Protein AF-A0A954H860-F1 (afdb_monomer)

Foldseek 3Di:
DDDDDDDDDDDDDDDDDDDDDDDDDDDDDDDDDDDDDDDDDDDDDDDDDDDDDDDDDDPPPPDVVVVVVVVVVVVVVVVVVVVVVPPDPAWDWDAAPVGDTDIDGNVCAQHWDADPPPRGIDHHHHPPPPPPPPDDDDDDDPDDDDDDDCPFQDFAQWTAKDWFWWKAKDQLVPDDQAAQQCQPPTQGWMWTFGQFFIKIARAADPPPPPPRDPVCSVVLVVQQSNCRNVVHDPVPRSGDDMDTDGLVQVVVKDWQPPHFPPDDRPSNRRNRNHWLKTKIWGDDPDPDSITMITIDQLVRVLSVQVSCCPRHVPPCPCVRRPRPNDWDWDWDQAPQPRDTQTFTPPVRRQVVDPVFDKDFQWAAAPPPRHIHGPVNCCVVCQCHNVVVRQQVGADPVPRHRRHDGTGMDGPPDPVPPPDPPPPPPPPDPPDDDDDDDDDDDDDDDDDDDDDDDDDDDDD

Structure (mmCIF, N/CA/C/O backbone):
data_AF-A0A954H860-F1
#
_entry.id   AF-A0A954H860-F1
#
loop_
_atom_site.group_PDB
_atom_site.id
_atom_site.type_symbol
_atom_site.label_atom_id
_atom_site.label_alt_id
_atom_site.label_comp_id
_atom_site.label_asym_id
_atom_site.label_entity_id
_atom_site.label_seq_id
_atom_site.pdbx_PDB_ins_code
_atom_site.Cartn_x
_atom_site.Cartn_y
_atom_site.Cartn_z
_atom_site.occupancy
_atom_site.B_iso_or_equiv
_atom_site.auth_seq_id
_atom_site.auth_comp_id
_atom_site.auth_asym_id
_atom_site.auth_atom_id
_atom_site.pdbx_PDB_model_num
ATOM 1 N N . GLU A 1 1 ? 21.798 -66.112 -9.386 1.00 45.62 1 GLU A N 1
ATOM 2 C CA . GLU A 1 1 ? 20.637 -66.378 -10.258 1.00 45.62 1 GLU A CA 1
ATOM 3 C C . GLU A 1 1 ? 19.969 -65.052 -10.573 1.00 45.62 1 GLU A C 1
ATOM 5 O O . GLU A 1 1 ? 19.566 -64.345 -9.660 1.00 45.62 1 GLU A O 1
ATOM 10 N N . LEU A 1 2 ? 20.016 -64.661 -11.845 1.00 40.50 2 LEU A N 1
ATOM 11 C CA . LEU A 1 2 ? 19.513 -63.393 -12.372 1.00 40.50 2 LEU A CA 1
ATOM 12 C C . LEU A 1 2 ? 18.100 -63.628 -12.912 1.00 40.50 2 LEU A C 1
ATOM 14 O O . LEU A 1 2 ? 17.914 -64.514 -13.742 1.00 40.50 2 LEU A O 1
ATOM 18 N N . ILE A 1 3 ? 17.130 -62.842 -12.450 1.00 49.41 3 ILE A N 1
ATOM 19 C CA . ILE A 1 3 ? 15.760 -62.813 -12.978 1.00 49.41 3 ILE A CA 1
ATOM 20 C C . ILE A 1 3 ? 15.638 -61.543 -13.836 1.00 49.41 3 ILE A C 1
ATOM 22 O O . ILE A 1 3 ? 15.867 -60.459 -13.294 1.00 49.41 3 ILE A O 1
ATOM 26 N N . PRO A 1 4 ? 15.315 -61.626 -15.139 1.00 58.34 4 PRO A N 1
ATOM 27 C CA . PRO A 1 4 ? 15.036 -60.446 -15.947 1.00 58.34 4 PRO A CA 1
ATOM 28 C C . PRO A 1 4 ? 13.565 -60.028 -15.806 1.00 58.34 4 PRO A C 1
ATOM 30 O O . PRO A 1 4 ? 12.669 -60.869 -15.743 1.00 58.34 4 PRO A O 1
ATOM 33 N N . ALA A 1 5 ? 13.338 -58.717 -15.745 1.00 55.75 5 ALA A N 1
ATOM 34 C CA . ALA A 1 5 ? 12.020 -58.097 -15.747 1.00 55.75 5 ALA A CA 1
ATOM 35 C C . ALA A 1 5 ? 11.550 -57.869 -17.192 1.00 55.75 5 ALA A C 1
ATOM 37 O O . ALA A 1 5 ? 12.286 -57.304 -18.000 1.00 55.75 5 ALA A O 1
ATOM 38 N N . GLU A 1 6 ? 10.334 -58.323 -17.491 1.00 58.09 6 GLU A N 1
ATOM 39 C CA . GLU A 1 6 ? 9.642 -58.129 -18.765 1.00 58.09 6 GLU A CA 1
ATOM 40 C C . GLU A 1 6 ? 9.127 -56.689 -18.922 1.00 58.09 6 GLU A C 1
ATOM 42 O O . GLU A 1 6 ? 8.539 -56.106 -18.007 1.00 58.09 6 GLU A O 1
ATOM 47 N N . GLU A 1 7 ? 9.343 -56.140 -20.117 1.00 54.09 7 GLU A N 1
ATOM 48 C CA . GLU A 1 7 ? 8.764 -54.897 -20.620 1.00 54.09 7 GLU A CA 1
ATOM 49 C C . GLU A 1 7 ? 7.287 -55.108 -20.989 1.00 54.09 7 GLU A C 1
ATOM 51 O O . GLU A 1 7 ? 6.952 -56.004 -21.762 1.00 54.09 7 GLU A O 1
ATOM 56 N N . ALA A 1 8 ? 6.400 -54.250 -20.478 1.00 54.22 8 ALA A N 1
ATOM 57 C CA . ALA A 1 8 ? 5.007 -54.169 -20.908 1.00 54.22 8 ALA A CA 1
ATOM 58 C C . ALA A 1 8 ? 4.739 -52.797 -21.540 1.00 54.22 8 ALA A C 1
ATOM 60 O O . ALA A 1 8 ? 4.595 -51.780 -20.859 1.00 54.22 8 ALA A O 1
ATOM 61 N N . THR A 1 9 ? 4.692 -52.791 -22.867 1.00 44.12 9 THR A N 1
ATOM 62 C CA . THR A 1 9 ? 4.315 -51.681 -23.746 1.00 44.12 9 THR A CA 1
ATOM 63 C C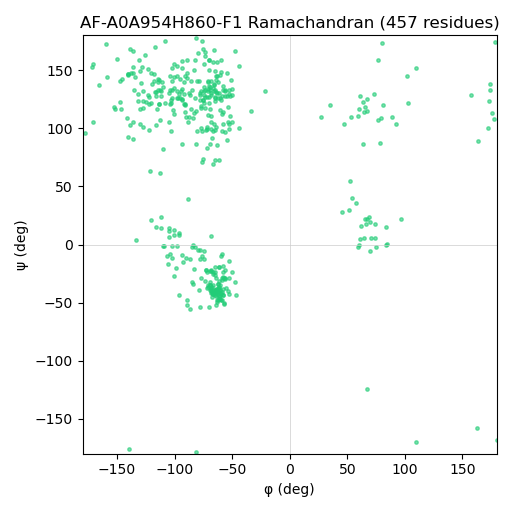 . THR A 1 9 ? 2.794 -51.496 -23.716 1.00 44.12 9 THR A C 1
ATOM 65 O O . THR A 1 9 ? 2.049 -52.431 -24.002 1.00 44.12 9 THR A O 1
ATOM 68 N N . ILE A 1 10 ? 2.314 -50.293 -23.388 1.00 52.06 10 ILE A N 1
ATOM 69 C CA . ILE A 1 10 ? 0.886 -49.926 -23.434 1.00 52.06 10 ILE A CA 1
ATOM 70 C C . ILE A 1 10 ? 0.655 -49.039 -24.672 1.00 52.06 10 ILE A C 1
ATOM 72 O O . ILE A 1 10 ? 1.411 -48.082 -24.856 1.00 52.06 10 ILE A O 1
ATOM 76 N N . PRO A 1 11 ? -0.351 -49.322 -25.523 1.00 52.66 11 PRO A N 1
ATOM 77 C CA . PRO A 1 11 ? -0.600 -48.557 -26.740 1.00 52.66 11 PRO A CA 1
ATOM 78 C C . PRO A 1 11 ? -1.372 -47.257 -26.473 1.00 52.66 11 PRO A C 1
ATOM 80 O O . PRO A 1 11 ? -2.308 -47.209 -25.674 1.00 52.66 11 PRO A O 1
ATOM 83 N N . LEU A 1 12 ? -0.959 -46.214 -27.195 1.00 45.38 12 LEU A N 1
ATOM 84 C CA . LEU A 1 12 ? -1.573 -44.893 -27.281 1.00 45.38 12 LEU A CA 1
ATOM 85 C C . LEU A 1 12 ? -2.883 -44.989 -28.085 1.00 45.38 12 LEU A C 1
ATOM 87 O O . LEU A 1 12 ? -2.879 -45.506 -29.201 1.00 45.38 12 LEU A O 1
ATOM 91 N N . VAL A 1 13 ? -3.990 -44.495 -27.529 1.00 53.81 13 VAL A N 1
ATOM 92 C CA . VAL A 1 13 ? -5.271 -44.347 -28.235 1.00 53.81 13 VAL A CA 1
ATOM 93 C C . VAL A 1 13 ? -5.409 -42.884 -28.646 1.00 53.81 13 VAL A C 1
ATOM 95 O O . VAL A 1 13 ? -5.535 -42.008 -27.792 1.00 53.81 13 VAL A O 1
ATOM 98 N N . GLU A 1 14 ? -5.355 -42.634 -29.951 1.00 47.62 14 GLU A N 1
ATOM 99 C CA . GLU A 1 14 ? -5.719 -41.366 -30.583 1.00 47.62 14 GLU A CA 1
ATOM 100 C C . GLU A 1 14 ? -7.248 -41.258 -30.661 1.00 47.62 14 GLU A C 1
ATOM 102 O O . GLU A 1 14 ? -7.930 -42.190 -31.088 1.00 47.62 14 GLU A O 1
ATOM 107 N N . SER A 1 15 ? -7.795 -40.113 -30.253 1.00 56.75 15 SER A N 1
ATOM 108 C CA . SER A 1 15 ? -9.198 -39.764 -30.473 1.00 56.75 15 SER A CA 1
ATOM 109 C C . SER A 1 15 ? -9.274 -38.395 -31.138 1.00 56.75 15 SER A C 1
ATOM 111 O O . SER A 1 15 ? -9.125 -37.362 -30.483 1.00 56.75 15 SER A O 1
ATOM 113 N N . GLU A 1 16 ? -9.496 -38.409 -32.449 1.00 52.75 16 GLU A N 1
ATOM 114 C CA . GLU A 1 16 ? -9.914 -37.258 -33.240 1.00 52.75 16 GLU A CA 1
ATOM 115 C C . GLU A 1 16 ? -11.393 -36.960 -32.952 1.00 52.75 16 GLU A C 1
ATOM 117 O O . GLU A 1 16 ? -12.248 -37.837 -33.070 1.00 52.75 16 GLU A O 1
ATOM 122 N N . ALA A 1 17 ? -11.708 -35.716 -32.590 1.00 51.75 17 ALA A N 1
ATOM 123 C CA . ALA A 1 17 ? -13.076 -35.212 -32.556 1.00 51.75 17 ALA A CA 1
ATOM 124 C C . ALA A 1 17 ? -13.130 -33.886 -33.319 1.00 51.75 17 ALA A C 1
ATOM 126 O O . ALA A 1 17 ? -12.675 -32.844 -32.848 1.00 51.75 17 ALA A O 1
ATOM 127 N N . GLN A 1 18 ? -13.669 -33.977 -34.532 1.00 41.69 18 GLN A N 1
ATOM 128 C CA . GLN A 1 18 ? -14.129 -32.865 -35.352 1.00 41.69 18 GLN A CA 1
ATOM 129 C C . GLN A 1 18 ? -15.323 -32.194 -34.662 1.00 41.69 18 GLN A C 1
ATOM 131 O O . GLN A 1 18 ? -16.224 -32.880 -34.181 1.00 41.69 18 GLN A O 1
ATOM 136 N N . VAL A 1 19 ? -15.356 -30.862 -34.651 1.00 51.47 19 VAL A N 1
ATOM 137 C CA . VAL A 1 19 ? -16.572 -30.099 -34.344 1.00 51.47 19 VAL A CA 1
ATOM 138 C C . VAL A 1 19 ? -16.811 -29.093 -35.458 1.00 51.47 19 VAL A C 1
ATOM 140 O O . VAL A 1 19 ? -15.976 -28.235 -35.744 1.00 51.47 19 VAL A O 1
ATOM 143 N N . GLU A 1 20 ? -17.952 -29.296 -36.107 1.00 49.41 20 GLU A N 1
ATOM 144 C CA . GLU A 1 20 ? -18.517 -28.523 -37.201 1.00 49.41 20 GLU A CA 1
ATOM 145 C C . GLU A 1 20 ? -18.840 -27.082 -36.796 1.00 49.41 20 GLU A C 1
ATOM 147 O O . GLU A 1 20 ? -19.290 -26.787 -35.687 1.00 49.41 20 GLU A O 1
ATOM 152 N N . ALA A 1 21 ? -18.638 -26.195 -37.766 1.00 41.28 21 ALA A N 1
ATOM 153 C CA . ALA A 1 21 ? -19.047 -24.806 -37.747 1.00 41.28 21 ALA A CA 1
ATOM 154 C C . ALA A 1 21 ? -20.573 -24.684 -37.879 1.00 41.28 21 ALA A C 1
ATOM 156 O O . ALA A 1 21 ? -21.172 -25.257 -38.786 1.00 41.28 21 ALA A O 1
ATOM 157 N N . VAL A 1 22 ? -21.185 -23.874 -37.014 1.00 49.16 22 VAL A N 1
ATOM 158 C CA . VAL A 1 22 ? -22.565 -23.402 -37.174 1.00 49.16 22 VAL A CA 1
ATOM 159 C C . VAL A 1 22 ? -22.523 -21.899 -37.422 1.00 49.16 22 VAL A C 1
ATOM 161 O O . VAL A 1 22 ? -22.237 -21.108 -36.525 1.00 49.16 22 VAL A O 1
ATOM 164 N N . GLU A 1 23 ? -22.798 -21.526 -38.670 1.00 46.22 23 GLU A N 1
ATOM 165 C CA . GLU A 1 23 ? -23.176 -20.178 -39.084 1.00 46.22 23 GLU A CA 1
ATOM 166 C C . GLU A 1 23 ? -24.550 -19.819 -38.500 1.00 46.22 23 GLU A C 1
ATOM 168 O O . GLU A 1 23 ? -25.505 -20.589 -38.625 1.00 46.22 23 GLU A O 1
ATOM 173 N N . GLN A 1 24 ? -24.687 -18.614 -37.943 1.00 43.38 24 GLN A N 1
ATOM 174 C CA . GLN A 1 24 ? -25.980 -17.933 -37.877 1.00 43.38 24 GLN A CA 1
ATOM 175 C C . GLN A 1 24 ? -25.849 -16.452 -38.248 1.00 43.38 24 GLN A C 1
ATOM 177 O O . GLN A 1 24 ? -24.800 -15.848 -38.008 1.00 43.38 24 GLN A O 1
ATOM 182 N N . PRO A 1 25 ? -26.894 -15.872 -38.868 1.00 54.66 25 PRO A N 1
ATOM 183 C CA . PRO A 1 25 ? -26.769 -14.674 -39.672 1.00 54.66 25 PRO A CA 1
ATOM 184 C C . PRO A 1 25 ? -27.197 -13.394 -38.948 1.00 54.66 25 PRO A C 1
ATOM 186 O O . PRO A 1 25 ? -28.034 -13.377 -38.050 1.00 54.66 25 PRO A O 1
ATOM 189 N N . VAL A 1 26 ? -26.607 -12.316 -39.457 1.00 48.56 26 VAL A N 1
ATOM 190 C CA . VAL A 1 26 ? -27.020 -10.910 -39.445 1.00 48.56 26 VAL A CA 1
ATOM 191 C C . VAL A 1 26 ? -28.517 -10.637 -39.213 1.00 48.56 26 VAL A C 1
ATOM 193 O O . VAL A 1 26 ? -29.376 -11.123 -39.945 1.00 48.56 26 VAL A O 1
ATOM 196 N N . SER A 1 27 ? -28.817 -9.712 -38.295 1.00 47.75 27 SER A N 1
ATOM 197 C CA . SER A 1 27 ? -30.005 -8.859 -38.411 1.00 47.75 27 SER A CA 1
ATOM 198 C C . SER A 1 27 ? -29.689 -7.419 -38.006 1.00 47.75 27 SER A C 1
ATOM 200 O O . SER A 1 27 ? -29.564 -7.065 -36.835 1.00 47.75 27 SER A O 1
ATOM 202 N N . GLU A 1 28 ? -29.558 -6.621 -39.050 1.00 41.91 28 GLU A N 1
ATOM 203 C CA . GLU A 1 28 ? -29.562 -5.171 -39.147 1.00 41.91 28 GLU A CA 1
ATOM 204 C C . GLU A 1 28 ? -30.970 -4.621 -38.864 1.00 41.91 28 GLU A C 1
ATOM 206 O O . GLU A 1 28 ? -31.939 -5.127 -39.428 1.00 41.91 28 GLU A O 1
ATOM 211 N N . SER A 1 29 ? -31.106 -3.589 -38.021 1.00 48.41 29 SER A N 1
ATOM 212 C CA . SER A 1 29 ? -32.192 -2.597 -38.118 1.00 48.41 29 SER A CA 1
ATOM 213 C C . SER A 1 29 ? -31.915 -1.349 -37.274 1.00 48.41 29 SER A C 1
ATOM 215 O O . SER A 1 29 ? -31.424 -1.407 -36.150 1.00 48.41 29 SER A O 1
ATOM 217 N N . ALA A 1 30 ? -32.219 -0.225 -37.913 1.00 51.03 30 ALA A N 1
ATOM 218 C CA . ALA A 1 30 ? -31.916 1.166 -37.609 1.00 51.03 30 ALA A CA 1
ATOM 219 C C . ALA A 1 30 ? -32.884 1.809 -36.565 1.00 51.03 30 ALA A C 1
ATOM 221 O O . ALA A 1 30 ? -33.763 1.116 -36.052 1.00 51.03 30 ALA A O 1
ATOM 222 N N . PRO A 1 31 ? -32.727 3.113 -36.224 1.00 57.66 31 PRO A N 1
ATOM 223 C CA . PRO A 1 31 ? -33.182 3.709 -34.959 1.00 57.66 31 PRO A CA 1
ATOM 224 C C . PRO A 1 31 ? -34.407 4.657 -35.034 1.00 57.66 31 PRO A C 1
ATOM 226 O O . PRO A 1 31 ? -34.811 5.079 -36.115 1.00 57.66 31 PRO A O 1
ATOM 229 N N . ALA A 1 32 ? -34.834 5.095 -33.830 1.00 44.62 32 ALA A N 1
ATOM 230 C CA . ALA A 1 32 ? -35.634 6.293 -33.470 1.00 44.62 32 ALA A CA 1
ATOM 231 C C . ALA A 1 32 ? -37.163 6.239 -33.753 1.00 44.62 32 ALA A C 1
ATOM 233 O O . ALA A 1 32 ? -37.568 5.440 -34.594 1.00 44.62 32 ALA A O 1
ATOM 234 N N . PRO A 1 33 ? -38.036 7.064 -33.106 1.00 55.00 33 PRO A N 1
ATOM 235 C CA . PRO A 1 33 ? -37.755 8.288 -32.336 1.00 55.00 33 PRO A CA 1
ATOM 236 C C . PRO A 1 33 ? -38.551 8.502 -31.014 1.00 55.00 33 PRO A C 1
ATOM 238 O O . PRO A 1 33 ? -39.309 7.662 -30.539 1.00 55.00 33 PRO A O 1
ATOM 241 N N . GLU A 1 34 ? -38.280 9.680 -30.451 1.00 45.75 34 GLU A N 1
ATOM 242 C CA . GLU A 1 34 ? -38.828 10.439 -29.317 1.00 45.75 34 GLU A CA 1
ATOM 243 C C . GLU A 1 34 ? -40.367 10.496 -29.191 1.00 45.75 34 GLU A C 1
ATOM 245 O O . GLU A 1 34 ? -41.052 10.509 -30.209 1.00 45.75 34 GLU A O 1
ATOM 250 N N . SER A 1 35 ? -40.889 10.687 -27.962 1.00 40.28 35 SER A N 1
ATOM 251 C CA . SER A 1 35 ? -41.789 11.818 -27.610 1.00 40.28 35 SER A CA 1
ATOM 252 C C . SER A 1 35 ? -42.385 11.748 -26.184 1.00 40.28 35 SER A C 1
ATOM 254 O O . SER A 1 35 ? -42.899 10.704 -25.788 1.00 40.28 35 SER A O 1
ATOM 256 N N . SER A 1 36 ? -42.400 12.923 -25.525 1.00 41.41 36 SER A N 1
ATOM 257 C CA . SER A 1 36 ? -43.411 13.502 -24.593 1.00 41.41 36 SER A CA 1
ATOM 258 C C . SER A 1 36 ? -43.760 12.761 -23.289 1.00 41.41 36 SER A C 1
ATOM 260 O O . SER A 1 36 ? -44.218 11.626 -23.306 1.00 41.41 36 SER A O 1
ATOM 262 N N . GLU A 1 37 ? -43.500 13.333 -22.105 1.00 40.12 37 GLU A N 1
ATOM 263 C CA . GLU A 1 37 ? -44.303 14.389 -21.432 1.00 40.12 37 GLU A CA 1
ATOM 264 C C . GLU A 1 37 ? -45.792 14.026 -21.279 1.00 40.12 37 GLU A C 1
ATOM 266 O O . GLU A 1 37 ? -46.512 14.016 -22.266 1.00 40.12 37 GLU A O 1
ATOM 271 N N . ASP A 1 38 ? -46.261 13.764 -20.049 1.00 37.41 38 ASP A N 1
ATOM 272 C CA . ASP A 1 38 ? -47.238 14.638 -19.374 1.00 37.41 38 ASP A CA 1
ATOM 273 C C . ASP A 1 38 ? -47.456 14.237 -17.901 1.00 37.41 38 ASP A C 1
ATOM 275 O O . ASP A 1 38 ? -47.285 13.091 -17.479 1.00 37.41 38 ASP A O 1
ATOM 279 N N . ALA A 1 39 ? -47.833 15.240 -17.122 1.00 41.78 39 ALA A N 1
ATOM 280 C CA . ALA A 1 39 ? -48.106 15.243 -15.704 1.00 41.78 39 ALA A CA 1
ATOM 281 C C . ALA A 1 39 ? -49.601 15.030 -15.402 1.00 41.78 39 ALA A C 1
ATOM 283 O O . ALA A 1 39 ? -50.472 15.474 -16.142 1.00 41.78 39 ALA A O 1
ATOM 284 N N . SER A 1 40 ? -49.918 14.452 -14.239 1.00 41.28 40 SER A N 1
ATOM 285 C CA . SER A 1 40 ? -51.062 14.834 -13.378 1.00 41.28 40 SER A CA 1
ATOM 286 C C . SER A 1 40 ? -51.150 13.861 -12.202 1.00 41.28 40 SER A C 1
ATOM 288 O O . SER A 1 40 ? -51.245 12.656 -12.385 1.00 41.28 40 SER A O 1
ATOM 290 N N . ALA A 1 41 ? -50.916 14.298 -10.968 1.00 39.91 41 ALA A N 1
ATOM 291 C CA . ALA A 1 41 ? -51.811 15.094 -10.123 1.00 39.91 41 ALA A CA 1
ATOM 292 C C . ALA A 1 41 ? -52.962 14.280 -9.493 1.00 39.91 41 ALA A C 1
ATOM 294 O O . ALA A 1 41 ? -53.964 13.980 -10.126 1.00 39.91 41 ALA A O 1
ATOM 295 N N . ALA A 1 42 ? -52.791 14.071 -8.181 1.00 39.88 42 ALA A N 1
ATOM 296 C CA . ALA A 1 42 ? -53.786 14.141 -7.108 1.00 39.88 42 ALA A CA 1
ATOM 297 C C . ALA A 1 42 ? -55.006 13.198 -7.133 1.00 39.88 42 ALA A C 1
ATOM 299 O O . ALA A 1 42 ? -55.862 13.298 -8.003 1.00 39.88 42 ALA A O 1
ATOM 300 N N . LYS A 1 43 ? -55.226 12.482 -6.014 1.00 37.38 43 LYS A N 1
ATOM 301 C CA . LYS A 1 43 ? -56.240 12.869 -5.005 1.00 37.38 43 LYS A CA 1
ATOM 302 C C . LYS A 1 43 ? -56.427 11.833 -3.873 1.00 37.38 43 LYS A C 1
ATOM 304 O O . LYS A 1 43 ? -56.646 10.656 -4.109 1.00 37.38 43 LYS A O 1
ATOM 309 N N . THR A 1 44 ? -56.431 12.381 -2.652 1.00 33.81 44 THR A N 1
ATOM 310 C CA . THR A 1 44 ? -57.331 12.104 -1.505 1.00 33.81 44 THR A CA 1
ATOM 311 C C . THR A 1 44 ? -57.368 10.737 -0.798 1.00 33.81 44 THR A C 1
ATOM 313 O O . THR A 1 44 ? -57.941 9.771 -1.284 1.00 33.81 44 THR A O 1
ATOM 316 N N . SER A 1 45 ? -56.927 10.778 0.467 1.00 43.56 45 SER A N 1
ATOM 317 C CA . SER A 1 45 ? -57.438 10.085 1.676 1.00 43.56 45 SER A CA 1
ATOM 318 C C . SER A 1 45 ? -58.983 10.200 1.823 1.00 43.56 45 SER A C 1
ATOM 320 O O . SER A 1 45 ? -59.517 11.118 1.193 1.00 43.56 45 SER A O 1
ATOM 322 N N . PRO A 1 46 ? -59.733 9.438 2.680 1.00 51.53 46 PRO A N 1
ATOM 323 C CA . PRO A 1 46 ? -59.480 9.344 4.139 1.00 51.53 46 PRO A CA 1
ATOM 324 C C . PRO A 1 46 ? -60.041 8.121 4.949 1.00 51.53 46 PRO A C 1
ATOM 326 O O . PRO A 1 46 ? -60.925 7.394 4.521 1.00 51.53 46 PRO A O 1
ATOM 329 N N . LYS A 1 47 ? -59.615 8.076 6.228 1.00 39.25 47 LYS A N 1
ATOM 330 C CA . LYS A 1 47 ? -60.374 7.776 7.477 1.00 39.25 47 LYS A CA 1
ATOM 331 C C . LYS A 1 47 ? -60.710 6.337 7.951 1.00 39.25 47 LYS A C 1
ATOM 333 O O . LYS A 1 47 ? -61.568 5.665 7.404 1.00 39.25 47 LYS A O 1
ATOM 338 N N . GLN A 1 48 ? -60.189 6.076 9.167 1.00 41.31 48 GLN A N 1
ATOM 339 C CA . GLN A 1 48 ? -60.836 5.548 10.396 1.00 41.31 48 GLN A CA 1
ATOM 340 C C . GLN A 1 48 ? -61.437 4.128 10.417 1.00 41.31 48 GLN A C 1
ATOM 342 O O . GLN A 1 48 ? -62.473 3.910 9.805 1.00 41.31 48 GLN A O 1
ATOM 347 N N . LYS A 1 49 ? -60.972 3.276 11.355 1.00 40.00 49 LYS A N 1
ATOM 348 C CA . LYS A 1 49 ? -61.731 2.921 12.582 1.00 40.00 49 LYS A CA 1
ATOM 349 C C . LYS A 1 49 ? -60.913 2.106 13.601 1.00 40.00 49 LYS A C 1
ATOM 351 O O . LYS A 1 49 ? -59.937 1.457 13.257 1.00 40.00 49 LYS A O 1
ATOM 356 N N . GLU A 1 50 ? -61.347 2.222 14.850 1.00 46.22 50 GLU A N 1
ATOM 357 C CA . GLU A 1 50 ? -60.782 1.730 16.109 1.00 46.22 50 GLU A CA 1
ATOM 358 C C . GLU A 1 50 ? -61.036 0.237 16.415 1.00 46.22 50 GLU A C 1
ATOM 360 O O . GLU A 1 50 ? -62.007 -0.334 15.927 1.00 46.22 50 GLU A O 1
ATOM 365 N N . LYS A 1 51 ? -60.241 -0.254 17.385 1.00 43.16 51 LYS A N 1
ATOM 366 C CA . LYS A 1 51 ? -60.535 -1.209 18.481 1.00 43.16 51 LYS A CA 1
ATOM 367 C C . LYS A 1 51 ? -60.875 -2.677 18.177 1.00 43.16 51 LYS A C 1
ATOM 369 O O . LYS A 1 51 ? -61.908 -2.991 17.601 1.00 43.16 51 LYS A O 1
ATOM 374 N N . GLY A 1 52 ? -60.087 -3.549 18.812 1.00 35.59 52 GLY A N 1
ATOM 375 C CA . GLY A 1 52 ? -60.438 -4.921 19.174 1.00 35.59 52 GLY A CA 1
ATOM 376 C C . GLY A 1 52 ? -59.292 -5.586 19.939 1.00 35.59 52 GLY A C 1
ATOM 377 O O . GLY A 1 52 ? -58.347 -6.049 19.313 1.00 35.59 52 GLY A O 1
ATOM 378 N N . ASP A 1 53 ? -59.368 -5.570 21.272 1.00 48.44 53 ASP A N 1
ATOM 379 C CA . ASP A 1 53 ? -58.680 -6.525 22.151 1.00 48.44 53 ASP A CA 1
ATOM 380 C C . ASP A 1 53 ? -59.275 -7.913 21.891 1.00 48.44 53 ASP A C 1
ATOM 382 O O . ASP A 1 53 ? -60.484 -8.082 22.050 1.00 48.44 53 ASP A O 1
ATOM 386 N N . GLU A 1 54 ? -58.448 -8.897 21.539 1.00 43.75 54 GLU A N 1
ATOM 387 C CA . GLU A 1 54 ? -58.753 -10.296 21.830 1.00 43.75 54 GLU A CA 1
ATOM 388 C C . GLU A 1 54 ? -57.461 -11.107 21.972 1.00 43.75 54 GLU A C 1
ATOM 390 O O . GLU A 1 54 ? -56.619 -11.208 21.079 1.00 43.75 54 GLU A O 1
ATOM 395 N N . GLU A 1 55 ? -57.314 -11.639 23.175 1.00 54.84 55 GLU A N 1
ATOM 396 C CA . GLU A 1 55 ? -56.243 -12.475 23.680 1.00 54.84 55 GLU A CA 1
ATOM 397 C C . GLU A 1 55 ? -56.371 -13.871 23.049 1.00 54.84 55 GLU A C 1
ATOM 399 O O . GLU A 1 55 ? -57.181 -14.691 23.476 1.00 54.84 55 GLU A O 1
ATOM 404 N N . SER A 1 56 ? -55.594 -14.152 21.999 1.00 43.06 56 SER A N 1
ATOM 405 C CA . SER A 1 56 ? -55.464 -15.505 21.450 1.00 43.06 56 SER A CA 1
ATOM 406 C C . SER A 1 56 ? -54.123 -16.105 21.861 1.00 43.06 56 SER A C 1
ATOM 408 O O . SER A 1 56 ? -53.071 -15.750 21.327 1.00 43.06 56 SER A O 1
ATOM 410 N N . VAL A 1 57 ? -54.176 -17.038 22.810 1.00 51.09 57 VAL A N 1
ATOM 411 C CA . VAL A 1 57 ? -53.090 -17.959 23.157 1.00 51.09 57 VAL A CA 1
ATOM 412 C C . VAL A 1 57 ? -52.728 -18.769 21.908 1.00 51.09 57 VAL A C 1
ATOM 414 O O . VAL A 1 57 ? -53.395 -19.743 21.563 1.00 51.09 57 VAL A O 1
ATOM 417 N N . ALA A 1 58 ? -51.680 -18.344 21.203 1.00 42.94 58 ALA A N 1
ATOM 418 C CA . ALA A 1 58 ? -51.085 -19.109 20.120 1.00 42.94 58 ALA A CA 1
ATOM 419 C C . ALA A 1 58 ? -50.165 -20.171 20.731 1.00 42.94 58 ALA A C 1
ATOM 421 O O . ALA A 1 58 ? -49.016 -19.908 21.088 1.00 42.94 58 ALA A O 1
ATOM 422 N N . HIS A 1 59 ? -50.694 -21.385 20.862 1.00 49.62 59 HIS A N 1
ATOM 423 C CA . HIS A 1 59 ? -49.886 -22.590 20.963 1.00 49.62 59 HIS A CA 1
ATOM 424 C C . HIS A 1 59 ? -49.111 -22.754 19.650 1.00 49.62 59 HIS A C 1
ATOM 426 O O . HIS A 1 59 ? -49.567 -23.426 18.728 1.00 49.62 59 HIS A O 1
ATOM 432 N N . SER A 1 60 ? -47.952 -22.103 19.544 1.00 50.00 60 SER A N 1
ATOM 433 C CA . SER A 1 60 ? -46.971 -22.417 18.509 1.00 50.00 60 SER A CA 1
ATOM 434 C C . SER A 1 60 ? -46.347 -23.760 18.866 1.00 50.00 60 SER A C 1
ATOM 436 O O . SER A 1 60 ? -45.307 -23.838 19.519 1.00 50.00 60 SER A O 1
ATOM 438 N N . GLU A 1 61 ? -47.041 -24.829 18.484 1.00 58.66 61 GLU A N 1
ATOM 439 C CA . GLU A 1 61 ? -46.428 -26.131 18.280 1.00 58.66 61 GLU A CA 1
ATOM 440 C C . GLU A 1 61 ? -45.277 -25.910 17.301 1.00 58.66 61 GLU A C 1
ATOM 442 O O . GLU A 1 61 ? -45.497 -25.653 16.117 1.00 58.66 61 GLU A O 1
ATOM 447 N N . ALA A 1 62 ? -44.048 -25.929 17.823 1.00 57.25 62 ALA A N 1
ATOM 448 C CA . ALA A 1 62 ? -42.848 -26.004 17.015 1.00 57.25 62 ALA A CA 1
ATOM 449 C C . ALA A 1 62 ? -43.022 -27.211 16.090 1.00 57.25 62 ALA A C 1
ATOM 451 O O . ALA A 1 62 ? -42.964 -28.368 16.516 1.00 57.25 62 ALA A O 1
ATOM 452 N N . THR A 1 63 ? -43.336 -26.923 14.833 1.00 62.53 63 THR A N 1
ATOM 453 C CA . THR A 1 63 ? -43.456 -27.901 13.767 1.00 62.53 63 THR A CA 1
ATOM 454 C C . THR A 1 63 ? -42.163 -28.704 13.773 1.00 62.53 63 THR A C 1
ATOM 456 O O . THR A 1 63 ? -41.071 -28.140 13.796 1.00 62.53 63 THR A O 1
ATOM 459 N N . GLY A 1 64 ? -42.257 -30.037 13.786 1.00 69.19 64 GLY A N 1
ATOM 460 C CA . GLY A 1 64 ? -41.083 -30.917 13.902 1.00 69.19 64 GLY A CA 1
ATOM 461 C C . GLY A 1 64 ? -39.972 -30.646 12.872 1.00 69.19 64 GLY A C 1
ATOM 462 O O . GLY A 1 64 ? -38.844 -31.080 13.069 1.00 69.19 64 GLY A O 1
ATOM 463 N N . ALA A 1 65 ? -40.260 -29.885 11.812 1.00 72.94 65 ALA A N 1
ATOM 464 C CA . ALA A 1 65 ? -39.285 -29.374 10.858 1.00 72.94 65 ALA A CA 1
ATOM 465 C C . ALA A 1 65 ? -38.256 -28.402 11.473 1.00 72.94 65 ALA A C 1
ATOM 467 O O . ALA A 1 65 ? -37.073 -28.531 11.170 1.00 72.94 65 ALA A O 1
ATOM 468 N N . ASP A 1 66 ? -38.656 -27.493 12.369 1.00 76.56 66 ASP A N 1
ATOM 469 C CA . ASP A 1 66 ? -37.732 -26.519 12.976 1.00 76.56 66 ASP A CA 1
ATOM 470 C C . ASP A 1 66 ? -36.804 -27.181 14.001 1.00 76.56 66 ASP A C 1
ATOM 472 O O . ASP A 1 66 ? -35.636 -26.815 14.135 1.00 76.56 66 ASP A O 1
ATOM 476 N N . VAL A 1 67 ? -37.290 -28.223 14.683 1.00 82.81 67 VAL A N 1
ATOM 477 C CA . VAL A 1 67 ? -36.460 -29.050 15.572 1.00 82.81 67 VAL A CA 1
ATOM 478 C C . VAL A 1 67 ? -35.416 -29.820 14.760 1.00 82.81 67 VAL A C 1
ATOM 480 O O . VAL A 1 67 ? -34.251 -29.852 15.144 1.00 82.81 67 VAL A O 1
ATOM 483 N N . LEU A 1 68 ? -35.795 -30.385 13.608 1.00 81.38 68 LEU A N 1
ATOM 484 C CA . LEU A 1 68 ? -34.858 -31.091 12.729 1.00 81.38 68 LEU A CA 1
ATOM 485 C C . LEU A 1 68 ? -33.834 -30.148 12.079 1.00 81.38 68 LEU A C 1
ATOM 487 O O . LEU A 1 68 ? -32.666 -30.516 11.967 1.00 81.38 68 LEU A O 1
ATOM 491 N N . LEU A 1 69 ? -34.235 -28.930 11.703 1.00 87.00 69 LEU A N 1
ATOM 492 C CA . LEU A 1 69 ? -33.323 -27.924 11.155 1.00 87.00 69 LEU A CA 1
ATOM 493 C C . LEU A 1 69 ? -32.307 -27.452 12.207 1.00 87.00 69 LEU A C 1
ATOM 495 O O . LEU A 1 69 ? -31.118 -27.351 11.909 1.00 87.00 69 LEU A O 1
ATOM 499 N N . ASN A 1 70 ? -32.751 -27.227 13.448 1.00 84.19 70 ASN A N 1
ATOM 500 C CA . ASN A 1 70 ? -31.857 -26.870 14.549 1.00 84.19 70 ASN A CA 1
ATOM 501 C C . ASN A 1 70 ? -30.883 -28.006 14.890 1.00 84.19 70 ASN A C 1
ATOM 503 O O . ASN A 1 70 ? -29.707 -27.731 15.104 1.00 84.19 70 ASN A O 1
ATOM 507 N N . ILE A 1 71 ? -31.324 -29.272 14.858 1.00 89.50 71 ILE A N 1
ATOM 508 C CA . ILE A 1 71 ? -30.436 -30.433 15.046 1.00 89.50 71 ILE A CA 1
ATOM 509 C C . ILE A 1 71 ? -29.384 -30.507 13.928 1.00 89.50 71 ILE A C 1
ATOM 511 O O . ILE A 1 71 ? -28.210 -30.713 14.222 1.00 89.50 71 ILE A O 1
ATOM 515 N N . ALA A 1 72 ? -29.764 -30.277 12.666 1.00 85.88 72 ALA A N 1
ATOM 516 C CA . ALA A 1 72 ? -28.818 -30.278 11.547 1.00 85.88 72 ALA A CA 1
ATOM 517 C C . ALA A 1 72 ? -27.789 -29.132 11.643 1.00 85.88 72 ALA A C 1
ATOM 519 O O . ALA A 1 72 ? -26.600 -29.348 11.410 1.00 85.88 72 ALA A O 1
ATOM 520 N N . LEU A 1 73 ? -28.223 -27.931 12.044 1.00 88.81 73 LEU A N 1
ATOM 521 C CA . LEU A 1 73 ? -27.335 -26.783 12.274 1.00 88.81 73 LEU A CA 1
ATOM 522 C C . LEU A 1 73 ? -26.395 -26.996 13.474 1.00 88.81 73 LEU A C 1
ATOM 524 O O . LEU A 1 73 ? -25.246 -26.552 13.448 1.00 88.81 73 LEU A O 1
ATOM 528 N N . GLU A 1 74 ? -26.859 -27.675 14.525 1.00 86.75 74 GLU A N 1
ATOM 529 C CA . GLU A 1 74 ? -26.035 -28.074 15.672 1.00 86.75 74 GLU A CA 1
ATOM 530 C C . GLU A 1 74 ? -24.988 -29.130 15.263 1.00 86.75 74 GLU A C 1
ATOM 532 O O . GLU A 1 74 ? -23.816 -29.017 15.631 1.00 86.75 74 GLU A O 1
ATOM 537 N N . GLU A 1 75 ? -25.368 -30.108 14.432 1.00 85.88 75 GLU A N 1
ATOM 538 C CA . GLU A 1 75 ? -24.480 -31.171 13.941 1.00 85.88 75 GLU A CA 1
ATOM 539 C C . GLU A 1 75 ? -23.399 -30.638 12.976 1.00 85.88 75 GLU A C 1
ATOM 541 O O . GLU A 1 75 ? -22.226 -31.027 13.067 1.00 85.88 75 GLU A O 1
ATOM 546 N N . GLU A 1 76 ? -23.731 -29.670 12.113 1.00 80.12 76 GLU A N 1
ATOM 547 C CA . GLU A 1 76 ? -22.740 -28.948 11.295 1.00 80.12 76 GLU A CA 1
ATOM 548 C C . GLU A 1 76 ? -21.762 -28.133 12.160 1.00 80.12 76 GLU A C 1
ATOM 550 O O . GLU A 1 76 ? -20.550 -28.109 11.907 1.00 80.12 76 GLU A O 1
ATOM 555 N N . ARG A 1 77 ? -22.256 -27.506 13.235 1.00 76.44 77 ARG A N 1
ATOM 556 C CA . ARG A 1 77 ? -21.421 -26.724 14.158 1.00 76.44 77 ARG A CA 1
ATOM 557 C C . ARG A 1 77 ? -20.456 -27.612 14.952 1.00 76.44 77 ARG A C 1
ATOM 559 O O . ARG A 1 77 ? -19.288 -27.244 15.120 1.00 76.44 77 ARG A O 1
ATOM 566 N N . GLU A 1 78 ? -20.892 -28.787 15.408 1.00 71.62 78 GLU A N 1
ATOM 567 C CA . GLU A 1 78 ? -20.013 -29.745 16.094 1.00 71.62 78 GLU A CA 1
ATOM 568 C C . GLU A 1 78 ? -18.979 -30.381 15.154 1.00 71.62 78 GLU A C 1
ATOM 570 O O . GLU A 1 78 ? -17.809 -30.537 15.528 1.00 71.62 78 GLU A O 1
ATOM 575 N N . THR A 1 79 ? -19.358 -30.709 13.917 1.00 66.06 79 THR A N 1
ATOM 576 C CA . THR A 1 79 ? -18.423 -31.285 12.936 1.00 66.06 79 THR A CA 1
ATOM 577 C C . THR A 1 79 ? -17.374 -30.274 12.460 1.00 66.06 79 THR A C 1
ATOM 579 O O . THR A 1 79 ? -16.217 -30.656 12.245 1.00 66.06 79 THR A O 1
ATOM 582 N N . GLY A 1 80 ? -17.713 -28.981 12.383 1.00 59.09 80 GLY A N 1
ATOM 583 C CA . GLY A 1 80 ? -16.757 -27.898 12.131 1.00 59.09 80 GLY A CA 1
ATOM 584 C C . GLY A 1 80 ? -15.720 -27.735 13.251 1.00 59.09 80 GLY A C 1
ATOM 585 O O . GLY A 1 80 ? -14.518 -27.652 12.983 1.00 59.09 80 GLY A O 1
ATOM 586 N N . ARG A 1 81 ? -16.150 -27.783 14.521 1.00 58.62 81 ARG A N 1
ATOM 587 C CA . ARG A 1 81 ? -15.250 -27.648 15.685 1.00 58.62 81 ARG A CA 1
ATOM 588 C C . ARG A 1 81 ? -14.284 -28.826 15.844 1.00 58.62 81 ARG A C 1
ATOM 590 O O . ARG A 1 81 ? -13.106 -28.611 16.136 1.00 58.62 81 ARG A O 1
ATOM 597 N N . ARG A 1 82 ? -14.719 -30.058 15.550 1.00 56.41 82 ARG A N 1
ATOM 598 C CA . ARG A 1 82 ? -13.837 -31.246 15.577 1.00 56.41 82 ARG A CA 1
ATOM 599 C C . ARG A 1 82 ? -12.766 -31.240 14.475 1.00 56.41 82 ARG A C 1
ATOM 601 O O . ARG A 1 82 ? -11.737 -31.898 14.631 1.00 56.41 82 ARG A O 1
ATOM 608 N N . LYS A 1 83 ? -12.958 -30.493 13.377 1.00 57.50 83 LYS A N 1
ATOM 609 C CA . LYS A 1 83 ? -11.937 -30.343 12.321 1.00 57.50 83 LYS A CA 1
ATOM 610 C C . LYS A 1 83 ? -10.811 -29.374 12.699 1.00 57.50 83 LYS A C 1
ATOM 612 O O . LYS A 1 83 ? -9.689 -29.599 12.251 1.00 57.50 83 LYS A O 1
ATOM 617 N N . LEU A 1 84 ? -11.065 -28.367 13.543 1.00 52.72 84 LEU A N 1
ATOM 618 C CA . LEU A 1 84 ? -10.016 -27.456 14.030 1.00 52.72 84 LEU A CA 1
ATOM 619 C C . LEU A 1 84 ? -9.266 -27.992 15.264 1.00 52.72 84 LEU A C 1
ATOM 621 O O . LEU A 1 84 ? -8.069 -27.760 15.385 1.00 52.72 84 LEU A O 1
ATOM 625 N N . GLN A 1 85 ? -9.922 -28.759 16.144 1.00 52.06 85 GLN A N 1
ATOM 626 C CA . GLN A 1 85 ? -9.307 -29.247 17.394 1.00 52.06 85 GLN A CA 1
ATOM 627 C C . GLN A 1 85 ? -8.354 -30.450 17.248 1.00 52.06 85 GLN A C 1
ATOM 629 O O . GLN A 1 85 ? -7.713 -30.835 18.219 1.00 52.06 85 GLN A O 1
ATOM 634 N N . ASN A 1 86 ? -8.208 -31.034 16.053 1.00 50.97 86 ASN A N 1
ATOM 635 C CA . ASN A 1 86 ? -7.290 -32.162 15.819 1.00 50.97 86 ASN A CA 1
ATOM 636 C C . ASN A 1 86 ? -5.910 -31.755 15.262 1.00 50.97 86 ASN A C 1
ATOM 638 O O . ASN A 1 86 ? -5.125 -32.616 14.858 1.00 50.97 86 ASN A O 1
ATOM 642 N N . LEU A 1 87 ? -5.582 -30.460 15.238 1.00 52.50 87 LEU A N 1
ATOM 643 C CA . LEU A 1 87 ? -4.197 -30.012 15.086 1.00 52.50 87 LEU A CA 1
ATOM 644 C C . LEU A 1 87 ? -3.525 -30.099 16.457 1.00 52.50 87 LEU A C 1
ATOM 646 O O . LEU A 1 87 ? -3.526 -29.148 17.231 1.00 52.50 87 LEU A O 1
ATOM 650 N N . LEU A 1 88 ? -2.997 -31.285 16.769 1.00 58.47 88 LEU A N 1
ATOM 651 C CA . LEU A 1 88 ? -2.118 -31.471 17.921 1.00 58.47 88 LEU A CA 1
ATOM 652 C C . LEU A 1 88 ? -1.004 -30.402 17.882 1.00 58.47 88 LEU A C 1
ATOM 654 O O . LEU A 1 88 ? -0.416 -30.207 16.810 1.00 58.47 88 LEU A O 1
ATOM 658 N N . PRO A 1 89 ? -0.703 -29.729 19.008 1.00 67.69 89 PRO A N 1
ATOM 659 C CA . PRO A 1 89 ? 0.373 -28.744 19.071 1.00 67.69 89 PRO A CA 1
ATOM 660 C C . PRO A 1 89 ? 1.701 -29.383 18.625 1.00 67.69 89 PRO A C 1
ATOM 662 O O . PRO A 1 89 ? 2.016 -30.507 19.022 1.00 67.69 89 PRO A O 1
ATOM 665 N N . GLY A 1 90 ? 2.447 -28.697 17.751 1.00 78.56 90 GLY A N 1
ATOM 666 C CA . GLY A 1 90 ? 3.741 -29.165 17.223 1.00 78.56 90 GLY A CA 1
ATOM 667 C C . GLY A 1 90 ? 3.708 -29.865 15.852 1.00 78.56 90 GLY A C 1
ATOM 668 O O . GLY A 1 90 ? 4.614 -30.642 15.530 1.00 78.56 90 GLY A O 1
ATOM 669 N N . MET A 1 91 ? 2.675 -29.641 15.028 1.00 87.31 91 MET A N 1
ATOM 670 C CA . MET A 1 91 ? 2.661 -30.054 13.614 1.00 87.31 91 MET A CA 1
ATOM 671 C C . MET A 1 91 ? 2.578 -28.841 12.681 1.00 87.31 91 MET A C 1
ATOM 673 O O . MET A 1 91 ? 1.693 -28.007 12.841 1.00 87.31 91 MET A O 1
ATOM 677 N N . PHE A 1 92 ? 3.435 -28.784 11.661 1.00 90.38 92 PHE A N 1
ATOM 678 C CA . PHE A 1 92 ? 3.428 -27.743 10.626 1.00 90.38 92 PHE A CA 1
ATOM 679 C C . PHE A 1 92 ? 3.365 -28.362 9.222 1.00 90.38 92 PHE A C 1
ATOM 681 O O . PHE A 1 92 ? 3.560 -29.569 9.040 1.00 90.38 92 PHE A O 1
ATOM 688 N N . ILE A 1 93 ? 3.002 -27.557 8.221 1.00 94.19 93 ILE A N 1
ATOM 689 C CA . ILE A 1 93 ? 2.775 -28.019 6.846 1.00 94.19 93 ILE A CA 1
ATOM 690 C C . ILE A 1 93 ? 3.990 -27.664 5.986 1.00 94.19 93 ILE A C 1
ATOM 692 O O . ILE A 1 93 ? 4.372 -26.504 5.913 1.00 94.19 93 ILE A O 1
ATOM 696 N N . VAL A 1 94 ? 4.559 -28.661 5.305 1.00 95.50 94 VAL A N 1
ATOM 697 C CA . VAL A 1 94 ? 5.643 -28.503 4.322 1.00 95.50 94 VAL A CA 1
ATOM 698 C C . VAL A 1 94 ? 5.154 -28.975 2.956 1.00 95.50 94 VAL A C 1
ATOM 700 O O . VAL A 1 94 ? 4.357 -29.914 2.862 1.00 95.50 94 VAL A O 1
ATOM 703 N N . TYR A 1 95 ? 5.629 -28.341 1.889 1.00 96.00 95 TYR A N 1
ATOM 704 C CA . TYR A 1 95 ? 5.295 -28.709 0.517 1.00 96.00 95 TYR A CA 1
ATOM 705 C C . TYR A 1 95 ? 6.423 -29.531 -0.103 1.00 96.00 95 TYR A C 1
ATOM 707 O O . TYR A 1 95 ? 7.599 -29.199 0.022 1.00 96.00 95 TYR A O 1
ATOM 715 N N . CYS A 1 96 ? 6.077 -30.626 -0.780 1.00 96.38 96 CYS A N 1
ATOM 716 C CA . CYS A 1 96 ? 7.061 -31.341 -1.594 1.00 96.38 96 CYS A CA 1
ATOM 717 C C . CYS A 1 96 ? 7.383 -30.554 -2.883 1.00 96.38 96 CYS A C 1
ATOM 719 O O . CYS A 1 96 ? 6.572 -29.722 -3.291 1.00 96.38 96 CYS A O 1
ATOM 721 N N . PRO A 1 97 ? 8.460 -30.896 -3.617 1.00 96.00 97 PRO A N 1
ATOM 722 C CA . PRO A 1 97 ? 8.819 -30.240 -4.884 1.00 96.00 97 PRO A CA 1
ATOM 723 C C . PRO A 1 97 ? 7.733 -30.300 -5.972 1.00 96.00 97 PRO A C 1
ATOM 725 O O . PRO A 1 97 ? 7.772 -29.550 -6.936 1.00 96.00 97 PRO A O 1
ATOM 728 N N . LYS A 1 98 ? 6.765 -31.216 -5.834 1.00 92.94 98 LYS A N 1
ATOM 729 C CA . LYS A 1 98 ? 5.608 -31.366 -6.732 1.00 92.94 98 LYS A CA 1
ATOM 730 C C . LYS A 1 98 ? 4.314 -30.743 -6.176 1.00 92.94 98 LYS A C 1
ATOM 732 O O . LYS A 1 98 ? 3.240 -31.076 -6.655 1.00 92.94 98 LYS A O 1
ATOM 737 N N . GLY A 1 99 ? 4.384 -29.934 -5.116 1.00 94.00 99 GLY A N 1
ATOM 738 C CA . GLY A 1 99 ? 3.240 -29.184 -4.573 1.00 94.00 99 GLY A CA 1
ATOM 739 C C . GLY A 1 99 ? 2.312 -29.928 -3.599 1.00 94.00 99 GLY A C 1
ATOM 740 O O . GLY A 1 99 ? 1.372 -29.333 -3.080 1.00 94.00 99 GLY A O 1
ATOM 741 N N . HIS A 1 100 ? 2.546 -31.207 -3.281 1.00 95.75 100 HIS A N 1
ATOM 742 C CA . HIS A 1 100 ? 1.741 -31.905 -2.264 1.00 95.75 100 HIS A CA 1
ATOM 743 C C . HIS A 1 100 ? 1.994 -31.369 -0.849 1.00 95.75 100 HIS A C 1
ATOM 745 O O . HIS A 1 100 ? 3.147 -31.228 -0.435 1.00 95.75 100 HIS A O 1
ATOM 751 N N . ARG A 1 101 ? 0.909 -31.167 -0.093 1.00 95.94 101 ARG A N 1
ATOM 752 C CA . ARG A 1 101 ? 0.908 -30.746 1.317 1.00 95.94 101 ARG A CA 1
ATOM 753 C C . ARG A 1 101 ? 1.232 -31.918 2.239 1.00 95.94 101 ARG A C 1
ATOM 755 O O . ARG A 1 101 ? 0.532 -32.929 2.222 1.00 95.94 101 ARG A O 1
ATOM 762 N N . ILE A 1 102 ? 2.256 -31.775 3.075 1.00 96.50 102 ILE A N 1
ATOM 763 C CA . ILE A 1 102 ? 2.715 -32.801 4.015 1.00 96.50 102 ILE A CA 1
ATOM 764 C C . ILE A 1 102 ? 2.664 -32.228 5.427 1.00 96.50 102 ILE A C 1
ATOM 766 O O . ILE A 1 102 ? 3.231 -31.175 5.692 1.00 96.50 102 ILE A O 1
ATOM 770 N N . LYS A 1 103 ? 1.995 -32.928 6.346 1.00 95.56 103 LYS A N 1
ATOM 771 C CA . LYS A 1 103 ? 1.997 -32.575 7.770 1.00 95.56 103 LYS A CA 1
ATOM 772 C C . LYS A 1 103 ? 3.217 -33.204 8.439 1.00 95.56 103 LYS A C 1
ATOM 774 O O . LYS A 1 103 ? 3.321 -34.430 8.490 1.00 95.56 103 LYS A O 1
ATOM 779 N N . VAL A 1 104 ? 4.121 -32.375 8.943 1.00 95.81 104 VAL A N 1
ATOM 780 C CA . VAL A 1 104 ? 5.388 -32.779 9.560 1.00 95.81 104 VAL A CA 1
ATOM 781 C C . VAL A 1 104 ? 5.358 -32.401 11.044 1.00 95.81 104 VAL A C 1
ATOM 783 O O . VAL A 1 104 ? 4.782 -31.383 11.416 1.00 95.81 104 VAL A O 1
ATOM 786 N N . ARG A 1 105 ? 5.918 -33.248 11.915 1.00 95.56 105 ARG A N 1
ATOM 787 C CA . ARG A 1 105 ? 6.071 -32.937 13.350 1.00 95.56 105 ARG A CA 1
ATOM 788 C C . ARG A 1 105 ? 7.327 -32.093 13.574 1.00 95.56 105 ARG A C 1
ATOM 790 O O . ARG A 1 105 ? 8.314 -32.316 12.883 1.00 95.56 105 ARG A O 1
ATOM 797 N N . GLU A 1 106 ? 7.321 -31.235 14.590 1.00 92.88 106 GLU A N 1
ATOM 798 C CA . GLU A 1 106 ? 8.446 -30.363 14.988 1.00 92.88 106 GLU A CA 1
ATOM 799 C C . GLU A 1 106 ? 9.802 -31.084 15.053 1.00 92.88 106 GLU A C 1
ATOM 801 O O . GLU A 1 106 ? 10.782 -30.638 14.471 1.00 92.88 106 GLU A O 1
ATOM 806 N N . LYS A 1 107 ? 9.830 -32.292 15.630 1.00 94.44 107 LYS A N 1
ATOM 807 C CA . LYS A 1 107 ? 11.025 -33.154 15.727 1.00 94.44 107 LYS A CA 1
ATOM 808 C C . LYS A 1 107 ? 11.674 -33.556 14.392 1.00 94.44 107 LYS A C 1
ATOM 810 O O . LYS A 1 107 ? 12.691 -34.241 14.396 1.00 94.44 107 LYS A O 1
ATOM 815 N N . HIS A 1 108 ? 11.039 -33.245 13.264 1.00 94.56 108 HIS A N 1
ATOM 816 C CA . HIS A 1 108 ? 11.552 -33.519 11.924 1.00 94.56 108 HIS A CA 1
ATOM 817 C C . HIS A 1 108 ? 12.086 -32.267 11.214 1.00 94.56 108 HIS A C 1
ATOM 819 O O . HIS A 1 108 ? 12.433 -32.365 10.040 1.00 94.56 108 HIS A O 1
ATOM 825 N N . ARG A 1 109 ? 12.168 -31.113 11.891 1.00 93.62 109 ARG A N 1
ATOM 826 C CA . ARG A 1 109 ? 12.888 -29.932 11.388 1.00 93.62 109 ARG A CA 1
ATOM 827 C C . ARG A 1 109 ? 14.358 -30.273 11.125 1.00 93.62 109 ARG A C 1
ATOM 829 O O . ARG A 1 109 ? 14.972 -31.004 11.896 1.00 93.62 109 ARG A O 1
ATOM 836 N N . GLY A 1 110 ? 14.893 -29.807 9.997 1.00 94.44 110 GLY A N 1
ATOM 837 C CA . GLY A 1 110 ? 16.259 -30.098 9.539 1.00 94.44 110 GLY A CA 1
ATOM 838 C C . GLY A 1 110 ? 16.485 -31.506 8.966 1.00 94.44 110 GLY A C 1
ATOM 839 O O . GLY A 1 110 ? 17.588 -31.814 8.525 1.00 94.44 110 GLY A O 1
ATOM 840 N N . LEU A 1 111 ? 15.470 -32.380 8.948 1.00 96.38 111 LEU A N 1
ATOM 841 C CA . LEU A 1 111 ? 15.572 -33.726 8.374 1.00 96.38 111 LEU A CA 1
ATOM 842 C C . LEU A 1 111 ? 15.003 -33.772 6.948 1.00 96.38 111 LEU A C 1
ATOM 844 O O . LEU A 1 111 ? 14.104 -33.015 6.574 1.00 96.38 111 LEU A O 1
ATOM 848 N N . THR A 1 112 ? 15.498 -34.713 6.141 1.00 96.94 112 THR A N 1
ATOM 849 C CA . THR A 1 112 ? 14.948 -34.997 4.809 1.00 96.94 112 THR A CA 1
ATOM 850 C C . THR A 1 112 ? 13.882 -36.092 4.885 1.00 96.94 112 THR A C 1
ATOM 852 O O . THR A 1 112 ? 14.081 -37.152 5.479 1.00 96.94 112 THR A O 1
ATOM 855 N N . GLY A 1 113 ? 12.714 -35.835 4.292 1.00 96.50 113 GLY A N 1
ATOM 856 C CA . GLY A 1 113 ? 11.576 -36.755 4.240 1.00 96.50 113 GLY A CA 1
ATOM 857 C C . GLY A 1 113 ? 11.224 -37.173 2.811 1.00 96.50 113 GLY A C 1
ATOM 858 O O . GLY A 1 113 ? 11.714 -36.597 1.844 1.00 96.50 113 GLY A O 1
ATOM 859 N N . LYS A 1 114 ? 10.342 -38.172 2.655 1.00 97.75 114 LYS A N 1
ATOM 860 C CA . LYS A 1 114 ? 9.757 -38.561 1.355 1.00 97.75 114 LYS A CA 1
ATOM 861 C C . LYS A 1 114 ? 8.260 -38.283 1.341 1.00 97.75 114 LYS A C 1
ATOM 863 O O . LYS A 1 114 ? 7.554 -38.635 2.283 1.00 97.75 114 LYS A O 1
ATOM 868 N N . CYS A 1 115 ? 7.773 -37.655 0.274 1.00 97.00 115 CYS A N 1
ATOM 869 C CA . CYS A 1 115 ? 6.356 -37.338 0.130 1.00 97.00 115 CYS A CA 1
ATOM 870 C C . CYS A 1 115 ? 5.505 -38.622 0.109 1.00 97.00 115 CYS A C 1
ATOM 872 O O . CYS A 1 115 ? 5.799 -39.514 -0.689 1.00 97.00 115 CYS A O 1
ATOM 874 N N . PRO A 1 116 ? 4.425 -38.728 0.903 1.00 96.62 116 PRO A N 1
ATOM 875 C CA . PRO A 1 116 ? 3.570 -39.915 0.899 1.00 96.62 116 PRO A CA 1
ATOM 876 C C . PRO A 1 116 ? 2.805 -40.095 -0.421 1.00 96.62 116 PRO A C 1
ATOM 878 O O . PRO A 1 116 ? 2.441 -41.216 -0.759 1.00 96.62 116 PRO A O 1
ATOM 881 N N . VAL A 1 117 ? 2.588 -39.011 -1.177 1.00 96.69 117 VAL A N 1
ATOM 882 C CA . VAL A 1 117 ? 1.848 -39.044 -2.447 1.00 96.69 117 VAL A CA 1
ATOM 883 C C . VAL A 1 117 ? 2.771 -39.384 -3.618 1.00 96.69 117 VAL A C 1
ATOM 885 O O . VAL A 1 117 ? 2.541 -40.356 -4.327 1.00 96.69 117 VAL A O 1
ATOM 888 N N . CYS A 1 118 ? 3.850 -38.618 -3.817 1.00 96.25 118 CYS A N 1
ATOM 889 C CA . CYS A 1 118 ? 4.707 -38.757 -5.001 1.00 96.25 118 CYS A CA 1
ATOM 890 C C . CYS A 1 118 ? 6.092 -39.364 -4.735 1.00 96.25 118 CYS A C 1
ATOM 892 O O . CYS A 1 118 ? 6.875 -39.503 -5.672 1.00 96.25 118 CYS A O 1
ATOM 894 N N . LYS A 1 119 ? 6.423 -39.688 -3.478 1.00 97.44 119 LYS A N 1
ATOM 895 C CA . LYS A 1 119 ? 7.717 -40.243 -3.032 1.00 97.44 119 LYS A CA 1
ATOM 896 C C . LYS A 1 119 ? 8.951 -39.363 -3.285 1.00 97.44 119 LYS A C 1
ATOM 898 O O . LYS A 1 119 ? 10.059 -39.796 -2.972 1.00 97.44 119 LYS A O 1
ATOM 903 N N . ALA A 1 120 ? 8.781 -38.135 -3.783 1.00 96.38 120 ALA A N 1
ATOM 904 C CA . ALA A 1 120 ? 9.872 -37.173 -3.933 1.00 96.38 120 ALA A CA 1
ATOM 905 C C . ALA A 1 120 ? 10.474 -36.818 -2.565 1.00 96.38 120 ALA A C 1
ATOM 907 O O . ALA A 1 120 ? 9.734 -36.665 -1.585 1.00 96.38 120 ALA A O 1
ATOM 908 N N . ALA A 1 121 ? 11.800 -36.695 -2.507 1.00 96.81 121 ALA A N 1
ATOM 909 C CA . ALA A 1 121 ? 12.489 -36.202 -1.323 1.00 96.81 121 ALA A CA 1
ATOM 910 C C . ALA A 1 121 ? 12.168 -34.713 -1.116 1.00 96.81 121 ALA A C 1
ATOM 912 O O . ALA A 1 121 ? 12.060 -33.961 -2.084 1.00 96.81 121 ALA A O 1
ATOM 913 N N . PHE A 1 122 ? 11.986 -34.299 0.132 1.00 97.00 122 PHE A N 1
ATOM 914 C CA . PHE A 1 122 ? 11.790 -32.903 0.510 1.00 97.00 122 PHE A CA 1
ATOM 915 C C . PHE A 1 122 ? 12.591 -32.600 1.778 1.00 97.00 122 PHE A C 1
ATOM 917 O O . PHE A 1 122 ? 12.787 -33.482 2.618 1.00 97.00 122 PHE A O 1
ATOM 924 N N . HIS A 1 123 ? 13.070 -31.365 1.897 1.00 96.12 123 HIS A N 1
ATOM 925 C CA . HIS A 1 123 ? 13.808 -30.894 3.063 1.00 96.12 123 HIS A CA 1
ATOM 926 C C . HIS A 1 123 ? 12.864 -30.127 3.987 1.00 96.12 123 HIS A C 1
ATOM 928 O O . HIS A 1 123 ? 12.092 -29.285 3.527 1.00 96.12 123 HIS A O 1
ATOM 934 N N . VAL A 1 124 ? 12.905 -30.433 5.279 1.00 96.69 124 VAL A N 1
ATOM 935 C CA . VAL A 1 124 ? 12.144 -29.708 6.294 1.00 96.69 124 VAL A CA 1
ATOM 936 C C . VAL A 1 124 ? 13.038 -28.589 6.840 1.00 96.69 124 VAL A C 1
ATOM 938 O O . VAL A 1 124 ? 14.103 -28.914 7.365 1.00 96.69 124 VAL A O 1
ATOM 941 N N . PRO A 1 125 ? 12.658 -27.300 6.747 1.00 93.69 125 PRO A N 1
ATOM 942 C CA . PRO A 1 125 ? 13.467 -26.200 7.276 1.00 93.69 125 PRO A CA 1
ATOM 943 C C . PRO A 1 125 ? 13.843 -26.428 8.745 1.00 93.69 125 PRO A C 1
ATOM 945 O O . PRO A 1 125 ? 12.996 -26.837 9.547 1.00 93.69 125 PRO A O 1
ATOM 948 N N . ALA A 1 126 ? 15.121 -26.227 9.076 1.00 91.75 126 ALA A N 1
ATOM 949 C CA . ALA A 1 126 ? 15.567 -26.213 10.463 1.00 91.75 126 ALA A CA 1
ATOM 950 C C . ALA A 1 126 ? 14.923 -25.018 11.179 1.00 91.75 126 ALA A C 1
ATOM 952 O O . ALA A 1 126 ? 14.604 -24.012 10.548 1.00 91.75 126 ALA A O 1
ATOM 953 N N . GLU A 1 127 ? 14.673 -25.151 12.477 1.00 85.00 127 GLU A N 1
ATOM 954 C CA . GLU A 1 127 ? 14.347 -23.984 13.290 1.00 85.00 127 GLU A CA 1
ATOM 955 C C . GLU A 1 127 ? 15.625 -23.155 13.384 1.00 85.00 127 GLU A C 1
ATOM 957 O O . GLU A 1 127 ? 16.644 -23.657 13.863 1.00 85.00 127 GLU A O 1
ATOM 962 N N . GLU A 1 128 ? 15.606 -21.937 12.847 1.00 80.00 128 GLU A N 1
ATOM 963 C CA . GLU A 1 128 ? 16.674 -20.993 13.143 1.00 80.00 128 GLU A CA 1
ATOM 964 C C . GLU A 1 128 ? 16.658 -20.796 14.662 1.00 80.00 128 GLU A C 1
ATOM 966 O O . GLU A 1 128 ? 15.582 -20.543 15.219 1.00 80.00 128 GLU A O 1
ATOM 971 N N . PRO A 1 129 ? 17.785 -21.027 15.359 1.00 73.19 129 PRO A N 1
ATOM 972 C CA . PRO A 1 129 ? 17.817 -20.906 16.804 1.00 73.19 129 PRO A CA 1
ATOM 973 C C . PRO A 1 129 ? 17.383 -19.485 17.143 1.00 73.19 129 PRO A C 1
ATOM 975 O O . PRO A 1 129 ? 18.069 -18.530 16.786 1.00 73.19 129 PRO A O 1
ATOM 978 N N . LYS A 1 130 ? 16.228 -19.353 17.804 1.00 56.28 130 LYS A N 1
ATOM 979 C CA . LYS A 1 130 ? 15.839 -18.101 18.443 1.00 56.28 130 LYS A CA 1
ATOM 980 C C . LYS A 1 130 ? 16.959 -17.789 19.421 1.00 56.28 130 LYS A C 1
ATOM 982 O O . LYS A 1 130 ? 17.108 -18.481 20.424 1.00 56.28 130 LYS A O 1
ATOM 987 N N . SER A 1 131 ? 17.814 -16.838 19.069 1.00 51.59 131 SER A N 1
ATOM 988 C CA . SER A 1 131 ? 18.777 -16.303 20.008 1.00 51.59 131 SER A CA 1
ATOM 989 C C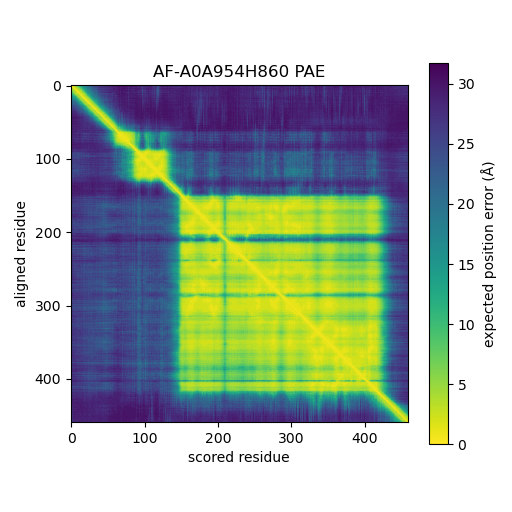 . SER A 1 131 ? 17.962 -15.700 21.142 1.00 51.59 131 SER A C 1
ATOM 991 O O . SER A 1 131 ? 17.191 -14.767 20.916 1.00 51.59 131 SER A O 1
ATOM 993 N N . ASP A 1 132 ? 18.100 -16.261 22.340 1.00 47.53 132 ASP A N 1
ATOM 994 C CA . ASP A 1 132 ? 17.658 -15.647 23.589 1.00 47.53 132 ASP A CA 1
ATOM 995 C C . ASP A 1 132 ? 18.502 -14.379 23.813 1.00 47.53 132 ASP A C 1
ATOM 997 O O . ASP A 1 132 ? 19.437 -14.346 24.608 1.00 47.53 132 ASP A O 1
ATOM 1001 N N . SER A 1 133 ? 18.232 -13.349 23.018 1.00 47.34 133 SER A N 1
ATOM 1002 C CA . SER A 1 133 ? 18.843 -12.028 23.088 1.00 47.34 133 SER A CA 1
ATOM 1003 C C . SER A 1 133 ? 17.782 -11.023 23.523 1.00 47.34 133 SER A C 1
ATOM 1005 O O . SER A 1 133 ? 17.447 -10.093 22.794 1.00 47.34 133 SER A O 1
ATOM 1007 N N . GLU A 1 134 ? 17.246 -11.234 24.723 1.00 51.69 134 GLU A N 1
ATOM 1008 C CA . GLU A 1 134 ? 16.753 -10.156 25.575 1.00 51.69 134 GLU A CA 1
ATOM 1009 C C . GLU A 1 134 ? 17.805 -9.921 26.660 1.00 51.69 134 GLU A C 1
ATOM 1011 O O . GLU A 1 134 ? 17.901 -10.673 27.622 1.00 51.69 134 GLU A O 1
ATOM 1016 N N . GLU A 1 135 ? 18.653 -8.921 26.423 1.00 49.97 135 GLU A N 1
ATOM 1017 C CA . GLU A 1 135 ? 19.068 -7.865 27.358 1.00 49.97 135 GLU A CA 1
ATOM 1018 C C . GLU A 1 135 ? 20.417 -7.274 26.909 1.00 49.97 135 GLU A C 1
ATOM 1020 O O . GLU A 1 135 ? 21.400 -7.979 26.710 1.00 49.97 135 GLU A O 1
ATOM 1025 N N . ALA A 1 136 ? 20.436 -5.940 26.810 1.00 46.78 136 ALA A N 1
ATOM 1026 C CA . ALA A 1 136 ? 21.584 -5.058 26.581 1.00 46.78 136 ALA A CA 1
ATOM 1027 C C . ALA A 1 136 ? 22.127 -4.923 25.142 1.00 46.78 136 ALA A C 1
ATOM 1029 O O . ALA A 1 136 ? 23.139 -5.512 24.785 1.00 46.78 136 ALA A O 1
ATOM 1030 N N . ALA A 1 137 ? 21.542 -3.992 24.381 1.00 40.66 137 ALA A N 1
ATOM 1031 C CA . ALA A 1 137 ? 22.294 -2.911 23.727 1.00 40.66 137 ALA A CA 1
ATOM 1032 C C . ALA A 1 137 ? 21.313 -1.891 23.135 1.00 40.66 137 ALA A C 1
ATOM 1034 O O . ALA A 1 137 ? 20.670 -2.133 22.117 1.00 40.66 137 ALA A O 1
ATOM 1035 N N . GLY A 1 138 ? 21.197 -0.737 23.793 1.00 47.75 138 GLY A N 1
ATOM 1036 C CA . GLY A 1 138 ? 20.791 0.475 23.101 1.00 47.75 138 GLY A CA 1
ATOM 1037 C C . GLY A 1 138 ? 21.928 0.865 22.168 1.00 47.75 138 GLY A C 1
ATOM 1038 O O . GLY A 1 138 ? 22.995 1.249 22.641 1.00 47.75 138 GLY A O 1
ATOM 1039 N N . GLU A 1 139 ? 21.702 0.737 20.868 1.00 41.38 139 GLU A N 1
ATOM 1040 C CA . GLU A 1 139 ? 22.583 1.275 19.843 1.00 41.38 139 GLU A CA 1
ATOM 1041 C C . GLU A 1 139 ? 21.721 2.054 18.851 1.00 41.38 139 GLU A C 1
ATOM 1043 O O . GLU A 1 139 ? 20.781 1.540 18.242 1.00 41.38 139 GLU A O 1
ATOM 1048 N N . GLU A 1 140 ? 21.993 3.354 18.810 1.00 44.69 140 GLU A N 1
ATOM 1049 C CA . GLU A 1 140 ? 21.309 4.355 18.012 1.00 44.69 140 GLU A CA 1
ATOM 1050 C C . GLU A 1 140 ? 21.519 4.055 16.524 1.00 44.69 140 GLU A C 1
ATOM 1052 O O . GLU A 1 140 ? 22.555 4.369 15.940 1.00 44.69 140 GLU A O 1
ATOM 1057 N N . SER A 1 141 ? 20.507 3.465 15.889 1.00 39.88 141 SER A N 1
ATOM 1058 C CA . SER A 1 141 ? 20.423 3.431 14.433 1.00 39.88 141 SER A CA 1
ATOM 1059 C C . SER A 1 141 ? 20.074 4.834 13.937 1.00 39.88 141 SER A C 1
ATOM 1061 O O . SER A 1 141 ? 18.930 5.289 13.997 1.00 39.88 141 SER A O 1
ATOM 1063 N N . LYS A 1 142 ? 21.107 5.547 13.488 1.00 38.44 142 LYS A N 1
ATOM 1064 C CA . LYS A 1 142 ? 21.009 6.785 12.721 1.00 38.44 142 LYS A CA 1
ATOM 1065 C C . LYS A 1 142 ? 20.454 6.443 11.335 1.00 38.44 142 LYS A C 1
ATOM 1067 O O . LYS A 1 142 ? 21.213 6.177 10.409 1.00 38.44 142 LYS A O 1
ATOM 1072 N N . LEU A 1 143 ? 19.129 6.414 11.232 1.00 37.53 143 LEU A N 1
ATOM 1073 C CA . LEU A 1 143 ? 18.418 6.334 9.961 1.00 37.53 143 LEU A CA 1
ATOM 1074 C C . LEU A 1 143 ? 18.547 7.665 9.217 1.00 37.53 143 LEU A C 1
ATOM 1076 O O . LEU A 1 143 ? 18.423 8.744 9.799 1.00 37.53 143 LEU A O 1
ATOM 1080 N N . GLU A 1 144 ? 18.867 7.544 7.936 1.00 36.78 144 GLU A N 1
ATOM 1081 C CA . GLU A 1 144 ? 19.169 8.635 7.026 1.00 36.78 144 GLU A CA 1
ATOM 1082 C C . GLU A 1 144 ? 17.953 9.534 6.770 1.00 36.78 144 GLU A C 1
ATOM 1084 O O . GLU A 1 144 ? 16.821 9.081 6.600 1.00 36.78 144 GLU A O 1
ATOM 1089 N N . GLU A 1 145 ? 18.219 10.842 6.753 1.00 38.62 145 GLU A N 1
ATOM 1090 C CA . GLU A 1 145 ? 17.271 11.899 6.421 1.00 38.62 145 GLU A CA 1
ATOM 1091 C C . GLU A 1 145 ? 16.913 11.833 4.934 1.00 38.62 145 GLU A C 1
ATOM 1093 O O . GLU A 1 145 ? 17.627 12.347 4.074 1.00 38.62 145 GLU A O 1
ATOM 1098 N N . GLY A 1 146 ? 15.764 11.231 4.643 1.00 33.94 146 GLY A N 1
ATOM 1099 C CA . GLY A 1 146 ? 15.156 11.230 3.323 1.00 33.94 146 GLY A CA 1
ATOM 1100 C C . GLY A 1 146 ? 13.641 11.395 3.401 1.00 33.94 146 GLY A C 1
ATOM 1101 O O . GLY A 1 146 ? 12.916 10.412 3.439 1.00 33.94 146 GLY A O 1
ATOM 1102 N N . SER A 1 147 ? 13.184 12.649 3.319 1.00 34.50 147 SER A N 1
ATOM 1103 C CA . SER A 1 147 ? 11.845 13.066 2.861 1.00 34.50 147 SER A CA 1
ATOM 1104 C C . SER A 1 147 ? 10.682 13.169 3.876 1.00 34.50 147 SER A C 1
ATOM 1106 O O . SER A 1 147 ? 10.092 12.196 4.330 1.00 34.50 147 SER A O 1
ATOM 1108 N N . THR A 1 148 ? 10.317 14.439 4.108 1.00 34.16 148 THR A N 1
ATOM 1109 C CA . THR A 1 148 ? 9.059 15.029 4.616 1.00 34.16 148 THR A CA 1
ATOM 1110 C C . THR A 1 148 ? 8.592 14.704 6.040 1.00 34.16 148 THR A C 1
ATOM 1112 O O . THR A 1 148 ? 7.720 13.875 6.239 1.00 34.16 148 THR A O 1
ATOM 1115 N N . ASP A 1 149 ? 9.096 15.485 7.006 1.00 41.62 149 ASP A N 1
ATOM 1116 C CA . ASP A 1 149 ? 8.381 16.024 8.185 1.00 41.62 149 ASP A CA 1
ATOM 1117 C C . ASP A 1 149 ? 7.459 15.092 9.012 1.00 41.62 149 ASP A C 1
ATOM 1119 O O . ASP A 1 149 ? 6.555 15.575 9.700 1.00 41.62 149 ASP A O 1
ATOM 1123 N N . ASP A 1 150 ? 7.713 13.784 9.059 1.00 51.59 150 ASP A N 1
ATOM 1124 C CA . ASP A 1 150 ? 7.107 12.884 10.047 1.00 51.59 150 ASP A CA 1
ATOM 1125 C C . ASP A 1 150 ? 7.781 13.092 11.411 1.00 51.59 150 ASP A C 1
ATOM 1127 O O . ASP A 1 150 ? 8.570 12.288 11.909 1.00 51.59 150 ASP A O 1
ATOM 1131 N N . LYS A 1 151 ? 7.473 14.220 12.061 1.00 66.12 151 LYS A N 1
ATOM 1132 C CA . LYS A 1 151 ? 7.695 14.330 13.504 1.00 66.12 151 LYS A CA 1
ATOM 1133 C C . LYS A 1 151 ? 6.878 13.229 14.149 1.00 66.12 151 LYS A C 1
ATOM 1135 O O . LYS A 1 151 ? 5.654 13.302 14.134 1.00 66.12 151 LYS A O 1
ATOM 1140 N N . THR A 1 152 ? 7.541 12.242 14.738 1.00 77.31 152 THR A N 1
ATOM 1141 C CA . THR A 1 152 ? 6.895 11.185 15.513 1.00 77.31 152 THR A CA 1
ATOM 1142 C C . THR A 1 152 ? 6.066 11.828 16.625 1.00 77.31 152 THR A C 1
ATOM 1144 O O . THR A 1 152 ? 6.588 12.242 17.661 1.00 77.31 152 THR A O 1
ATOM 1147 N N . ILE A 1 153 ? 4.763 11.994 16.390 1.00 85.19 153 ILE A N 1
ATOM 1148 C CA . ILE A 1 153 ? 3.845 12.564 17.372 1.00 85.19 153 ILE A CA 1
ATOM 1149 C C . ILE A 1 153 ? 3.682 11.505 18.460 1.00 85.19 153 ILE A C 1
ATOM 1151 O O . ILE A 1 153 ? 3.113 10.443 18.226 1.00 85.19 153 ILE A O 1
ATOM 1155 N N . VAL A 1 154 ? 4.205 11.781 19.651 1.00 89.62 154 VAL A N 1
ATOM 1156 C CA . VAL A 1 154 ? 3.990 10.939 20.832 1.00 89.62 154 VAL A CA 1
ATOM 1157 C C . VAL A 1 154 ? 2.966 11.627 21.728 1.00 89.62 154 VAL A C 1
ATOM 1159 O O . VAL A 1 154 ? 3.121 12.796 22.102 1.00 89.62 154 VAL A O 1
ATOM 1162 N N . THR A 1 155 ? 1.888 10.917 22.052 1.00 91.69 155 THR A N 1
ATOM 1163 C CA . THR A 1 155 ? 0.764 11.438 22.846 1.00 91.69 155 THR A CA 1
ATOM 1164 C C . THR A 1 155 ? 0.348 10.408 23.887 1.00 91.69 155 THR A C 1
ATOM 1166 O O . THR A 1 155 ? -0.489 9.543 23.626 1.00 91.69 155 THR A O 1
ATOM 1169 N N . GLY A 1 156 ? 0.943 10.489 25.078 1.00 92.44 156 GLY A N 1
ATOM 1170 C CA . GLY A 1 156 ? 0.693 9.517 26.143 1.00 92.44 156 GLY A CA 1
ATOM 1171 C C . GLY A 1 156 ? 1.238 8.135 25.774 1.00 92.44 156 GLY A C 1
ATOM 1172 O O . GLY A 1 156 ? 2.417 8.010 25.456 1.00 92.44 156 GLY A O 1
ATOM 1173 N N . SER A 1 157 ? 0.381 7.112 25.807 1.00 94.44 157 SER A N 1
ATOM 1174 C CA . SER A 1 157 ? 0.717 5.731 25.424 1.00 94.44 157 SER A CA 1
ATOM 1175 C C . SER A 1 157 ? 0.669 5.467 23.916 1.00 94.44 157 SER A C 1
ATOM 1177 O O . SER A 1 157 ? 0.956 4.349 23.489 1.00 94.44 157 SER A O 1
ATOM 1179 N N . TYR A 1 158 ? 0.296 6.470 23.117 1.00 96.25 158 TYR A N 1
ATOM 1180 C CA . TYR A 1 158 ? 0.181 6.334 21.672 1.00 96.25 158 TYR A CA 1
ATOM 1181 C C . TYR A 1 158 ? 1.433 6.856 20.969 1.00 96.25 158 TYR A C 1
ATOM 1183 O O . TYR A 1 158 ? 1.835 8.011 21.166 1.00 96.25 158 TYR A O 1
ATOM 1191 N N . SER A 1 159 ? 2.016 6.009 20.127 1.00 94.06 159 SER A N 1
ATOM 1192 C CA . SER A 1 159 ? 3.149 6.304 19.254 1.00 94.06 159 SER A CA 1
ATOM 1193 C C . SER A 1 159 ? 2.805 5.864 17.833 1.00 94.06 159 SER A C 1
ATOM 1195 O O . SER A 1 159 ? 2.184 4.831 17.623 1.00 94.06 159 SER A O 1
ATOM 1197 N N . GLY A 1 160 ? 3.167 6.670 16.837 1.00 92.25 160 GLY A N 1
ATOM 1198 C CA . GLY A 1 160 ? 2.739 6.436 15.457 1.00 92.25 160 GLY A CA 1
ATOM 1199 C C . GLY A 1 160 ? 1.306 6.919 15.234 1.00 92.25 160 GLY A C 1
ATOM 1200 O O . GLY A 1 160 ? 0.334 6.344 15.724 1.00 92.25 160 GLY A O 1
ATOM 1201 N N . TRP A 1 161 ? 1.181 8.005 14.482 1.00 95.62 161 TRP A N 1
ATOM 1202 C CA . TRP A 1 161 ? -0.103 8.558 14.077 1.00 95.62 161 TRP A CA 1
ATOM 1203 C C . TRP A 1 161 ? -0.205 8.519 12.566 1.00 95.62 161 TRP A C 1
ATOM 1205 O O . TRP A 1 161 ? 0.754 8.827 11.867 1.00 95.62 161 TRP A O 1
ATOM 1215 N N . MET A 1 162 ? -1.389 8.188 12.068 1.00 96.38 162 MET A N 1
ATOM 1216 C CA . MET A 1 162 ? -1.713 8.318 10.655 1.00 96.38 162 MET A CA 1
ATOM 1217 C C . MET A 1 162 ? -2.940 9.197 10.520 1.00 96.38 162 MET A C 1
ATOM 1219 O O . MET A 1 162 ? -3.952 8.961 11.176 1.00 96.38 162 MET A O 1
ATOM 1223 N N . GLN A 1 163 ? -2.856 10.211 9.670 1.00 95.69 163 GLN A N 1
ATOM 1224 C CA . GLN A 1 163 ? -3.945 11.157 9.462 1.00 95.69 163 GLN A CA 1
ATOM 1225 C C . GLN A 1 163 ? -4.694 10.852 8.166 1.00 95.69 163 GLN A C 1
ATOM 1227 O O . GLN A 1 163 ? -4.115 10.347 7.203 1.00 95.69 163 GLN A O 1
ATOM 1232 N N . ASP A 1 164 ? -5.980 11.204 8.139 1.00 95.19 164 ASP A N 1
ATOM 1233 C CA . ASP A 1 164 ? -6.799 11.218 6.920 1.00 95.19 164 ASP A CA 1
ATOM 1234 C C . ASP A 1 164 ? -6.881 9.854 6.188 1.00 95.19 164 ASP A C 1
ATOM 1236 O O . ASP A 1 164 ? -6.960 9.775 4.958 1.00 95.19 164 ASP A O 1
ATOM 1240 N N . VAL A 1 165 ? -6.914 8.753 6.947 1.00 97.25 165 VAL A N 1
ATOM 1241 C CA . VAL A 1 165 ? -7.166 7.399 6.431 1.00 97.25 165 VAL A CA 1
ATOM 1242 C C . VAL A 1 165 ? -8.633 7.270 6.019 1.00 97.25 165 VAL A C 1
ATOM 1244 O O . VAL A 1 165 ? -9.535 7.775 6.681 1.00 97.25 165 VAL A O 1
ATOM 1247 N N . SER A 1 166 ? -8.904 6.595 4.902 1.00 97.25 166 SER A N 1
ATOM 1248 C CA . SER A 1 166 ? -10.265 6.466 4.374 1.00 97.25 166 SER A CA 1
ATOM 1249 C C . SER A 1 166 ? -11.010 5.315 5.048 1.00 97.25 166 SER A C 1
ATOM 1251 O O . SER A 1 166 ? -10.718 4.150 4.786 1.00 97.25 166 SER A O 1
ATOM 1253 N N . GLN A 1 167 ? -11.991 5.627 5.894 1.00 97.12 167 GLN A N 1
ATOM 1254 C CA . GLN A 1 167 ? -12.890 4.639 6.483 1.00 97.12 167 GLN A CA 1
ATOM 1255 C C . GLN A 1 167 ? -14.174 4.496 5.662 1.00 97.12 167 GLN A C 1
ATOM 1257 O O . GLN A 1 167 ? -14.849 5.479 5.361 1.00 97.12 167 GLN A O 1
ATOM 1262 N N . HIS A 1 168 ? -14.564 3.259 5.376 1.00 96.62 168 HIS A N 1
ATOM 1263 C CA . HIS A 1 168 ? -15.788 2.918 4.660 1.00 96.62 168 HIS A CA 1
ATOM 1264 C C . HIS A 1 168 ? -16.709 2.103 5.567 1.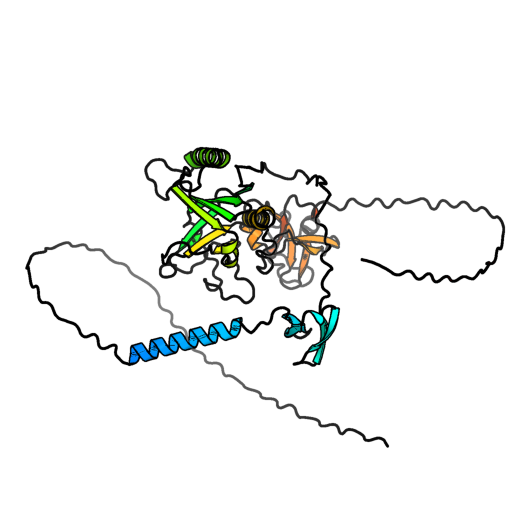00 96.62 168 HIS A C 1
ATOM 1266 O O . HIS A 1 168 ? -16.272 1.114 6.156 1.00 96.62 168 HIS A O 1
ATOM 1272 N N . ARG A 1 169 ? -17.987 2.487 5.639 1.00 95.69 169 ARG A N 1
ATOM 1273 C CA . ARG A 1 169 ? -19.059 1.667 6.221 1.00 95.69 169 ARG A CA 1
ATOM 1274 C C . ARG A 1 169 ? -19.943 1.173 5.093 1.00 95.69 169 ARG A C 1
ATOM 1276 O O . ARG A 1 169 ? -20.453 1.974 4.315 1.00 95.69 169 ARG A O 1
ATOM 1283 N N . VAL A 1 170 ? -20.075 -0.139 4.969 1.00 96.06 170 VAL A N 1
ATOM 1284 C CA . VAL A 1 170 ? -20.704 -0.773 3.815 1.00 96.06 170 VAL A CA 1
ATOM 1285 C C . VAL A 1 170 ? -21.715 -1.796 4.294 1.00 96.06 170 VAL A C 1
ATOM 1287 O O . VAL A 1 170 ? -21.372 -2.746 4.990 1.00 96.06 170 VAL A O 1
ATOM 1290 N N . ASP A 1 171 ? -22.960 -1.634 3.863 1.00 95.31 171 ASP A N 1
ATOM 1291 C CA . ASP A 1 171 ? -23.971 -2.681 3.957 1.00 95.31 171 ASP A CA 1
ATOM 1292 C C . ASP A 1 171 ? -23.808 -3.637 2.758 1.00 95.31 171 ASP A C 1
ATOM 1294 O O . ASP A 1 171 ? -24.046 -3.219 1.613 1.00 95.31 171 ASP A O 1
ATOM 1298 N N . PRO A 1 172 ? -23.419 -4.909 2.977 1.00 92.25 172 PRO A N 1
ATOM 1299 C CA . PRO A 1 172 ? -23.223 -5.873 1.896 1.00 92.25 172 PRO A CA 1
ATOM 1300 C C . PRO A 1 172 ? -24.465 -6.060 1.019 1.00 92.25 172 PRO A C 1
ATOM 1302 O O . PRO A 1 172 ? -24.331 -6.324 -0.173 1.00 92.25 172 PRO A O 1
ATOM 1305 N N . ALA A 1 173 ? -25.671 -5.884 1.573 1.00 94.06 173 ALA A N 1
ATOM 1306 C CA . ALA A 1 173 ? -26.920 -6.038 0.829 1.00 94.06 173 ALA A CA 1
ATOM 1307 C C . ALA A 1 173 ? -27.180 -4.881 -0.151 1.00 94.06 173 ALA A C 1
ATOM 1309 O O . ALA A 1 173 ? -27.942 -5.029 -1.108 1.00 94.06 173 ALA A O 1
ATOM 1310 N N . ARG A 1 174 ? -26.565 -3.715 0.079 1.00 93.44 174 ARG A N 1
ATOM 1311 C CA . ARG A 1 174 ? -26.783 -2.489 -0.708 1.00 93.44 174 ARG A CA 1
ATOM 1312 C C . ARG A 1 174 ? -25.615 -2.152 -1.630 1.00 93.44 174 ARG A C 1
ATOM 1314 O O . ARG A 1 174 ? -25.750 -1.266 -2.479 1.00 93.44 174 ARG A O 1
ATOM 1321 N N . LEU A 1 175 ? -24.486 -2.840 -1.478 1.00 94.31 175 LEU A N 1
ATOM 1322 C CA . LEU A 1 175 ? -23.282 -2.582 -2.251 1.00 94.31 175 LEU A CA 1
ATOM 1323 C C . LEU A 1 175 ? -23.465 -2.997 -3.717 1.00 94.31 175 LEU A C 1
ATOM 1325 O O . LEU A 1 175 ? -23.696 -4.159 -4.044 1.00 94.31 175 LEU A O 1
ATOM 1329 N N . LYS A 1 176 ? -23.287 -2.038 -4.627 1.00 94.50 176 LYS A N 1
ATOM 1330 C CA . LYS A 1 176 ? -23.169 -2.319 -6.061 1.00 94.50 176 LYS A CA 1
ATOM 1331 C C . LYS A 1 176 ? -21.709 -2.603 -6.382 1.00 94.50 176 LYS A C 1
ATOM 1333 O O . LYS A 1 176 ? -20.903 -1.679 -6.382 1.00 94.50 176 LYS A O 1
ATOM 1338 N N . LEU A 1 177 ? -21.391 -3.854 -6.702 1.00 96.19 177 LEU A N 1
ATOM 1339 C CA . LEU A 1 177 ? -20.046 -4.258 -7.110 1.00 96.19 177 LEU A CA 1
ATOM 1340 C C . LEU A 1 177 ? -19.695 -3.628 -8.465 1.00 96.19 177 LEU A C 1
ATOM 1342 O O . LEU A 1 177 ? -20.127 -4.094 -9.520 1.00 96.19 177 LEU A O 1
ATOM 1346 N N . ARG A 1 178 ? -18.957 -2.517 -8.431 1.00 97.31 178 ARG A N 1
ATOM 1347 C CA . ARG A 1 178 ? -18.379 -1.852 -9.604 1.00 97.31 178 ARG A CA 1
ATOM 1348 C C . ARG A 1 178 ? -16.976 -1.355 -9.249 1.00 97.31 178 ARG A C 1
ATOM 1350 O O . ARG A 1 178 ? -16.784 -0.923 -8.112 1.00 97.31 178 ARG A O 1
ATOM 1357 N N . PRO A 1 179 ? -16.020 -1.360 -10.195 1.00 97.50 179 PRO A N 1
ATOM 1358 C CA . PRO A 1 179 ? -14.703 -0.776 -9.963 1.00 97.50 179 PRO A CA 1
ATOM 1359 C C . PRO A 1 179 ? -14.820 0.658 -9.438 1.00 97.50 179 PRO A C 1
ATOM 1361 O O . PRO A 1 179 ? -15.552 1.479 -9.997 1.00 97.50 179 PRO A O 1
ATOM 1364 N N . GLY A 1 180 ? -14.142 0.936 -8.326 1.00 96.75 180 GLY A N 1
ATOM 1365 C CA . GLY A 1 180 ? -14.112 2.249 -7.692 1.00 96.75 180 GLY A CA 1
ATOM 1366 C C . GLY A 1 180 ? -15.436 2.748 -7.097 1.00 96.75 180 GLY A C 1
ATOM 1367 O O . GLY A 1 180 ? -15.563 3.949 -6.846 1.00 96.75 180 GLY A O 1
ATOM 1368 N N . SER A 1 181 ? -16.429 1.880 -6.861 1.00 97.00 181 SER A N 1
ATOM 1369 C CA . SER A 1 181 ? -17.726 2.280 -6.292 1.00 97.00 181 SER A CA 1
ATOM 1370 C C . SER A 1 181 ? -17.616 2.979 -4.932 1.00 97.00 181 SER A C 1
ATOM 1372 O O . SER A 1 181 ? -18.461 3.814 -4.625 1.00 97.00 181 SER A O 1
ATOM 1374 N N . LEU A 1 182 ? -16.582 2.669 -4.144 1.00 96.56 182 LEU A N 1
ATOM 1375 C CA . LEU A 1 182 ? -16.366 3.204 -2.795 1.00 96.56 182 LEU A CA 1
ATOM 1376 C C . LEU A 1 182 ? -15.303 4.312 -2.730 1.00 96.56 182 LEU A C 1
ATOM 1378 O O . LEU A 1 182 ? -15.100 4.894 -1.670 1.00 96.56 182 LEU A O 1
ATOM 1382 N N . VAL A 1 183 ? -14.665 4.678 -3.850 1.00 95.44 183 VAL A N 1
ATOM 1383 C CA . VAL A 1 183 ? -13.580 5.687 -3.885 1.00 95.44 183 VAL A CA 1
ATOM 1384 C C . VAL A 1 183 ? -14.032 7.055 -3.361 1.00 95.44 183 VAL A C 1
ATOM 1386 O O . VAL A 1 183 ? -13.231 7.813 -2.826 1.00 95.44 183 VAL A O 1
ATOM 1389 N N . LYS A 1 184 ? -15.315 7.394 -3.526 1.00 94.88 184 LYS A N 1
ATOM 1390 C CA . LYS A 1 184 ? -15.890 8.681 -3.097 1.00 94.88 184 LYS A CA 1
ATOM 1391 C C . LYS A 1 184 ? -16.732 8.584 -1.823 1.00 94.88 184 LYS A C 1
ATOM 1393 O O . LYS A 1 184 ? -17.167 9.616 -1.322 1.00 94.88 184 LYS A O 1
ATOM 1398 N N . GLU A 1 185 ? -16.995 7.375 -1.335 1.00 94.19 185 GLU A N 1
ATOM 1399 C CA . GLU A 1 185 ? -17.864 7.115 -0.186 1.00 94.19 185 GLU A CA 1
ATOM 1400 C C . GLU A 1 185 ? -17.006 6.649 0.988 1.00 94.19 185 GLU A C 1
ATOM 1402 O O . GLU A 1 185 ? -16.816 5.454 1.217 1.00 94.19 185 GLU A O 1
ATOM 1407 N N . PHE A 1 186 ? -16.427 7.619 1.692 1.00 95.00 186 PHE A N 1
ATOM 1408 C CA . PHE A 1 186 ? -15.605 7.378 2.868 1.00 95.00 186 PHE A CA 1
ATOM 1409 C C . PHE A 1 186 ? -15.686 8.543 3.850 1.00 95.00 186 PHE A C 1
ATOM 1411 O O . PHE A 1 186 ? -16.015 9.675 3.482 1.00 95.00 186 PHE A O 1
ATOM 1418 N N . THR A 1 187 ? -15.327 8.256 5.095 1.00 94.62 187 THR A N 1
ATOM 1419 C CA . THR A 1 187 ? -15.092 9.246 6.140 1.00 94.62 187 THR A CA 1
ATOM 1420 C C . THR A 1 187 ? -13.598 9.254 6.467 1.00 94.62 187 THR A C 1
ATOM 1422 O O . THR A 1 187 ? -13.042 8.183 6.714 1.00 94.62 187 THR A O 1
ATOM 1425 N N . PRO A 1 188 ? -12.917 10.413 6.449 1.00 94.38 188 PRO A N 1
ATOM 1426 C CA . PRO A 1 188 ? -11.528 10.486 6.877 1.00 94.38 188 PRO A CA 1
ATOM 1427 C C . PRO A 1 188 ? -11.437 10.255 8.389 1.00 94.38 188 PRO A C 1
ATOM 1429 O O . PRO A 1 188 ? -12.163 10.882 9.167 1.00 94.38 188 PRO A O 1
ATOM 1432 N N . VAL A 1 189 ? -10.543 9.362 8.790 1.00 96.75 189 VAL A N 1
ATOM 1433 C CA . VAL A 1 189 ? -10.251 9.039 10.186 1.00 96.75 189 VAL A CA 1
ATOM 1434 C C . VAL A 1 189 ? -8.759 9.123 10.444 1.00 96.75 189 VAL A C 1
ATOM 1436 O O . VAL A 1 189 ? -7.950 8.895 9.547 1.00 96.75 189 VAL A O 1
ATOM 1439 N N . ASP A 1 190 ? -8.406 9.406 11.687 1.00 97.31 190 ASP A N 1
ATOM 1440 C CA . ASP A 1 190 ? -7.030 9.310 12.144 1.00 97.31 190 ASP A CA 1
ATOM 1441 C C . ASP A 1 190 ? -6.842 7.995 12.910 1.00 97.31 190 ASP A C 1
ATOM 1443 O O . ASP A 1 190 ? -7.747 7.536 13.614 1.00 97.31 190 ASP A O 1
ATOM 1447 N N . LEU A 1 191 ? -5.668 7.387 12.759 1.00 97.81 191 LEU A N 1
ATOM 1448 C CA . LEU A 1 191 ? -5.256 6.180 13.465 1.00 97.81 191 LEU A CA 1
ATOM 1449 C C . LEU A 1 191 ? -4.143 6.523 14.454 1.00 97.81 191 LEU A C 1
ATOM 1451 O O . LEU A 1 191 ? -3.235 7.282 14.113 1.00 97.81 191 LEU A O 1
ATOM 1455 N N . ALA A 1 192 ? -4.193 5.930 15.642 1.00 97.50 192 ALA A N 1
ATOM 1456 C CA . ALA A 1 192 ? -3.119 5.996 16.626 1.00 97.50 192 ALA A CA 1
ATOM 1457 C C . ALA A 1 192 ? -2.806 4.597 17.155 1.00 97.50 192 ALA A C 1
ATOM 1459 O O . ALA A 1 192 ? -3.717 3.878 17.578 1.00 97.50 192 ALA A O 1
ATOM 1460 N N . PHE A 1 193 ? -1.531 4.220 17.147 1.00 97.62 193 PHE A N 1
ATOM 1461 C CA . PHE A 1 193 ? -1.086 2.922 17.651 1.00 97.62 193 PHE A CA 1
ATOM 1462 C C . PHE A 1 193 ? -0.634 3.048 19.106 1.00 97.62 193 PHE A C 1
ATOM 1464 O O . PHE A 1 193 ? -0.038 4.048 19.501 1.00 97.62 193 PHE A O 1
ATOM 1471 N N . SER A 1 194 ? -0.922 2.037 19.916 1.00 97.31 194 SER A N 1
ATOM 1472 C CA . SER A 1 194 ? -0.367 1.856 21.257 1.00 97.31 194 SER A CA 1
ATOM 1473 C C . SER A 1 194 ? 0.025 0.394 21.455 1.00 97.31 194 SER A C 1
ATOM 1475 O O . SER A 1 194 ? -0.371 -0.479 20.679 1.00 97.31 194 SER A O 1
ATOM 1477 N N . ALA A 1 195 ? 0.793 0.107 22.506 1.00 96.50 195 ALA A N 1
ATOM 1478 C CA . ALA A 1 195 ? 1.131 -1.274 22.863 1.00 96.50 195 ALA A CA 1
ATOM 1479 C C . ALA A 1 195 ? -0.122 -2.131 23.137 1.00 96.50 195 ALA A C 1
ATOM 1481 O O . ALA A 1 195 ? -0.126 -3.334 22.885 1.00 96.50 195 ALA A O 1
ATOM 1482 N N . ASP A 1 196 ? -1.199 -1.496 23.606 1.00 96.94 196 ASP A N 1
ATOM 1483 C CA . ASP A 1 196 ? -2.459 -2.160 23.938 1.00 96.94 196 ASP A CA 1
ATOM 1484 C C . ASP A 1 196 ? -3.367 -2.371 22.716 1.00 96.94 196 ASP A C 1
ATOM 1486 O O . ASP A 1 196 ? -4.269 -3.215 22.762 1.00 96.94 196 ASP A O 1
ATOM 1490 N N . GLY A 1 197 ? -3.180 -1.610 21.628 1.00 96.62 197 GLY A N 1
ATOM 1491 C CA . GLY A 1 197 ? -4.071 -1.696 20.475 1.00 96.62 197 GLY A CA 1
ATOM 1492 C C . GLY A 1 197 ? -4.032 -0.532 19.482 1.00 96.62 197 GLY A C 1
ATOM 1493 O O . GLY A 1 197 ? -3.059 0.207 19.364 1.00 96.62 197 GLY A O 1
ATOM 1494 N N . LEU A 1 198 ? -5.127 -0.389 18.734 1.00 97.56 198 LEU A N 1
ATOM 1495 C CA . LEU A 1 198 ? -5.328 0.604 17.678 1.00 97.56 198 LEU A CA 1
ATOM 1496 C C . LEU A 1 198 ? -6.536 1.487 18.009 1.00 97.56 198 LEU A C 1
ATOM 1498 O O . LEU A 1 198 ? -7.664 1.001 18.125 1.00 97.56 198 LEU A O 1
ATOM 1502 N N . LEU A 1 199 ? -6.317 2.796 18.101 1.00 97.69 199 LEU A N 1
ATOM 1503 C CA . LEU A 1 199 ? -7.372 3.796 18.240 1.00 97.69 199 LEU A CA 1
ATOM 1504 C C . LEU A 1 199 ? -7.721 4.381 16.867 1.00 97.69 199 LEU A C 1
ATOM 1506 O O . LEU A 1 199 ? -6.847 4.836 16.135 1.00 97.69 199 LEU A O 1
ATOM 1510 N N . ILE A 1 200 ? -9.012 4.400 16.539 1.00 97.38 200 ILE A N 1
ATOM 1511 C CA . ILE A 1 200 ? -9.560 5.014 15.325 1.00 97.38 200 ILE A CA 1
ATOM 1512 C C . ILE A 1 200 ? -10.425 6.205 15.726 1.00 97.38 200 ILE A C 1
ATOM 1514 O O . ILE A 1 200 ? -11.423 6.031 16.431 1.00 97.38 200 ILE A O 1
ATOM 1518 N N . CYS A 1 201 ? -10.074 7.395 15.242 1.00 96.75 201 CYS A N 1
ATOM 1519 C CA . CYS A 1 201 ? -10.725 8.659 15.575 1.00 96.75 201 CYS A CA 1
ATOM 1520 C C . CYS A 1 201 ? -11.403 9.288 14.350 1.00 96.75 201 CYS A C 1
ATOM 1522 O O . CYS A 1 201 ? -10.750 9.713 13.399 1.00 96.75 201 CYS A O 1
ATOM 1524 N N . GLU A 1 202 ? -12.728 9.414 14.400 1.00 95.19 202 GLU A N 1
ATOM 1525 C CA . GLU A 1 202 ? -13.538 10.167 13.442 1.00 95.19 202 GLU A CA 1
ATOM 1526 C C . GLU A 1 202 ? -13.635 11.629 13.913 1.00 95.19 202 GLU A C 1
ATOM 1528 O O . GLU A 1 202 ? -14.334 11.951 14.882 1.00 95.19 202 GLU A O 1
ATOM 1533 N N . LEU A 1 203 ? -12.906 12.527 13.242 1.00 90.62 203 LEU A N 1
ATOM 1534 C CA . LEU A 1 203 ? -12.762 13.924 13.678 1.00 90.62 203 LEU A CA 1
ATOM 1535 C C . LEU A 1 203 ? -14.037 14.753 13.486 1.00 90.62 203 LEU A C 1
ATOM 1537 O O . LEU A 1 203 ? -14.350 15.617 14.302 1.00 90.62 203 LEU A O 1
ATOM 1541 N N . SER A 1 204 ? -14.778 14.520 12.400 1.00 85.12 204 SER A N 1
ATOM 1542 C CA . SER A 1 204 ? -15.976 15.293 12.065 1.00 85.12 204 SER A CA 1
ATOM 1543 C C . SER A 1 204 ? -17.082 14.410 11.504 1.00 85.12 204 SER A C 1
ATOM 1545 O O . SER A 1 204 ? -16.830 13.426 10.816 1.00 85.12 204 SER A O 1
ATOM 1547 N N . LYS A 1 205 ? -18.334 14.784 11.794 1.00 80.38 205 LYS A N 1
ATOM 1548 C CA . LYS A 1 205 ? -19.505 14.075 11.279 1.00 80.38 205 LYS A CA 1
ATOM 1549 C C . LYS A 1 205 ? -19.653 14.317 9.770 1.00 80.38 205 LYS A C 1
ATOM 1551 O O . LYS A 1 205 ? -19.769 15.485 9.370 1.00 80.38 205 LYS A O 1
ATOM 1556 N N . PRO A 1 206 ? -19.760 13.266 8.937 1.00 70.25 206 PRO A N 1
ATOM 1557 C CA . PRO A 1 206 ? -20.027 13.431 7.514 1.00 70.25 206 PRO A CA 1
ATOM 1558 C C . PRO A 1 206 ? -21.354 14.180 7.303 1.00 70.25 206 PRO A C 1
ATOM 1560 O O . PRO A 1 206 ? -22.389 13.834 7.873 1.00 70.25 206 PRO A O 1
ATOM 1563 N N . GLY A 1 207 ? -21.320 15.250 6.502 1.00 67.31 207 GLY A N 1
ATOM 1564 C CA . GLY A 1 207 ? -22.510 16.039 6.153 1.00 67.31 207 GLY A CA 1
ATOM 1565 C C . GLY A 1 207 ? -22.928 17.119 7.161 1.00 67.31 207 GLY A C 1
ATOM 1566 O O . GLY A 1 207 ? -24.043 17.635 7.068 1.00 67.31 207 GLY A O 1
ATOM 1567 N N . ALA A 1 208 ? -22.072 17.502 8.114 1.00 63.56 208 ALA A N 1
ATOM 1568 C CA . ALA A 1 208 ? -22.361 18.615 9.019 1.00 63.56 208 ALA A CA 1
ATOM 1569 C C . ALA A 1 208 ? -22.457 19.965 8.266 1.00 63.56 208 ALA A C 1
ATOM 1571 O O . ALA A 1 208 ? -21.459 20.636 8.010 1.00 63.56 208 ALA A O 1
ATOM 1572 N N . LEU A 1 209 ? -23.692 20.390 7.970 1.00 54.38 209 LEU A N 1
ATOM 1573 C CA . LEU A 1 209 ? -24.066 21.651 7.301 1.00 54.38 209 LEU A CA 1
ATOM 1574 C C . LEU A 1 209 ? -23.611 22.937 8.030 1.00 54.38 209 LEU A C 1
ATOM 1576 O O . LEU A 1 209 ? -23.688 24.020 7.459 1.00 54.38 209 LEU A O 1
ATOM 1580 N N . PHE A 1 210 ? -23.106 22.837 9.265 1.00 55.19 210 PHE A N 1
ATOM 1581 C CA . PHE A 1 210 ? -22.721 23.975 10.108 1.00 55.19 210 PHE A CA 1
ATOM 1582 C C . PHE A 1 210 ? -21.244 23.936 10.531 1.00 55.19 210 PHE A C 1
ATOM 1584 O O . PHE A 1 210 ? -20.900 23.866 11.708 1.00 55.19 210 PHE A O 1
ATOM 1591 N N . GLY A 1 211 ? -20.342 24.025 9.551 1.00 48.22 211 GLY A N 1
ATOM 1592 C CA . GLY A 1 211 ? -18.963 24.466 9.791 1.00 48.22 211 GLY A CA 1
ATOM 1593 C C . GLY A 1 211 ? -18.036 23.470 10.494 1.00 48.22 211 GLY A C 1
ATOM 1594 O O . GLY A 1 211 ? -16.991 23.890 10.984 1.00 48.22 211 GLY A O 1
ATOM 1595 N N . GLY A 1 212 ? -18.376 22.181 10.537 1.00 55.28 212 GLY A N 1
ATOM 1596 C CA . GLY A 1 212 ? -17.480 21.086 10.941 1.00 55.28 212 GLY A CA 1
ATOM 1597 C C . GLY A 1 212 ? -16.677 20.525 9.765 1.00 55.28 212 GLY A C 1
ATOM 1598 O O . GLY A 1 212 ? -16.575 19.317 9.622 1.00 55.28 212 GLY A O 1
ATOM 1599 N N . GLY A 1 213 ? -16.220 21.391 8.857 1.00 64.12 213 GLY A N 1
ATOM 1600 C CA . GLY A 1 213 ? -15.491 20.972 7.661 1.00 64.12 213 GLY A CA 1
ATOM 1601 C C . GLY A 1 213 ? -14.002 20.703 7.927 1.00 64.12 213 GLY A C 1
ATOM 1602 O O . GLY A 1 213 ? -13.513 21.018 9.014 1.00 64.12 213 GLY A O 1
ATOM 1603 N N . PRO A 1 214 ? -13.252 20.265 6.896 1.00 75.06 214 PRO A N 1
ATOM 1604 C CA . PRO A 1 214 ? -11.826 19.910 6.975 1.00 75.06 214 PRO A CA 1
ATOM 1605 C C . PRO A 1 214 ? -10.932 20.970 7.635 1.00 75.06 214 PRO A C 1
ATOM 1607 O O . PRO A 1 214 ? -9.880 20.663 8.177 1.00 75.06 214 PRO A O 1
ATOM 1610 N N . LYS A 1 215 ? -11.366 22.236 7.631 1.00 82.69 215 LYS A N 1
ATOM 1611 C CA . LYS A 1 215 ? -10.659 23.364 8.250 1.00 82.6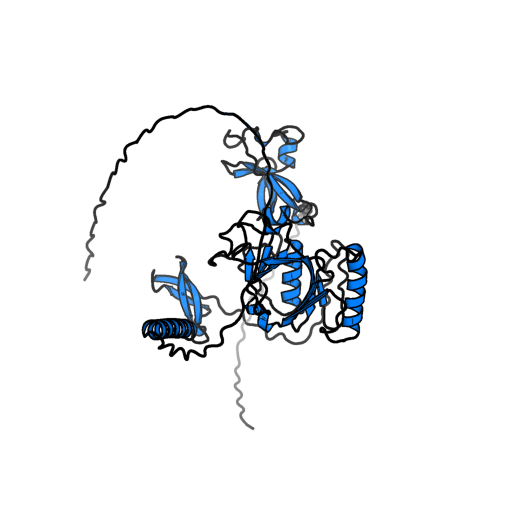9 215 LYS A CA 1
ATOM 1612 C C . LYS A 1 215 ? -10.571 23.294 9.778 1.00 82.69 215 LYS A C 1
ATOM 1614 O O . LYS A 1 215 ? -9.679 23.918 10.336 1.00 82.69 215 LYS A O 1
ATOM 1619 N N . LYS A 1 216 ? -11.498 22.605 10.454 1.00 86.38 216 LYS A N 1
ATOM 1620 C CA . LYS A 1 216 ? -11.471 22.447 11.920 1.00 86.38 216 LYS A CA 1
ATOM 1621 C C . LYS A 1 216 ? -10.755 21.177 12.375 1.00 86.38 216 LYS A C 1
ATOM 1623 O O . LYS A 1 216 ? -10.399 21.103 13.545 1.00 86.38 216 LYS A O 1
ATOM 1628 N N . ASN A 1 217 ? -10.511 20.227 11.471 1.00 89.75 217 ASN A N 1
ATOM 1629 C CA . ASN A 1 217 ? -9.833 18.970 11.792 1.00 89.75 217 ASN A CA 1
ATOM 1630 C C . ASN A 1 217 ? -8.488 19.189 12.509 1.00 89.75 217 ASN A C 1
ATOM 1632 O O . ASN A 1 217 ? -8.285 18.531 13.522 1.00 89.75 217 ASN A O 1
ATOM 1636 N N . PRO A 1 218 ? -7.621 20.144 12.107 1.00 92.25 218 PRO A N 1
ATOM 1637 C CA . PRO A 1 218 ? -6.357 20.368 12.811 1.00 92.25 218 PRO A CA 1
ATOM 1638 C C . PRO A 1 218 ? -6.534 20.811 14.269 1.00 92.25 218 PRO A C 1
ATOM 1640 O O . PRO A 1 218 ? -5.792 20.370 15.134 1.00 92.25 218 PRO A O 1
ATOM 1643 N N . ALA A 1 219 ? -7.540 21.642 14.567 1.00 92.81 219 ALA A N 1
ATOM 1644 C CA . ALA A 1 219 ? -7.802 22.077 15.940 1.00 92.81 219 ALA A CA 1
ATOM 1645 C C . ALA A 1 219 ? -8.310 20.917 16.812 1.00 92.81 219 ALA A C 1
ATOM 1647 O O . ALA A 1 219 ? -7.848 20.745 17.933 1.00 92.81 219 ALA A O 1
ATOM 1648 N N . ILE A 1 220 ? -9.206 20.086 16.266 1.00 93.12 220 ILE A N 1
ATOM 1649 C CA . ILE A 1 220 ? -9.715 18.891 16.957 1.00 93.12 220 ILE A CA 1
ATOM 1650 C C . ILE A 1 220 ? -8.582 17.878 17.183 1.00 93.12 220 ILE A C 1
ATOM 1652 O O . ILE A 1 220 ? -8.506 17.289 18.255 1.00 93.12 220 ILE A O 1
ATOM 1656 N N . ARG A 1 221 ? -7.669 17.706 16.214 1.00 94.88 221 ARG A N 1
ATOM 1657 C CA . ARG A 1 221 ? -6.468 16.863 16.365 1.00 94.88 221 ARG A CA 1
ATOM 1658 C C . ARG A 1 221 ? -5.617 17.304 17.548 1.00 94.88 221 ARG A C 1
ATOM 1660 O O . ARG A 1 221 ? -5.305 16.478 18.395 1.00 94.88 221 ARG A O 1
ATOM 1667 N N . GLU A 1 222 ? -5.303 18.594 17.645 1.00 95.06 222 GLU A N 1
ATOM 1668 C CA . GLU A 1 222 ? -4.530 19.123 18.775 1.00 95.06 222 GLU A CA 1
ATOM 1669 C C . GLU A 1 222 ? -5.250 18.920 20.117 1.00 95.06 222 GLU A C 1
ATOM 1671 O O . GLU A 1 222 ? -4.616 18.540 21.099 1.00 95.06 222 GLU A O 1
ATOM 1676 N N . GLU A 1 223 ? -6.576 19.092 20.165 1.00 95.31 223 GLU A N 1
ATOM 1677 C CA . GLU A 1 223 ? -7.369 18.801 21.368 1.00 95.31 223 GLU A CA 1
ATOM 1678 C C . GLU A 1 223 ? -7.321 17.309 21.749 1.00 95.31 223 GLU A C 1
ATOM 1680 O O . GLU A 1 223 ? -7.175 16.983 22.928 1.00 95.31 223 GLU A O 1
ATOM 1685 N N . ILE A 1 224 ? -7.392 16.396 20.771 1.00 95.81 224 ILE A N 1
ATOM 1686 C CA . ILE A 1 224 ? -7.233 14.947 20.984 1.00 95.81 224 ILE A CA 1
ATOM 1687 C C . ILE A 1 224 ? -5.835 14.639 21.519 1.00 95.81 224 ILE A C 1
ATOM 1689 O O . ILE A 1 224 ? -5.698 13.910 22.502 1.00 95.81 224 ILE A O 1
ATOM 1693 N N . TYR A 1 225 ? -4.798 15.199 20.896 1.00 95.50 225 TYR A N 1
ATOM 1694 C CA . TYR A 1 225 ? -3.409 14.988 21.294 1.00 95.50 225 TYR A CA 1
ATOM 1695 C C . TYR A 1 225 ? -3.167 15.458 22.723 1.00 95.50 225 TYR A C 1
ATOM 1697 O O . TYR A 1 225 ? -2.552 14.739 23.509 1.00 95.50 225 TYR A O 1
ATOM 1705 N N . GLU A 1 226 ? -3.687 16.628 23.082 1.00 96.00 226 GLU A N 1
ATOM 1706 C CA . GLU A 1 226 ? -3.572 17.172 24.428 1.00 96.00 226 GLU A CA 1
ATOM 1707 C C . GLU A 1 226 ? -4.343 16.329 25.456 1.00 96.00 226 GLU A C 1
ATOM 1709 O O . GLU A 1 226 ? -3.803 15.995 26.511 1.00 96.00 226 GLU A O 1
ATOM 1714 N N . HIS A 1 227 ? -5.561 15.887 25.129 1.00 96.00 227 HIS A N 1
ATOM 1715 C CA . HIS A 1 227 ? -6.354 15.003 25.994 1.00 96.00 227 HIS A CA 1
ATOM 1716 C C . HIS A 1 227 ? -5.642 13.670 26.270 1.00 96.00 227 HIS A C 1
ATOM 1718 O O . HIS A 1 227 ? -5.600 13.209 27.413 1.00 96.00 227 HIS A O 1
ATOM 1724 N N . LEU A 1 228 ? -5.036 13.067 25.242 1.00 95.88 228 LEU A N 1
ATOM 1725 C CA . LEU A 1 228 ? -4.275 11.820 25.369 1.00 95.88 228 LEU A CA 1
ATOM 1726 C C . LEU A 1 228 ? -2.951 12.014 26.118 1.00 95.88 228 LEU A C 1
ATOM 1728 O O . LEU A 1 228 ? -2.575 11.156 26.916 1.00 95.88 228 LEU A O 1
ATOM 1732 N N . ARG A 1 229 ? -2.264 13.151 25.937 1.00 95.38 229 ARG A N 1
ATOM 1733 C CA . ARG A 1 229 ? -1.066 13.502 26.725 1.00 95.38 229 ARG A CA 1
ATOM 1734 C C . ARG A 1 229 ? -1.371 13.642 28.214 1.00 95.38 229 ARG A C 1
ATOM 1736 O O . ARG A 1 229 ? -0.533 13.282 29.034 1.00 95.38 229 ARG A O 1
ATOM 1743 N N . GLN A 1 230 ? -2.563 14.122 28.566 1.00 96.06 230 GLN A N 1
ATOM 1744 C CA . GLN A 1 230 ? -3.014 14.233 29.956 1.00 96.06 230 GLN A CA 1
ATOM 1745 C C . GLN A 1 230 ? -3.401 12.881 30.584 1.00 96.06 230 GLN A C 1
ATOM 1747 O O . GLN A 1 230 ? -3.699 12.831 31.777 1.00 96.06 230 GLN A O 1
ATOM 1752 N N . GLY A 1 231 ? -3.404 11.786 29.811 1.00 93.88 231 GLY A N 1
ATOM 1753 C CA . GLY A 1 231 ? -3.771 10.453 30.298 1.00 93.88 231 GLY A CA 1
ATOM 1754 C C . GLY A 1 231 ? -5.256 10.321 30.641 1.00 93.88 231 GLY A C 1
ATOM 1755 O O . GLY A 1 231 ? -5.635 9.494 31.471 1.00 93.88 231 GLY A O 1
ATOM 1756 N N . LEU A 1 232 ? -6.106 11.163 30.048 1.00 94.19 232 LEU A N 1
ATOM 1757 C CA . LEU A 1 232 ? -7.548 11.105 30.250 1.00 94.19 232 LEU A CA 1
ATOM 1758 C C . LEU A 1 232 ? -8.157 9.911 29.498 1.00 94.19 232 LEU A C 1
ATOM 1760 O O . LEU A 1 232 ? -7.614 9.429 28.504 1.00 94.19 232 LEU A O 1
ATOM 1764 N N . SER A 1 233 ? -9.311 9.432 29.972 1.00 94.00 233 SER A N 1
ATOM 1765 C CA . SER A 1 233 ? -9.970 8.263 29.383 1.00 94.00 233 SER A CA 1
ATOM 1766 C C . SER A 1 233 ? -10.410 8.513 27.938 1.00 94.00 233 SER A C 1
ATOM 1768 O O . SER A 1 233 ? -10.860 9.610 27.585 1.00 94.00 233 SER A O 1
ATOM 1770 N N . ILE A 1 234 ? -10.325 7.455 27.127 1.00 94.62 234 ILE A N 1
ATOM 1771 C CA . ILE A 1 234 ? -10.685 7.451 25.703 1.00 94.62 234 ILE A CA 1
ATOM 1772 C C . ILE A 1 234 ? -12.154 7.874 25.523 1.00 94.62 234 ILE A C 1
ATOM 1774 O O . ILE A 1 234 ? -12.440 8.701 24.667 1.00 94.62 234 ILE A O 1
ATOM 1778 N N . ASP A 1 235 ? -13.056 7.450 26.418 1.00 93.88 235 ASP A N 1
ATOM 1779 C CA . ASP A 1 235 ? -14.501 7.751 26.360 1.00 93.88 235 ASP A CA 1
ATOM 1780 C C . ASP A 1 235 ? -14.849 9.250 26.317 1.00 93.88 235 ASP A C 1
ATOM 1782 O O . ASP A 1 235 ? -15.947 9.632 25.911 1.00 93.88 235 ASP A O 1
ATOM 1786 N N . LYS A 1 236 ? -13.935 10.111 26.780 1.00 93.25 236 LYS A N 1
ATOM 1787 C CA . LYS A 1 236 ? -14.119 11.569 26.845 1.00 93.25 236 LYS A CA 1
ATOM 1788 C C . LYS A 1 236 ? -13.351 12.320 25.759 1.00 93.25 236 LYS A C 1
ATOM 1790 O O . LYS A 1 236 ? -13.227 13.538 25.860 1.00 93.25 236 LYS A O 1
ATOM 1795 N N . LEU A 1 237 ? -12.820 11.615 24.761 1.00 92.81 237 LEU A N 1
ATOM 1796 C CA . LEU A 1 237 ? -12.038 12.223 23.693 1.00 92.81 237 LEU A CA 1
ATOM 1797 C C . LEU A 1 237 ? -12.842 13.293 22.937 1.00 92.81 237 LEU A C 1
ATOM 1799 O O . LEU A 1 237 ? -13.977 13.024 22.525 1.00 92.81 237 LEU A O 1
ATOM 1803 N N . PRO A 1 238 ? -12.256 14.482 22.702 1.00 85.06 238 PRO A N 1
ATOM 1804 C CA . PRO A 1 238 ? -12.873 15.509 21.877 1.00 85.06 238 PRO A CA 1
ATOM 1805 C C . PRO A 1 238 ? -12.904 15.028 20.420 1.00 85.06 238 PRO A C 1
ATOM 1807 O O . PRO A 1 238 ? -11.889 14.958 19.745 1.00 85.06 238 PRO A O 1
ATOM 1810 N N . GLY A 1 239 ? -14.071 14.632 19.921 1.00 84.25 239 GLY A N 1
ATOM 1811 C CA . GLY A 1 239 ? -14.218 14.087 18.571 1.00 84.25 239 GLY A CA 1
ATOM 1812 C C . GLY A 1 239 ? -15.656 13.681 18.282 1.00 84.25 239 GLY A C 1
ATOM 1813 O O . GLY A 1 239 ? -16.516 13.746 19.163 1.00 84.25 239 GLY A O 1
ATOM 1814 N N . HIS A 1 240 ? -15.948 13.280 17.041 1.00 84.56 240 HIS A N 1
ATOM 1815 C CA . HIS A 1 240 ? -17.301 12.838 16.711 1.00 84.56 240 HIS A CA 1
ATOM 1816 C C . HIS A 1 240 ? -17.573 11.418 17.210 1.00 84.56 240 HIS A C 1
ATOM 1818 O O . HIS A 1 240 ? -18.565 11.183 17.901 1.00 84.56 240 HIS A O 1
ATOM 1824 N N . LYS A 1 241 ? -16.699 10.482 16.836 1.00 93.19 241 LYS A N 1
ATOM 1825 C CA . LYS A 1 241 ? -16.757 9.070 17.221 1.00 93.19 241 LYS A CA 1
ATOM 1826 C C . LYS A 1 241 ? -15.327 8.552 17.328 1.00 93.19 241 LYS A C 1
ATOM 1828 O O . LYS A 1 241 ? -14.484 8.898 16.509 1.00 93.19 241 LYS A O 1
ATOM 1833 N N . HIS A 1 242 ? -15.047 7.721 18.318 1.00 95.12 242 HIS A N 1
ATOM 1834 C CA . HIS A 1 242 ? -13.766 7.033 18.441 1.00 95.12 242 HIS A CA 1
ATOM 1835 C C . HIS A 1 242 ? -14.016 5.575 18.809 1.00 95.12 242 HIS A C 1
ATOM 1837 O O . HIS A 1 242 ? -15.051 5.251 19.397 1.00 95.12 242 HIS A O 1
ATOM 1843 N N . ARG A 1 243 ? -13.092 4.690 18.439 1.00 95.56 243 ARG A N 1
ATOM 1844 C CA . ARG A 1 243 ? -13.123 3.279 18.835 1.00 95.56 243 ARG A CA 1
ATOM 1845 C C . ARG A 1 243 ? -11.724 2.756 19.042 1.00 95.56 243 ARG A C 1
ATOM 1847 O O . ARG A 1 243 ? -10.826 3.083 18.273 1.00 95.56 243 ARG A O 1
ATOM 1854 N N . PHE A 1 244 ? -11.592 1.913 20.048 1.00 96.62 244 PHE A N 1
ATOM 1855 C CA . PHE A 1 244 ? -10.352 1.256 20.395 1.00 96.62 244 PHE A CA 1
ATOM 1856 C C . PHE A 1 244 ? -10.471 -0.242 20.104 1.00 96.62 244 PHE A C 1
ATOM 1858 O O . PHE A 1 244 ? -11.466 -0.863 20.477 1.00 96.62 244 PHE A O 1
ATOM 1865 N N . PHE A 1 245 ? -9.469 -0.795 19.429 1.00 96.19 245 PHE A N 1
ATOM 1866 C CA . PHE A 1 245 ? -9.337 -2.219 19.134 1.00 96.19 245 PHE A CA 1
ATOM 1867 C C . PHE A 1 245 ? -8.136 -2.744 19.897 1.00 96.19 245 PHE A C 1
ATOM 1869 O O . PHE A 1 245 ? -7.035 -2.245 19.677 1.00 96.19 245 PHE A O 1
ATOM 1876 N N . SER A 1 246 ? -8.331 -3.726 20.777 1.00 96.56 246 SER A N 1
ATOM 1877 C CA . SER A 1 246 ? -7.203 -4.324 21.488 1.00 96.56 246 SER A CA 1
ATOM 1878 C C . SER A 1 246 ? -6.390 -5.216 20.549 1.00 96.56 246 SER A C 1
ATOM 1880 O O . SER A 1 246 ? -6.874 -5.660 19.502 1.00 96.56 246 SER A O 1
ATOM 1882 N N . THR A 1 247 ? -5.156 -5.524 20.940 1.00 95.81 247 THR A N 1
ATOM 1883 C CA . THR A 1 247 ? -4.293 -6.466 20.210 1.00 95.81 247 THR A CA 1
ATOM 1884 C C . THR A 1 247 ? -4.927 -7.848 20.017 1.00 95.81 247 THR A C 1
ATOM 1886 O O . THR A 1 247 ? -4.680 -8.499 19.003 1.00 95.81 247 THR A O 1
ATOM 1889 N N . GLU A 1 248 ? -5.811 -8.284 20.920 1.00 95.25 248 GLU A N 1
ATOM 1890 C CA . GLU A 1 248 ? -6.559 -9.544 20.796 1.00 95.25 248 GLU A CA 1
ATOM 1891 C C . GLU A 1 248 ? -7.473 -9.556 19.558 1.00 95.25 248 GLU A C 1
ATOM 1893 O O . GLU A 1 248 ? -7.622 -10.583 18.884 1.00 95.25 248 GLU A O 1
ATOM 1898 N N . ASN A 1 249 ? -8.033 -8.395 19.201 1.00 95.12 249 ASN A N 1
ATOM 1899 C CA . ASN A 1 249 ? -8.906 -8.250 18.040 1.00 95.12 249 ASN A CA 1
ATOM 1900 C C . ASN A 1 249 ? -8.140 -8.266 16.708 1.00 95.12 249 ASN A C 1
ATOM 1902 O O . ASN A 1 249 ? -8.757 -8.392 15.651 1.00 95.12 249 ASN A O 1
ATOM 1906 N N . PHE A 1 250 ? -6.809 -8.156 16.706 1.00 95.12 250 PHE A N 1
ATOM 1907 C CA . PHE A 1 250 ? -6.037 -8.086 15.460 1.00 95.12 250 PHE A CA 1
ATOM 1908 C C . PHE A 1 250 ? -6.052 -9.383 14.658 1.00 95.12 250 PHE A C 1
ATOM 1910 O O . PHE A 1 250 ? -5.924 -9.344 13.437 1.00 95.12 250 PHE A O 1
ATOM 1917 N N . SER A 1 251 ? -6.319 -10.516 15.309 1.00 94.31 251 SER A N 1
ATOM 1918 C CA . SER A 1 251 ? -6.548 -11.797 14.630 1.00 94.31 251 SER A CA 1
ATOM 1919 C C . SER A 1 251 ? -7.770 -11.787 13.693 1.00 94.31 251 SER A C 1
ATOM 1921 O O . SER A 1 251 ? -7.874 -12.621 12.791 1.00 94.31 251 SER A O 1
ATOM 1923 N N . GLU A 1 252 ? -8.689 -10.836 13.878 1.00 95.44 252 GLU A N 1
ATOM 1924 C CA . GLU A 1 252 ? -9.870 -10.652 13.036 1.00 95.44 252 GLU A CA 1
ATOM 1925 C C . GLU A 1 252 ? -9.656 -9.646 11.896 1.00 95.44 252 GLU A C 1
ATOM 1927 O O . GLU A 1 252 ? -10.507 -9.560 11.005 1.00 95.44 252 GLU A O 1
ATOM 1932 N N . LEU A 1 253 ? -8.534 -8.912 11.878 1.00 96.38 253 LEU A N 1
ATOM 1933 C CA . LEU A 1 253 ? -8.187 -8.034 10.761 1.00 96.38 253 LEU A CA 1
ATOM 1934 C C . LEU A 1 253 ? -7.936 -8.870 9.507 1.00 96.38 253 LEU A C 1
ATOM 1936 O O . LEU A 1 253 ? -7.208 -9.864 9.526 1.00 96.38 253 LEU A O 1
ATOM 1940 N N . ARG A 1 254 ? -8.531 -8.459 8.387 1.00 96.50 254 ARG A N 1
ATOM 1941 C CA . ARG A 1 254 ? -8.396 -9.178 7.114 1.00 96.50 254 ARG A CA 1
ATOM 1942 C C . ARG A 1 254 ? -8.144 -8.221 5.977 1.00 96.50 254 ARG A C 1
ATOM 1944 O O . ARG A 1 254 ? -8.871 -7.248 5.815 1.00 96.50 254 ARG A O 1
ATOM 1951 N N . ILE A 1 255 ? -7.161 -8.532 5.147 1.00 97.38 255 ILE A N 1
ATOM 1952 C CA . ILE A 1 255 ? -6.959 -7.822 3.887 1.00 97.38 255 ILE A CA 1
ATOM 1953 C C . ILE A 1 255 ? -8.004 -8.348 2.907 1.00 97.38 255 ILE A C 1
ATOM 1955 O O . ILE A 1 255 ? -8.059 -9.543 2.628 1.00 97.38 255 ILE A O 1
ATOM 1959 N N . VAL A 1 256 ? -8.869 -7.456 2.435 1.00 97.06 256 VAL A N 1
ATOM 1960 C CA . VAL A 1 256 ? -9.962 -7.789 1.509 1.00 97.06 256 VAL A CA 1
ATOM 1961 C C . VAL A 1 256 ? -9.686 -7.321 0.084 1.00 97.06 256 VAL A C 1
ATOM 1963 O O . VAL A 1 256 ? -10.334 -7.796 -0.846 1.00 97.06 256 VAL A O 1
ATOM 1966 N N . GLN A 1 257 ? -8.732 -6.405 -0.093 1.00 97.25 257 GLN A N 1
ATOM 1967 C CA . GLN A 1 257 ? -8.245 -5.957 -1.393 1.00 97.25 257 GLN A CA 1
ATOM 1968 C C . GLN A 1 257 ? -6.747 -5.604 -1.272 1.00 97.25 257 GLN A C 1
ATOM 1970 O O . GLN A 1 257 ? -6.425 -4.752 -0.444 1.00 97.25 257 GLN A O 1
ATOM 1975 N N . PRO A 1 258 ? -5.839 -6.216 -2.056 1.00 96.44 258 PRO A N 1
ATOM 1976 C CA . PRO A 1 258 ? -6.071 -7.392 -2.902 1.00 96.44 258 PRO A CA 1
ATOM 1977 C C . PRO A 1 258 ? -6.540 -8.597 -2.073 1.00 96.44 258 PRO A C 1
ATOM 1979 O O . PRO A 1 258 ? -6.329 -8.644 -0.864 1.00 96.44 258 PRO A O 1
ATOM 1982 N N . CYS A 1 259 ? -7.189 -9.575 -2.705 1.00 94.69 259 CYS A N 1
ATOM 1983 C CA . CYS A 1 259 ? -7.502 -10.824 -2.019 1.00 94.69 259 CYS A CA 1
ATOM 1984 C C . CYS A 1 259 ? -6.214 -11.661 -1.882 1.00 94.69 259 CYS A C 1
ATOM 1986 O O . CYS A 1 259 ? -5.600 -11.963 -2.910 1.00 94.69 259 CYS A O 1
ATOM 1988 N N . PRO A 1 260 ? -5.782 -12.037 -0.661 1.00 93.62 260 PRO A N 1
ATOM 1989 C CA . PRO A 1 260 ? -4.609 -12.887 -0.487 1.00 93.62 260 PRO A CA 1
ATOM 1990 C C . PRO A 1 260 ? -4.777 -14.235 -1.194 1.00 93.62 260 PRO A C 1
ATOM 1992 O O . PRO A 1 260 ? -5.883 -14.781 -1.278 1.00 93.62 260 PRO A O 1
ATOM 1995 N N . ALA A 1 261 ? -3.672 -14.808 -1.670 1.00 91.94 261 ALA A N 1
ATOM 1996 C CA . ALA A 1 261 ? -3.705 -16.062 -2.413 1.00 91.94 261 ALA A CA 1
ATOM 1997 C C . ALA A 1 261 ? -4.385 -17.185 -1.603 1.00 91.94 261 ALA A C 1
ATOM 1999 O O . ALA A 1 261 ? -4.025 -17.476 -0.463 1.00 91.94 261 ALA A O 1
ATOM 2000 N N . GLY A 1 262 ? -5.379 -17.840 -2.208 1.00 90.62 262 GLY A N 1
ATOM 2001 C CA . GLY A 1 262 ? -6.121 -18.939 -1.583 1.00 90.62 262 GLY A CA 1
ATOM 2002 C C . GLY A 1 262 ? -7.291 -18.520 -0.688 1.00 90.62 262 GLY A C 1
ATOM 2003 O O . GLY A 1 262 ? -7.963 -19.401 -0.148 1.00 90.62 262 GLY A O 1
ATOM 2004 N N . GLN A 1 263 ? -7.572 -17.222 -0.544 1.00 92.38 263 GLN A N 1
ATOM 2005 C CA . GLN A 1 263 ? -8.800 -16.734 0.085 1.00 92.38 263 GLN A CA 1
ATOM 2006 C C . GLN A 1 263 ? -9.894 -16.467 -0.959 1.00 92.38 263 GLN A C 1
ATOM 2008 O O . GLN A 1 263 ? -9.624 -16.310 -2.147 1.00 92.38 263 GLN A O 1
ATOM 2013 N N . ILE A 1 264 ? -11.154 -16.462 -0.516 1.00 92.00 264 ILE A N 1
ATOM 2014 C CA . ILE A 1 264 ? -12.294 -16.108 -1.367 1.00 92.00 264 ILE A CA 1
ATOM 2015 C C . ILE A 1 264 ? -12.527 -14.608 -1.224 1.00 92.00 264 ILE A C 1
ATOM 2017 O O . ILE A 1 264 ? -12.808 -14.119 -0.127 1.00 92.00 264 ILE A O 1
ATOM 2021 N N . SER A 1 265 ? -12.424 -13.891 -2.338 1.00 93.12 265 SER A N 1
ATOM 2022 C CA . SER A 1 265 ? -12.637 -12.450 -2.388 1.00 93.12 265 SER A CA 1
ATOM 2023 C C . SER A 1 265 ? -14.082 -12.092 -2.055 1.00 93.12 265 SER A C 1
ATOM 2025 O O . SER A 1 265 ? -15.016 -12.561 -2.706 1.00 93.12 265 SER A O 1
ATOM 2027 N N . LEU A 1 266 ? -14.275 -11.210 -1.071 1.00 93.44 266 LEU A N 1
ATOM 2028 C CA . LEU A 1 266 ? -15.604 -10.713 -0.693 1.00 93.44 266 LEU A CA 1
ATOM 2029 C C . LEU A 1 266 ? -16.256 -9.897 -1.825 1.00 93.44 266 LEU A C 1
ATOM 2031 O O . LEU A 1 266 ? -17.480 -9.805 -1.908 1.00 93.44 266 LEU A O 1
ATOM 2035 N N . PHE A 1 267 ? -15.439 -9.341 -2.723 1.00 95.38 267 PHE A N 1
ATOM 2036 C CA . PHE A 1 267 ? -15.868 -8.491 -3.833 1.00 95.38 267 PHE A CA 1
ATOM 2037 C C . PHE A 1 267 ? -15.672 -9.144 -5.208 1.00 95.38 267 PHE A C 1
ATOM 2039 O O . PHE A 1 267 ? -15.766 -8.446 -6.214 1.00 95.38 267 PHE A O 1
ATOM 2046 N N . HIS A 1 268 ? -15.430 -10.461 -5.270 1.00 94.12 268 HIS A N 1
ATOM 2047 C CA . HIS A 1 268 ? -15.187 -11.193 -6.525 1.00 94.12 268 HIS A CA 1
ATOM 2048 C C . HIS A 1 268 ? -14.051 -10.580 -7.366 1.00 94.12 268 HIS A C 1
ATOM 2050 O O . HIS A 1 268 ? -14.175 -10.434 -8.579 1.00 94.12 268 HIS A O 1
ATOM 2056 N N . ASP A 1 269 ? -12.980 -10.152 -6.693 1.00 92.50 269 ASP A N 1
ATOM 2057 C CA . ASP A 1 269 ? -11.785 -9.524 -7.281 1.00 92.50 269 ASP A CA 1
ATOM 2058 C C . ASP A 1 269 ? -12.039 -8.196 -8.011 1.00 92.50 269 ASP A C 1
ATOM 2060 O O . ASP A 1 269 ? -11.187 -7.691 -8.740 1.00 92.50 269 ASP A O 1
ATOM 2064 N N . ILE A 1 270 ? -13.198 -7.574 -7.777 1.00 96.50 270 ILE A N 1
ATOM 2065 C CA . ILE A 1 270 ? -13.507 -6.239 -8.288 1.00 96.50 270 ILE A CA 1
ATOM 2066 C C . ILE A 1 270 ? -12.871 -5.196 -7.355 1.00 96.50 270 ILE A C 1
ATOM 2068 O O . ILE A 1 270 ? -13.180 -5.199 -6.159 1.00 96.50 270 ILE A O 1
ATOM 2072 N N . PRO A 1 271 ? -12.052 -4.254 -7.870 1.00 97.06 271 PRO A N 1
ATOM 2073 C CA . PRO A 1 271 ? -11.388 -3.239 -7.056 1.00 97.06 271 PRO A CA 1
ATOM 2074 C C . PRO A 1 271 ? -12.365 -2.124 -6.643 1.00 97.06 271 PRO A C 1
ATOM 2076 O O . PRO A 1 271 ? -12.329 -0.998 -7.147 1.00 97.06 271 PRO A O 1
ATOM 2079 N N . VAL A 1 272 ? -13.301 -2.433 -5.744 1.00 97.62 272 VAL A N 1
ATOM 2080 C CA . VAL A 1 272 ? -14.374 -1.517 -5.315 1.00 97.62 272 VAL A CA 1
ATOM 2081 C C . VAL A 1 272 ? -13.837 -0.275 -4.599 1.00 97.62 272 VAL A C 1
ATOM 2083 O O . VAL A 1 272 ? -14.442 0.794 -4.705 1.00 97.62 272 VAL A O 1
ATOM 2086 N N . PHE A 1 273 ? -12.680 -0.378 -3.936 1.00 97.62 273 PHE A N 1
ATOM 2087 C CA . PHE A 1 273 ? -12.003 0.748 -3.277 1.00 97.62 273 PHE A CA 1
ATOM 2088 C C . PHE A 1 273 ? -11.113 1.568 -4.224 1.00 97.62 273 PHE A C 1
ATOM 2090 O O . PHE A 1 273 ? -10.552 2.577 -3.804 1.00 97.62 273 PHE A O 1
ATOM 2097 N N . GLY A 1 274 ? -11.008 1.163 -5.493 1.00 97.31 274 GLY A N 1
ATOM 2098 C CA . GLY A 1 274 ? -10.110 1.739 -6.496 1.00 97.31 274 GLY A CA 1
ATOM 2099 C C . GLY A 1 274 ? -8.970 0.787 -6.861 1.00 97.31 274 GLY A C 1
ATOM 2100 O O . GLY A 1 274 ? -8.573 -0.052 -6.054 1.00 97.31 274 GLY A O 1
ATOM 2101 N N . GLU A 1 275 ? -8.467 0.899 -8.089 1.00 96.75 275 GLU A N 1
ATOM 2102 C CA . GLU A 1 275 ? -7.287 0.155 -8.552 1.00 96.75 275 GLU A CA 1
ATOM 2103 C C . GLU A 1 275 ? -6.046 0.576 -7.753 1.00 96.75 275 GLU A C 1
ATOM 2105 O O . GLU A 1 275 ? -5.919 1.742 -7.378 1.00 96.75 275 GLU A O 1
ATOM 2110 N N . GLY A 1 276 ? -5.176 -0.385 -7.424 1.00 96.31 276 GLY A N 1
ATOM 2111 C CA . GLY A 1 276 ? -3.971 -0.145 -6.619 1.00 96.31 276 GLY A CA 1
ATOM 2112 C C . GLY A 1 276 ? -4.224 0.306 -5.172 1.00 96.31 276 GLY A C 1
ATOM 2113 O O . GLY A 1 276 ? -3.279 0.634 -4.460 1.00 96.31 276 GLY A O 1
ATOM 2114 N N . ARG A 1 277 ? -5.480 0.338 -4.704 1.00 97.88 277 ARG A N 1
ATOM 2115 C CA . ARG A 1 277 ? -5.818 0.625 -3.301 1.00 97.88 277 ARG A CA 1
ATOM 2116 C C . ARG A 1 277 ? -5.840 -0.657 -2.486 1.00 97.88 277 ARG A C 1
ATOM 2118 O O . ARG A 1 277 ? -6.311 -1.696 -2.953 1.00 97.88 277 ARG A O 1
ATOM 2125 N N . ILE A 1 278 ? -5.385 -0.545 -1.246 1.00 98.38 278 ILE A N 1
ATOM 2126 C CA . ILE A 1 278 ? -5.355 -1.648 -0.289 1.00 98.38 278 ILE A CA 1
ATOM 2127 C C . ILE A 1 278 ? -6.494 -1.438 0.699 1.00 98.38 278 ILE A C 1
ATOM 2129 O O . ILE A 1 278 ? -6.658 -0.328 1.196 1.00 98.38 278 ILE A O 1
ATOM 2133 N N . ALA A 1 279 ? -7.286 -2.468 0.982 1.00 98.25 279 ALA A N 1
ATOM 2134 C CA . ALA A 1 279 ? -8.393 -2.387 1.926 1.00 98.25 279 ALA A CA 1
ATOM 2135 C C . ALA A 1 279 ? -8.323 -3.492 2.981 1.00 98.25 279 ALA A C 1
ATOM 2137 O O . ALA A 1 279 ? -8.169 -4.673 2.661 1.00 98.25 279 ALA A O 1
ATOM 2138 N N . ILE A 1 280 ? -8.485 -3.092 4.241 1.00 98.19 280 ILE A N 1
ATOM 2139 C CA . ILE A 1 280 ? -8.485 -3.962 5.416 1.00 98.19 280 ILE A CA 1
ATOM 2140 C C . ILE A 1 280 ? -9.869 -3.903 6.055 1.00 98.19 280 ILE A C 1
ATOM 2142 O O . ILE A 1 280 ? -10.374 -2.820 6.342 1.00 98.19 280 ILE A O 1
ATOM 2146 N N . GLN A 1 281 ? -10.477 -5.056 6.298 1.00 97.62 281 GLN A N 1
ATOM 2147 C CA . GLN A 1 281 ? -11.679 -5.186 7.108 1.00 97.62 281 GLN A CA 1
ATOM 2148 C C . GLN A 1 281 ? -11.321 -5.117 8.594 1.00 97.62 281 GLN A C 1
ATOM 2150 O O . GLN A 1 281 ? -10.455 -5.857 9.061 1.00 97.62 281 GLN A O 1
ATOM 2155 N N . ILE A 1 282 ? -12.023 -4.252 9.323 1.00 96.81 282 ILE A N 1
ATOM 2156 C CA . ILE A 1 282 ? -11.862 -4.054 10.768 1.00 96.81 282 ILE A CA 1
ATOM 2157 C C . ILE A 1 282 ? -12.800 -5.019 11.530 1.00 96.81 282 ILE A C 1
ATOM 2159 O O . ILE A 1 282 ? -13.893 -5.307 11.023 1.00 96.81 282 ILE A O 1
ATOM 2163 N N . PRO A 1 283 ? -12.423 -5.508 12.732 1.00 94.94 283 PRO A N 1
ATOM 2164 C CA . PRO A 1 283 ? -13.301 -6.296 13.598 1.00 94.94 283 PRO A CA 1
ATOM 2165 C C . PRO A 1 283 ? -14.661 -5.625 13.831 1.00 94.94 283 PRO A C 1
ATOM 2167 O O . PRO A 1 283 ? -14.757 -4.403 13.985 1.00 94.94 283 PRO A O 1
ATOM 2170 N N . ARG A 1 284 ? -15.731 -6.426 13.867 1.00 92.62 284 ARG A N 1
ATOM 2171 C CA . ARG A 1 284 ? -17.086 -5.915 14.120 1.00 92.62 284 ARG A CA 1
ATOM 2172 C C . ARG A 1 284 ? -17.285 -5.737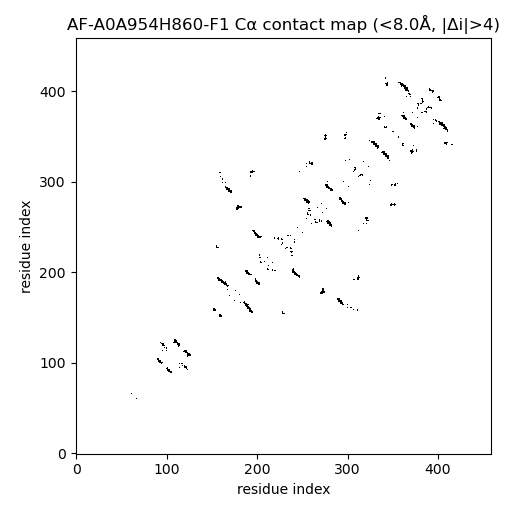 15.625 1.00 92.62 284 ARG A C 1
ATOM 2174 O O . ARG A 1 284 ? -17.312 -6.721 16.351 1.00 92.62 284 ARG A O 1
ATOM 2181 N N . MET A 1 285 ? -17.462 -4.495 16.071 1.00 84.38 285 MET A N 1
ATOM 2182 C CA . MET A 1 285 ? -17.735 -4.177 17.485 1.00 84.38 285 MET A CA 1
ATOM 2183 C C . MET A 1 285 ? -19.219 -3.914 17.763 1.00 84.38 285 MET A C 1
ATOM 2185 O O . MET A 1 285 ? -19.684 -4.119 18.879 1.00 84.38 285 MET A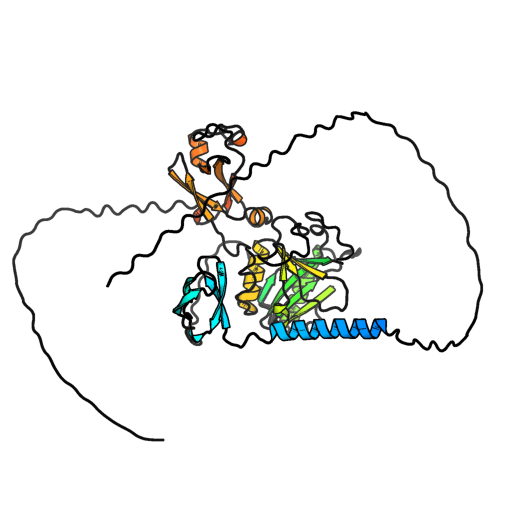 O 1
ATOM 2189 N N . ASP A 1 286 ? -19.959 -3.461 16.751 1.00 85.25 286 ASP A N 1
ATOM 2190 C CA . ASP A 1 286 ? -21.383 -3.146 16.853 1.00 85.25 286 ASP A CA 1
ATOM 2191 C C . ASP A 1 286 ? -22.213 -4.337 16.323 1.00 85.25 286 ASP A C 1
ATOM 2193 O O . ASP A 1 286 ? -21.828 -4.970 15.339 1.00 85.25 286 ASP A O 1
ATOM 2197 N N . GLU A 1 287 ? -23.388 -4.614 16.905 1.00 84.88 287 GLU A N 1
ATOM 2198 C CA . GLU A 1 287 ? -24.321 -5.676 16.449 1.00 84.88 287 GLU A CA 1
ATOM 2199 C C . GLU A 1 287 ? -24.974 -5.386 15.076 1.00 84.88 287 GLU A C 1
ATOM 2201 O O . GLU A 1 287 ? -25.883 -6.090 14.631 1.00 84.88 287 GLU A O 1
ATOM 2206 N N . GLY A 1 288 ? -24.538 -4.328 14.391 1.00 89.31 288 GLY A N 1
ATOM 2207 C CA . GLY A 1 288 ? -25.040 -3.943 13.080 1.00 89.31 288 GLY A CA 1
ATOM 2208 C C . GLY A 1 288 ? -24.629 -4.909 11.965 1.00 89.31 288 GLY A C 1
ATOM 2209 O O . GLY A 1 288 ? -23.623 -5.614 12.032 1.00 89.31 288 GLY A O 1
ATOM 2210 N N . ASN A 1 289 ? -25.393 -4.881 10.871 1.00 88.75 289 ASN A N 1
ATOM 2211 C CA . ASN A 1 289 ? -25.063 -5.619 9.646 1.00 88.75 289 ASN A CA 1
ATOM 2212 C C . ASN A 1 289 ? -24.004 -4.912 8.779 1.00 88.75 289 ASN A C 1
ATOM 2214 O O . ASN A 1 289 ? -23.588 -5.457 7.754 1.00 88.75 289 ASN A O 1
ATOM 2218 N N . GLU A 1 290 ? -23.583 -3.706 9.163 1.00 94.50 290 GLU A N 1
ATOM 2219 C CA . GLU A 1 290 ? -22.597 -2.924 8.423 1.00 94.50 290 GLU A CA 1
ATOM 2220 C C . GLU A 1 290 ? -21.191 -3.495 8.624 1.00 94.50 290 GLU A C 1
ATOM 2222 O O . GLU A 1 290 ? -20.750 -3.790 9.735 1.00 94.50 290 GLU A O 1
ATOM 2227 N N . LEU A 1 291 ? -20.480 -3.655 7.512 1.00 95.69 291 LEU A N 1
ATOM 2228 C CA . LEU A 1 291 ? -19.063 -3.960 7.491 1.00 95.69 291 LEU A CA 1
ATOM 2229 C C . LEU A 1 291 ? -18.249 -2.684 7.450 1.00 95.69 291 LEU A C 1
ATOM 2231 O O . LEU A 1 291 ? -18.621 -1.718 6.784 1.00 95.69 291 LEU A O 1
ATOM 2235 N N . GLU A 1 292 ? -17.099 -2.715 8.109 1.00 96.69 292 GLU A N 1
ATOM 2236 C CA . GLU A 1 292 ? -16.186 -1.592 8.107 1.00 96.69 292 GLU A CA 1
ATOM 2237 C C . GLU A 1 292 ? -14.832 -1.939 7.525 1.00 96.69 292 GLU A C 1
ATOM 2239 O O . GLU A 1 292 ? -14.256 -2.992 7.809 1.00 96.69 292 GLU A O 1
ATOM 2244 N N . PHE A 1 293 ? -14.328 -1.007 6.727 1.00 97.94 293 PHE A N 1
ATOM 2245 C CA . PHE A 1 293 ? -13.069 -1.147 6.024 1.00 97.94 293 PHE A CA 1
ATOM 2246 C C . PHE A 1 293 ? -12.238 0.125 6.162 1.00 97.94 293 PHE A C 1
ATOM 2248 O O . PHE A 1 293 ? -12.778 1.230 6.125 1.00 97.94 293 PHE A O 1
ATOM 2255 N N . LEU A 1 294 ? -10.925 -0.030 6.267 1.00 98.38 294 LEU A N 1
ATOM 2256 C CA . LEU A 1 294 ? -9.956 1.041 6.047 1.00 98.38 294 LEU A CA 1
ATOM 2257 C C . LEU A 1 294 ? -9.340 0.838 4.672 1.00 98.38 294 LEU A C 1
ATOM 2259 O O . LEU A 1 294 ? -8.944 -0.283 4.357 1.00 98.38 294 LEU A O 1
ATOM 2263 N N . SER A 1 295 ? -9.251 1.896 3.868 1.00 98.38 295 SER A N 1
ATOM 2264 C CA . SER A 1 295 ? -8.500 1.866 2.616 1.00 98.38 295 SER A CA 1
ATOM 2265 C C . SER A 1 295 ? -7.284 2.785 2.650 1.00 98.38 295 SER A C 1
ATOM 2267 O O . SER A 1 295 ? -7.329 3.903 3.171 1.00 98.38 295 SER A O 1
ATOM 2269 N N . PHE A 1 296 ? -6.202 2.303 2.049 1.00 98.44 296 PHE A N 1
ATOM 2270 C CA . PHE A 1 296 ? -4.867 2.880 2.102 1.00 98.44 296 PHE A CA 1
ATOM 2271 C C . PHE A 1 296 ? -4.286 3.018 0.693 1.00 98.44 296 PHE A C 1
ATOM 2273 O O . PHE A 1 296 ? -4.593 2.225 -0.207 1.00 98.44 296 PHE A O 1
ATOM 2280 N N . SER A 1 297 ? -3.447 4.036 0.499 1.00 98.12 297 SER A N 1
ATOM 2281 C CA . SER A 1 297 ? -2.438 4.017 -0.561 1.00 98.12 297 SER A CA 1
ATOM 2282 C C . SER A 1 297 ? -1.275 3.111 -0.142 1.00 98.12 297 SER A C 1
ATOM 2284 O O . SER A 1 297 ? -1.263 2.601 0.982 1.00 98.12 297 SER A O 1
ATOM 2286 N N . LEU A 1 298 ? -0.305 2.884 -1.029 1.00 97.94 298 LEU A N 1
ATOM 2287 C CA . LEU A 1 298 ? 0.823 2.011 -0.721 1.00 97.94 298 LEU A CA 1
ATOM 2288 C C . LEU A 1 298 ? 1.668 2.551 0.445 1.00 97.94 298 LEU A C 1
ATOM 2290 O O . LEU A 1 298 ? 1.933 1.816 1.393 1.00 97.94 298 LEU A O 1
ATOM 2294 N N . SER A 1 299 ? 2.026 3.835 0.410 1.00 97.31 299 SER A N 1
ATOM 2295 C CA . SER A 1 299 ? 2.764 4.532 1.471 1.00 97.31 299 SER A CA 1
ATOM 2296 C C . SER A 1 299 ? 2.029 4.456 2.807 1.00 97.31 299 SER A C 1
ATOM 2298 O O . SER A 1 299 ? 2.590 3.984 3.792 1.00 97.31 299 SER A O 1
ATOM 2300 N N . GLN A 1 300 ? 0.738 4.806 2.824 1.00 97.62 300 GLN A N 1
ATOM 2301 C CA . GLN A 1 300 ? -0.093 4.709 4.024 1.00 97.62 300 GLN A CA 1
ATOM 2302 C C . GLN A 1 300 ? -0.131 3.276 4.567 1.00 97.62 300 GLN A C 1
ATOM 2304 O O . GLN A 1 300 ? -0.021 3.070 5.771 1.00 97.62 300 GLN A O 1
ATOM 2309 N N . PHE A 1 301 ? -0.276 2.271 3.703 1.00 98.25 301 PHE A N 1
ATOM 2310 C CA . PHE A 1 301 ? -0.307 0.881 4.145 1.00 98.25 301 PHE A CA 1
ATOM 2311 C C . PHE A 1 301 ? 1.029 0.436 4.745 1.00 98.25 301 PHE A C 1
ATOM 2313 O O . PHE A 1 301 ? 1.034 -0.234 5.773 1.00 98.25 301 PHE A O 1
ATOM 2320 N N . ARG A 1 302 ? 2.162 0.844 4.164 1.00 97.56 302 ARG A N 1
ATOM 2321 C CA . ARG A 1 302 ? 3.488 0.568 4.736 1.00 97.56 302 ARG A CA 1
ATOM 2322 C C . ARG A 1 302 ? 3.652 1.208 6.112 1.00 97.56 302 ARG A C 1
ATOM 2324 O O . ARG A 1 302 ? 4.072 0.517 7.036 1.00 97.56 302 ARG A O 1
ATOM 2331 N N . SER A 1 303 ? 3.229 2.462 6.287 1.00 96.75 303 SER A N 1
ATOM 2332 C CA . SER A 1 303 ? 3.206 3.118 7.604 1.00 96.75 303 SER A CA 1
ATOM 2333 C C . SER A 1 303 ? 2.297 2.385 8.595 1.00 96.75 303 SER A C 1
ATOM 2335 O O . SER A 1 303 ? 2.661 2.223 9.757 1.00 96.75 303 SER A O 1
ATOM 2337 N N . PHE A 1 304 ? 1.143 1.884 8.139 1.00 97.81 304 PHE A N 1
ATOM 2338 C CA . PHE A 1 304 ? 0.235 1.087 8.967 1.00 97.81 304 PHE A CA 1
ATOM 2339 C C . PHE A 1 304 ? 0.888 -0.219 9.432 1.00 97.81 304 PHE A C 1
ATOM 2341 O O . PHE A 1 304 ? 0.882 -0.517 10.623 1.00 97.81 304 PHE A O 1
ATOM 2348 N N . VAL A 1 305 ? 1.487 -0.985 8.515 1.00 97.25 305 VAL A N 1
ATOM 2349 C CA . VAL A 1 305 ? 2.186 -2.241 8.837 1.00 97.25 305 VAL A CA 1
ATOM 2350 C C . VAL A 1 305 ? 3.375 -1.976 9.762 1.00 97.25 305 VAL A C 1
ATOM 2352 O O . VAL A 1 305 ? 3.573 -2.716 10.724 1.00 97.25 305 VAL A O 1
ATOM 2355 N N . ALA A 1 306 ? 4.129 -0.900 9.525 1.00 96.44 306 ALA A N 1
ATOM 2356 C CA . ALA A 1 306 ? 5.222 -0.487 10.398 1.00 96.44 306 ALA A CA 1
ATOM 2357 C C . ALA A 1 306 ? 4.725 -0.161 11.814 1.00 96.44 306 ALA A C 1
ATOM 2359 O O . ALA A 1 306 ? 5.303 -0.661 12.777 1.00 96.44 306 ALA A O 1
ATOM 2360 N N . GLY A 1 307 ? 3.630 0.596 11.956 1.00 95.94 307 GLY A N 1
ATOM 2361 C CA . GLY A 1 307 ? 2.984 0.872 13.245 1.00 95.94 307 GLY A CA 1
ATOM 2362 C C . GLY A 1 307 ? 2.517 -0.400 13.959 1.00 95.94 307 GLY A C 1
ATOM 2363 O O . GLY A 1 307 ? 2.855 -0.623 15.119 1.00 95.94 307 GLY A O 1
ATOM 2364 N N . MET A 1 308 ? 1.832 -1.296 13.246 1.00 96.50 308 MET A N 1
ATOM 2365 C CA . MET A 1 308 ? 1.389 -2.593 13.777 1.00 96.50 308 MET A CA 1
ATOM 2366 C C . MET A 1 308 ? 2.560 -3.464 14.256 1.00 96.50 308 MET A C 1
ATOM 2368 O O . MET A 1 308 ? 2.476 -4.081 15.319 1.00 96.50 308 MET A O 1
ATOM 2372 N N . ARG A 1 309 ? 3.665 -3.501 13.502 1.00 96.00 309 ARG A N 1
ATOM 2373 C CA . ARG A 1 309 ? 4.866 -4.273 13.845 1.00 96.00 309 ARG A CA 1
ATOM 2374 C C . ARG A 1 309 ? 5.596 -3.680 15.044 1.00 96.00 309 ARG A C 1
ATOM 2376 O O . ARG A 1 309 ? 5.882 -4.397 15.995 1.00 96.00 309 ARG A O 1
ATOM 2383 N N . THR A 1 310 ? 5.919 -2.393 14.975 1.00 95.56 310 THR A N 1
ATOM 2384 C CA . THR A 1 310 ? 6.814 -1.728 15.935 1.00 95.56 310 THR A CA 1
ATOM 2385 C C . THR A 1 310 ? 6.128 -1.378 17.246 1.00 95.56 310 THR A C 1
ATOM 2387 O O . THR A 1 310 ? 6.735 -1.526 18.301 1.00 95.56 310 THR A O 1
ATOM 2390 N N . VAL A 1 311 ? 4.870 -0.936 17.197 1.00 94.75 311 VAL A N 1
ATOM 2391 C CA . VAL A 1 311 ? 4.148 -0.449 18.378 1.00 94.75 311 VAL A CA 1
ATOM 2392 C C . VAL A 1 311 ? 3.296 -1.553 18.984 1.00 94.75 311 VAL A C 1
ATOM 2394 O O . VAL A 1 311 ? 3.304 -1.735 20.198 1.00 94.75 311 VAL A O 1
ATOM 2397 N N . CYS A 1 312 ? 2.593 -2.323 18.151 1.00 94.75 312 CYS A N 1
ATOM 2398 C CA . CYS A 1 312 ? 1.678 -3.358 18.631 1.00 94.75 312 CYS A CA 1
ATOM 2399 C C . CYS A 1 312 ? 2.267 -4.781 18.649 1.00 94.75 312 CYS A C 1
ATOM 2401 O O . CYS A 1 312 ? 1.561 -5.727 19.007 1.00 94.75 312 CYS A O 1
ATOM 2403 N N . GLY A 1 313 ? 3.519 -4.966 18.216 1.00 94.38 313 GLY A N 1
ATOM 2404 C CA . GLY A 1 313 ? 4.194 -6.269 18.211 1.00 94.38 313 GLY A CA 1
ATOM 2405 C C . GLY A 1 313 ? 3.656 -7.283 17.190 1.00 94.38 313 GLY A C 1
ATOM 2406 O O . GLY A 1 313 ? 3.881 -8.481 17.344 1.00 94.38 313 GLY A O 1
ATOM 2407 N N . GLN A 1 314 ? 2.934 -6.846 16.151 1.00 93.62 314 GLN A N 1
ATOM 2408 C CA . GLN A 1 314 ? 2.395 -7.725 15.103 1.00 93.62 314 GLN A CA 1
ATOM 2409 C C . GLN A 1 314 ? 3.349 -7.814 13.903 1.00 93.62 314 GLN A C 1
ATOM 2411 O O . GLN A 1 314 ? 3.219 -7.065 12.935 1.00 93.62 314 GLN A O 1
ATOM 2416 N N . ALA A 1 315 ? 4.321 -8.728 13.953 1.00 91.50 315 ALA A N 1
ATOM 2417 C CA . ALA A 1 315 ? 5.375 -8.831 12.935 1.00 91.50 315 ALA A CA 1
ATOM 2418 C C . ALA A 1 315 ? 4.892 -9.331 11.557 1.00 91.50 315 ALA A C 1
ATOM 2420 O O . ALA A 1 315 ? 5.377 -8.840 10.530 1.00 91.50 315 ALA A O 1
ATOM 2421 N N . ASP A 1 316 ? 3.916 -10.245 11.549 1.00 91.81 316 ASP A N 1
ATOM 2422 C CA . ASP A 1 316 ? 3.522 -11.035 10.370 1.00 91.81 316 ASP A CA 1
ATOM 2423 C C . ASP A 1 316 ? 2.270 -10.509 9.652 1.00 91.81 316 ASP A C 1
ATOM 2425 O O . ASP A 1 316 ? 1.727 -11.155 8.749 1.00 91.81 316 ASP A O 1
ATOM 2429 N N . PHE A 1 317 ? 1.771 -9.332 10.036 1.00 94.19 317 PHE A N 1
ATOM 2430 C CA . PHE A 1 317 ? 0.613 -8.760 9.362 1.00 94.19 317 PHE A CA 1
ATOM 2431 C C . PHE A 1 317 ? 0.960 -8.433 7.898 1.00 94.19 317 PHE A C 1
ATOM 2433 O O . PHE A 1 317 ? 1.916 -7.713 7.623 1.00 94.19 317 PHE A O 1
ATOM 2440 N N . ALA A 1 318 ? 0.151 -8.945 6.965 1.00 93.06 318 ALA A N 1
ATOM 2441 C CA . ALA A 1 318 ? 0.262 -8.749 5.513 1.00 93.06 318 ALA A CA 1
ATOM 2442 C C . ALA A 1 318 ? 1.389 -9.486 4.761 1.00 93.06 318 ALA A C 1
ATOM 2444 O O . ALA A 1 318 ? 1.493 -9.291 3.550 1.00 93.06 318 ALA A O 1
ATOM 2445 N N . ALA A 1 319 ? 2.168 -10.364 5.403 1.00 92.62 319 ALA A N 1
ATOM 2446 C CA . ALA A 1 319 ? 3.278 -11.067 4.740 1.00 92.62 319 ALA A CA 1
ATOM 2447 C C . ALA A 1 319 ? 2.847 -11.850 3.476 1.00 92.62 319 ALA A C 1
ATOM 2449 O O . ALA A 1 319 ? 3.530 -11.818 2.455 1.00 92.62 319 ALA A O 1
ATOM 2450 N N . ASP A 1 320 ? 1.662 -12.470 3.503 1.00 91.88 320 ASP A N 1
ATOM 2451 C CA . ASP A 1 320 ? 1.137 -13.296 2.402 1.00 91.88 320 ASP A CA 1
ATOM 2452 C C . ASP A 1 320 ? 0.184 -12.545 1.450 1.00 91.88 320 ASP A C 1
ATOM 2454 O O . ASP A 1 320 ? -0.471 -13.146 0.595 1.00 91.88 320 ASP A O 1
ATOM 2458 N N . ALA A 1 321 ? 0.049 -11.224 1.598 1.00 93.75 321 ALA A N 1
ATOM 2459 C CA . ALA A 1 321 ? -0.940 -10.448 0.850 1.00 93.75 321 ALA A CA 1
ATOM 2460 C C . ALA A 1 321 ? -0.526 -10.151 -0.601 1.00 93.75 321 ALA A C 1
ATOM 2462 O O . ALA A 1 321 ? -1.347 -9.683 -1.388 1.00 93.75 321 ALA A O 1
ATOM 2463 N N . GLY A 1 322 ? 0.745 -10.382 -0.949 1.00 94.62 322 GLY A N 1
ATOM 2464 C CA . GLY A 1 322 ? 1.303 -10.003 -2.250 1.00 94.62 322 GLY A CA 1
ATOM 2465 C C . GLY A 1 322 ? 1.360 -8.486 -2.468 1.00 94.62 322 GLY A C 1
ATOM 2466 O O . GLY A 1 322 ? 1.376 -8.040 -3.613 1.00 94.62 322 GLY A O 1
ATOM 2467 N N . ILE A 1 323 ? 1.346 -7.705 -1.384 1.00 97.00 323 ILE A N 1
ATOM 2468 C CA . ILE A 1 323 ? 1.470 -6.243 -1.388 1.00 97.00 323 ILE A CA 1
ATOM 2469 C C . ILE A 1 323 ? 2.953 -5.893 -1.184 1.00 97.00 323 ILE A C 1
ATOM 2471 O O . ILE A 1 323 ? 3.572 -6.463 -0.283 1.00 97.00 323 ILE A O 1
ATOM 2475 N N . PRO A 1 324 ? 3.535 -4.961 -1.959 1.00 96.56 324 PRO A N 1
ATOM 2476 C CA . PRO A 1 324 ? 4.959 -4.662 -1.870 1.00 96.56 324 PRO A CA 1
ATOM 2477 C C . PRO A 1 324 ? 5.257 -3.801 -0.633 1.00 96.56 324 PRO A C 1
ATOM 2479 O O . PRO A 1 324 ? 5.050 -2.586 -0.635 1.00 96.56 324 PRO A O 1
ATOM 2482 N N . LEU A 1 325 ? 5.751 -4.421 0.442 1.00 96.25 325 LEU A N 1
ATOM 2483 C CA . LEU A 1 325 ? 6.161 -3.703 1.661 1.00 96.25 325 LEU A CA 1
ATOM 2484 C C . LEU A 1 325 ? 7.459 -2.903 1.476 1.00 96.25 325 LEU A C 1
ATOM 2486 O O . LEU A 1 325 ? 7.651 -1.901 2.156 1.00 96.25 325 LEU A O 1
ATOM 2490 N N . GLU A 1 326 ? 8.281 -3.305 0.513 1.00 95.81 326 GLU A N 1
ATOM 2491 C CA . GLU A 1 326 ? 9.531 -2.660 0.105 1.00 95.81 326 GLU A CA 1
ATOM 2492 C C . GLU A 1 326 ? 9.537 -2.503 -1.420 1.00 95.81 326 GLU A C 1
ATOM 2494 O O . GLU A 1 326 ? 8.749 -3.140 -2.130 1.00 95.81 326 GLU A O 1
ATOM 2499 N N . GLU A 1 327 ? 10.350 -1.585 -1.933 1.00 96.12 327 GLU A N 1
ATOM 2500 C CA . GLU A 1 327 ? 10.599 -1.433 -3.362 1.00 96.12 327 GLU A CA 1
ATOM 2501 C C . GLU A 1 327 ? 11.240 -2.704 -3.919 1.00 96.12 327 GLU A C 1
ATOM 2503 O O . GLU A 1 327 ? 12.265 -3.177 -3.437 1.00 96.12 327 GLU A O 1
ATOM 2508 N N . ASN A 1 328 ? 10.633 -3.263 -4.963 1.00 96.00 328 ASN A N 1
ATOM 2509 C CA . ASN A 1 328 ? 11.175 -4.421 -5.655 1.00 96.00 328 ASN A CA 1
ATOM 2510 C C . ASN A 1 328 ? 11.309 -4.094 -7.141 1.00 96.00 328 ASN A C 1
ATOM 2512 O O . ASN A 1 328 ? 10.321 -3.752 -7.798 1.00 96.00 328 ASN A O 1
ATOM 2516 N N . TYR A 1 329 ? 12.529 -4.221 -7.650 1.00 96.94 329 TYR A N 1
ATOM 2517 C CA . TYR A 1 329 ? 12.892 -3.920 -9.024 1.00 96.94 329 TYR A CA 1
ATOM 2518 C C . TYR A 1 329 ? 13.220 -5.199 -9.793 1.00 96.94 329 TYR A C 1
ATOM 2520 O O . TYR A 1 329 ? 13.963 -6.058 -9.322 1.00 96.94 329 TYR A O 1
ATOM 2528 N N . GLU A 1 330 ? 12.708 -5.303 -11.015 1.00 97.31 330 GLU A N 1
ATOM 2529 C CA . GLU A 1 330 ? 13.183 -6.259 -12.007 1.00 97.31 330 GLU A CA 1
ATOM 2530 C C . GLU A 1 330 ? 14.246 -5.584 -12.885 1.00 97.31 330 GLU A C 1
ATOM 2532 O O . GLU A 1 330 ? 14.029 -4.511 -13.456 1.00 97.31 330 GLU A O 1
ATOM 2537 N N . LEU A 1 331 ? 15.427 -6.198 -12.964 1.00 97.19 331 LEU A N 1
ATOM 2538 C CA . LEU A 1 331 ? 16.570 -5.662 -13.700 1.00 97.19 331 LEU A CA 1
ATOM 2539 C C . LEU A 1 331 ? 16.556 -6.184 -15.134 1.00 97.19 331 LEU A C 1
ATOM 2541 O O . LEU A 1 331 ? 16.776 -7.369 -15.392 1.00 97.19 331 LEU A O 1
ATOM 2545 N N . PHE A 1 332 ? 16.350 -5.282 -16.087 1.00 97.50 332 PHE A N 1
ATOM 2546 C CA . PHE A 1 332 ? 16.359 -5.613 -17.505 1.00 97.50 332 PHE A CA 1
ATOM 2547 C C . PHE A 1 332 ? 17.644 -5.159 -18.181 1.00 97.50 332 PHE A C 1
ATOM 2549 O O . PHE A 1 332 ? 18.165 -4.092 -17.891 1.00 97.50 332 PHE A O 1
ATOM 2556 N N . LYS A 1 333 ? 18.142 -5.916 -19.159 1.00 97.69 333 LYS A N 1
ATOM 2557 C CA . LYS A 1 333 ? 19.309 -5.497 -19.944 1.00 97.69 333 LYS A CA 1
ATOM 2558 C C . LYS A 1 333 ? 18.881 -4.711 -21.185 1.00 97.69 333 LYS A C 1
ATOM 2560 O O . LYS A 1 333 ? 18.172 -5.241 -22.041 1.00 97.69 333 LYS A O 1
ATOM 2565 N N . CYS A 1 334 ? 19.339 -3.467 -21.314 1.00 97.69 334 CYS A N 1
ATOM 2566 C CA . CYS A 1 334 ? 19.080 -2.640 -22.491 1.00 97.69 334 CYS A CA 1
ATOM 2567 C C . CYS A 1 334 ? 19.760 -3.223 -23.741 1.00 97.69 334 CYS A C 1
ATOM 2569 O O . CYS A 1 334 ? 20.951 -3.526 -23.733 1.00 97.69 334 CYS A O 1
ATOM 2571 N N . HIS A 1 335 ? 19.029 -3.323 -24.853 1.00 97.06 335 HIS A N 1
ATOM 2572 C CA . HIS A 1 335 ? 19.558 -3.854 -26.111 1.00 97.06 335 HIS A CA 1
ATOM 2573 C C . HIS A 1 335 ? 20.694 -3.007 -26.710 1.00 97.06 335 HIS A C 1
ATOM 2575 O O . HIS A 1 335 ? 21.650 -3.563 -27.247 1.00 97.06 335 HIS A O 1
ATOM 2581 N N . TYR A 1 336 ? 20.600 -1.677 -26.616 1.00 95.75 336 TYR A N 1
ATOM 2582 C CA . TYR A 1 336 ? 21.555 -0.763 -27.253 1.00 95.75 336 TYR A CA 1
ATOM 2583 C C . TYR A 1 336 ? 22.741 -0.431 -26.351 1.00 95.75 336 TYR A C 1
ATOM 2585 O O . TYR A 1 336 ? 23.883 -0.605 -26.762 1.00 95.75 336 TYR A O 1
ATOM 2593 N N . THR A 1 337 ? 22.480 0.004 -25.116 1.00 95.56 337 THR A N 1
ATOM 2594 C CA . THR A 1 337 ? 23.544 0.435 -24.194 1.00 95.56 337 THR A CA 1
ATOM 2595 C C . THR A 1 337 ? 24.140 -0.716 -23.391 1.00 95.56 337 THR A C 1
ATOM 2597 O O . THR A 1 337 ? 25.166 -0.534 -22.750 1.00 95.56 337 THR A O 1
ATOM 2600 N N . GLN A 1 338 ? 23.511 -1.901 -23.400 1.00 95.81 338 GLN A N 1
ATOM 2601 C CA . GLN A 1 338 ? 23.877 -3.064 -22.575 1.00 95.81 338 GLN A CA 1
ATOM 2602 C C . GLN A 1 338 ? 23.817 -2.827 -21.052 1.00 95.81 338 GLN A C 1
ATOM 2604 O O . GLN A 1 338 ? 24.048 -3.774 -20.301 1.00 95.81 338 GLN A O 1
ATOM 2609 N N . GLN A 1 339 ? 23.455 -1.620 -20.604 1.00 95.56 339 GLN A N 1
ATOM 2610 C CA . GLN A 1 339 ? 23.251 -1.266 -19.199 1.00 95.56 339 GLN A CA 1
ATOM 2611 C C . GLN A 1 339 ? 21.998 -1.935 -18.626 1.00 95.56 339 GLN A C 1
ATOM 2613 O O . GLN A 1 339 ? 21.079 -2.316 -19.363 1.00 95.56 339 GLN A O 1
ATOM 2618 N N . GLN A 1 340 ? 21.963 -2.048 -17.300 1.00 96.75 340 GLN A N 1
ATOM 2619 C CA . GLN A 1 340 ? 20.791 -2.516 -16.572 1.00 96.75 340 GLN A CA 1
ATOM 2620 C C . GLN A 1 340 ? 19.752 -1.394 -16.445 1.00 96.75 340 GLN A C 1
ATOM 2622 O O . GLN A 1 340 ? 20.088 -0.230 -16.260 1.00 96.75 340 GLN A O 1
ATOM 2627 N N . VAL A 1 341 ? 18.483 -1.757 -16.580 1.00 97.31 341 VAL A N 1
ATOM 2628 C CA . VAL A 1 341 ? 17.318 -0.880 -16.507 1.00 97.31 341 VAL A CA 1
ATOM 2629 C C . VAL A 1 341 ? 16.435 -1.428 -15.390 1.00 97.31 341 VAL A C 1
ATOM 2631 O O . VAL A 1 341 ? 15.731 -2.416 -15.623 1.00 97.31 341 VAL A O 1
ATOM 2634 N N . PRO A 1 342 ? 16.497 -0.852 -14.181 1.00 97.44 342 PRO A N 1
ATOM 2635 C CA . PRO A 1 342 ? 15.654 -1.277 -13.072 1.00 97.44 342 PRO A CA 1
ATOM 2636 C C . PRO A 1 342 ? 14.224 -0.800 -13.311 1.00 97.44 342 PRO A C 1
ATOM 2638 O O . PRO A 1 342 ? 13.971 0.397 -13.390 1.00 97.44 342 PRO A O 1
ATOM 2641 N N . ALA A 1 343 ? 13.281 -1.727 -13.435 1.00 97.56 343 ALA A N 1
ATOM 2642 C CA . ALA A 1 343 ? 11.864 -1.4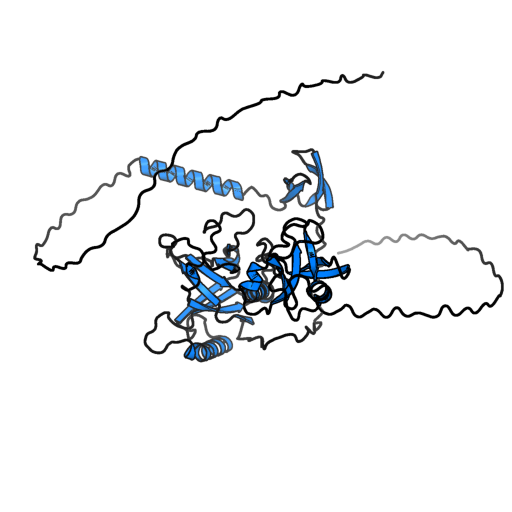12 -13.552 1.00 97.56 343 ALA A CA 1
ATOM 2643 C C . ALA A 1 343 ? 11.127 -1.899 -12.310 1.00 97.56 343 ALA A C 1
ATOM 2645 O O . ALA A 1 343 ? 11.322 -3.024 -11.859 1.00 97.56 343 ALA A O 1
ATOM 2646 N N . LEU A 1 344 ? 10.288 -1.044 -11.749 1.00 97.62 344 LEU A N 1
ATOM 2647 C CA . LEU A 1 344 ? 9.580 -1.342 -10.518 1.00 97.62 344 LEU A CA 1
ATOM 2648 C C . LEU A 1 344 ? 8.490 -2.407 -10.778 1.00 97.62 344 LEU A C 1
ATOM 2650 O O . LEU A 1 344 ? 7.826 -2.428 -11.819 1.00 97.62 344 LEU A O 1
ATOM 2654 N N . ASN A 1 345 ? 8.316 -3.332 -9.840 1.00 95.75 345 ASN A N 1
ATOM 2655 C CA . ASN A 1 345 ? 7.282 -4.361 -9.919 1.00 95.75 345 ASN A CA 1
ATOM 2656 C C . ASN A 1 345 ? 5.922 -3.821 -9.443 1.00 95.75 345 ASN A C 1
ATOM 2658 O O . ASN A 1 345 ? 5.847 -2.848 -8.701 1.00 95.75 345 ASN A O 1
ATOM 2662 N N . GLN A 1 346 ? 4.824 -4.466 -9.858 1.00 94.94 346 GLN A N 1
ATOM 2663 C CA . GLN A 1 346 ? 3.459 -4.167 -9.381 1.00 94.94 346 GLN A CA 1
ATOM 2664 C C . GLN A 1 346 ? 3.054 -2.677 -9.484 1.00 94.94 346 GLN A C 1
ATOM 2666 O O . GLN A 1 346 ? 2.603 -2.053 -8.521 1.00 94.94 346 GLN A O 1
ATOM 2671 N N . MET A 1 347 ? 3.179 -2.124 -10.693 1.00 96.06 347 MET A N 1
ATOM 2672 C CA . MET A 1 347 ? 2.926 -0.715 -11.043 1.00 96.06 347 MET A CA 1
ATOM 2673 C C . MET A 1 347 ? 1.627 -0.103 -10.524 1.00 96.06 347 MET A C 1
ATOM 2675 O O . MET A 1 347 ? 1.586 1.096 -10.245 1.00 96.06 347 MET A O 1
ATOM 2679 N N . ASP A 1 348 ? 0.566 -0.896 -10.408 1.00 96.19 348 ASP A N 1
ATOM 2680 C CA . ASP A 1 348 ? -0.761 -0.385 -10.072 1.00 96.19 348 ASP A CA 1
ATOM 2681 C C . ASP A 1 348 ? -0.786 0.300 -8.696 1.00 96.19 348 ASP A C 1
ATOM 2683 O O . ASP A 1 348 ? -1.429 1.339 -8.545 1.00 96.19 348 ASP A O 1
ATOM 2687 N N . TYR A 1 349 ? -0.032 -0.212 -7.714 1.00 97.75 349 TYR A N 1
ATOM 2688 C CA . TYR A 1 349 ? 0.056 0.394 -6.378 1.00 97.75 349 TYR A CA 1
ATOM 2689 C C . TYR A 1 349 ? 0.752 1.754 -6.404 1.00 97.75 349 TYR A C 1
ATOM 2691 O O . TYR A 1 349 ? 0.264 2.717 -5.812 1.00 97.75 349 TYR A O 1
ATOM 2699 N N . TYR A 1 350 ? 1.868 1.845 -7.123 1.00 97.56 350 TYR A N 1
ATOM 2700 C CA . TYR A 1 350 ? 2.660 3.066 -7.207 1.00 97.56 350 TYR A CA 1
ATOM 2701 C C . TYR A 1 350 ? 1.955 4.150 -8.025 1.00 97.56 350 TYR A C 1
ATOM 2703 O O . TYR A 1 350 ? 2.017 5.319 -7.672 1.00 97.56 350 TYR A O 1
ATOM 2711 N N . LYS A 1 351 ? 1.210 3.779 -9.073 1.00 96.56 351 LYS A N 1
ATOM 2712 C CA . LYS A 1 351 ? 0.388 4.725 -9.853 1.00 96.56 351 LYS A CA 1
ATOM 2713 C C . LYS A 1 351 ? -0.809 5.255 -9.075 1.00 96.56 351 LYS A C 1
ATOM 2715 O O . LYS A 1 351 ? -1.221 6.397 -9.281 1.00 96.56 351 LYS A O 1
ATOM 2720 N N . ALA A 1 352 ? -1.396 4.421 -8.219 1.00 96.62 352 ALA A N 1
ATOM 2721 C CA . ALA A 1 352 ? -2.514 4.813 -7.371 1.00 96.62 352 ALA A CA 1
ATOM 2722 C C . ALA A 1 352 ? -2.084 5.747 -6.228 1.00 96.62 352 ALA A C 1
ATOM 2724 O O . ALA A 1 352 ? -2.919 6.488 -5.694 1.00 96.62 352 ALA A O 1
ATOM 2725 N N . ASP A 1 353 ? -0.803 5.729 -5.858 1.00 97.69 353 ASP A N 1
ATOM 2726 C CA . ASP A 1 353 ? -0.261 6.509 -4.759 1.00 97.69 353 ASP A CA 1
ATOM 2727 C C . ASP A 1 353 ? 0.490 7.760 -5.232 1.00 97.69 353 ASP A C 1
ATOM 2729 O O . ASP A 1 353 ? 1.531 7.707 -5.876 1.00 97.69 353 ASP A O 1
ATOM 2733 N N . LYS A 1 354 ? -0.043 8.925 -4.861 1.00 96.38 354 LYS A N 1
ATOM 2734 C CA . LYS A 1 354 ? 0.487 10.228 -5.276 1.00 96.38 354 LYS A CA 1
ATOM 2735 C C . LYS A 1 354 ? 1.755 10.635 -4.529 1.00 96.38 354 LYS A C 1
ATOM 2737 O O . LYS A 1 354 ? 2.335 11.653 -4.898 1.00 96.38 354 LYS A O 1
ATOM 2742 N N . SER A 1 355 ? 2.142 9.915 -3.473 1.00 95.94 355 SER A N 1
ATOM 2743 C CA . SER A 1 355 ? 3.392 10.189 -2.759 1.00 95.94 355 SER A CA 1
ATOM 2744 C C . SER A 1 355 ? 4.626 9.834 -3.589 1.00 95.94 355 SER A C 1
ATOM 2746 O O . SER A 1 355 ? 5.692 10.382 -3.334 1.00 95.94 355 SER A O 1
ATOM 2748 N N . PHE A 1 356 ? 4.495 8.939 -4.573 1.00 96.56 356 PHE A N 1
ATOM 2749 C CA . PHE A 1 356 ? 5.600 8.522 -5.429 1.00 96.56 356 PHE A CA 1
ATOM 2750 C C . PHE A 1 356 ? 5.597 9.309 -6.743 1.00 96.56 356 PHE A C 1
ATOM 2752 O O . PHE A 1 356 ? 4.609 9.324 -7.479 1.00 96.56 356 PHE A O 1
ATOM 2759 N N . GLU A 1 357 ? 6.725 9.942 -7.070 1.00 97.25 357 GLU A N 1
ATOM 2760 C CA . GLU A 1 357 ? 6.957 10.507 -8.400 1.00 97.25 357 GLU A CA 1
ATOM 2761 C C . GLU A 1 357 ? 7.623 9.438 -9.276 1.00 97.25 357 GLU A C 1
ATOM 2763 O O . GLU A 1 357 ? 8.774 9.062 -9.054 1.00 97.25 357 GLU A O 1
ATOM 2768 N N . LEU A 1 358 ? 6.885 8.920 -10.260 1.00 97.56 358 LEU A N 1
ATOM 2769 C CA . LEU A 1 358 ? 7.380 7.895 -11.179 1.00 97.56 358 LEU A CA 1
ATOM 2770 C C . LEU A 1 358 ? 7.990 8.523 -12.432 1.00 97.56 358 LEU A C 1
ATOM 2772 O O . LEU A 1 358 ? 7.434 9.463 -13.008 1.00 97.56 358 LEU A O 1
ATOM 2776 N N . ILE A 1 359 ? 9.106 7.960 -12.890 1.00 97.31 359 ILE A N 1
ATOM 2777 C CA . ILE A 1 359 ? 9.750 8.309 -14.157 1.00 97.31 359 ILE A CA 1
ATOM 2778 C C . ILE A 1 359 ? 9.849 7.100 -15.074 1.00 97.31 359 ILE A C 1
ATOM 2780 O O . ILE A 1 359 ? 10.021 5.964 -14.638 1.00 97.31 359 ILE A O 1
ATOM 2784 N N . THR A 1 360 ? 9.764 7.354 -16.376 1.00 96.50 360 THR A N 1
ATOM 2785 C CA . THR A 1 360 ? 9.991 6.332 -17.397 1.00 96.50 360 THR A CA 1
ATOM 2786 C C . THR A 1 360 ? 11.486 6.079 -17.554 1.00 96.50 360 THR A C 1
ATOM 2788 O O . THR A 1 360 ? 12.223 6.963 -17.987 1.00 96.50 360 THR A O 1
ATOM 2791 N N . VAL A 1 361 ? 11.915 4.856 -17.254 1.00 97.31 361 VAL A N 1
ATOM 2792 C CA . VAL A 1 361 ? 13.313 4.411 -17.382 1.00 97.31 361 VAL A CA 1
ATOM 2793 C C . VAL A 1 361 ? 13.564 3.630 -18.669 1.00 97.31 361 VAL A C 1
ATOM 2795 O O . VAL A 1 361 ? 14.699 3.541 -19.142 1.00 97.31 361 VAL A O 1
ATOM 2798 N N . GLY A 1 362 ? 12.512 3.092 -19.288 1.00 96.31 362 GLY A N 1
ATOM 2799 C CA . GLY A 1 362 ? 12.634 2.355 -20.536 1.00 96.31 362 GLY A CA 1
ATOM 2800 C C . GLY A 1 362 ? 11.316 1.815 -21.073 1.00 96.31 362 GLY A C 1
ATOM 2801 O O . GLY A 1 362 ? 10.230 2.165 -20.617 1.00 96.31 362 GLY A O 1
ATOM 2802 N N . TYR A 1 363 ? 11.428 0.946 -22.073 1.00 97.00 363 TYR A N 1
ATOM 2803 C CA . TYR A 1 363 ? 10.303 0.289 -22.727 1.00 97.00 363 TYR A CA 1
ATOM 2804 C C . TYR A 1 363 ? 10.652 -1.159 -23.037 1.00 97.00 363 TYR A C 1
ATOM 2806 O O . TYR A 1 363 ? 11.786 -1.465 -23.412 1.00 97.00 363 TYR A O 1
ATOM 2814 N N . GLN A 1 364 ? 9.653 -2.031 -22.969 1.00 96.94 364 GLN A N 1
ATOM 2815 C CA . GLN A 1 364 ? 9.778 -3.442 -23.310 1.00 96.94 364 GLN A CA 1
ATOM 2816 C C . GLN A 1 364 ? 8.932 -3.784 -24.537 1.00 96.94 364 GLN A C 1
ATOM 2818 O O . GLN A 1 364 ? 7.803 -3.317 -24.694 1.00 96.94 364 GLN A O 1
ATOM 2823 N N . CYS A 1 365 ? 9.471 -4.614 -25.429 1.00 96.62 365 CYS A N 1
ATOM 2824 C CA . CYS A 1 365 ? 8.705 -5.106 -26.559 1.00 96.62 365 CYS A CA 1
ATOM 2825 C C . CYS A 1 365 ? 7.705 -6.178 -26.116 1.00 96.62 365 CYS A C 1
ATOM 2827 O O . CYS A 1 365 ? 8.110 -7.215 -25.598 1.00 96.62 365 CYS A O 1
ATOM 2829 N N . GLU A 1 366 ? 6.420 -5.983 -26.412 1.00 94.44 366 GLU A N 1
ATOM 2830 C CA . GLU A 1 366 ? 5.340 -6.893 -25.995 1.00 94.44 366 GLU A CA 1
ATOM 2831 C C . GLU A 1 366 ? 5.495 -8.318 -26.560 1.00 94.44 366 GLU A C 1
ATOM 2833 O O . GLU A 1 366 ? 5.119 -9.290 -25.915 1.00 94.44 366 GLU A O 1
ATOM 2838 N N . LYS A 1 367 ? 6.082 -8.469 -27.759 1.00 95.69 367 LYS A N 1
ATOM 2839 C CA . LYS A 1 367 ? 6.202 -9.782 -28.416 1.00 95.69 367 LYS A CA 1
ATOM 2840 C C . LYS A 1 367 ? 7.470 -10.552 -28.055 1.00 95.69 367 LYS A C 1
ATOM 2842 O O . LYS A 1 367 ? 7.399 -11.758 -27.848 1.00 95.69 367 LYS A O 1
ATOM 2847 N N . CYS A 1 368 ? 8.635 -9.903 -28.096 1.00 96.56 368 CYS A N 1
ATOM 2848 C CA . CYS A 1 368 ? 9.922 -10.583 -27.896 1.00 96.56 368 CYS A CA 1
ATOM 2849 C C . CYS A 1 368 ? 10.618 -10.226 -26.579 1.00 96.56 368 CYS A C 1
ATOM 2851 O O . CYS A 1 368 ? 11.710 -10.729 -26.336 1.00 96.56 368 CYS A O 1
ATOM 2853 N N . GLY A 1 369 ? 10.038 -9.345 -25.759 1.00 96.12 369 GLY A N 1
ATOM 2854 C CA . GLY A 1 369 ? 10.609 -8.939 -24.475 1.00 96.12 369 GLY A CA 1
ATOM 2855 C C . GLY A 1 369 ? 11.861 -8.064 -24.574 1.00 96.12 369 GLY A C 1
ATOM 2856 O O . GLY A 1 369 ? 12.459 -7.769 -23.547 1.00 96.12 369 GLY A O 1
ATOM 2857 N N . LEU A 1 370 ? 12.276 -7.638 -25.777 1.00 97.19 370 LEU A N 1
ATOM 2858 C CA . LEU A 1 370 ? 13.451 -6.779 -25.963 1.00 97.19 370 LEU A CA 1
ATOM 2859 C C . LEU A 1 370 ? 13.259 -5.448 -25.230 1.00 97.19 370 LEU A C 1
ATOM 2861 O O . LEU A 1 370 ? 12.277 -4.750 -25.482 1.00 97.19 370 LEU A O 1
ATOM 2865 N N . VAL A 1 371 ? 14.211 -5.088 -24.368 1.00 97.81 371 VAL A N 1
ATOM 2866 C CA . VAL A 1 371 ? 14.163 -3.863 -23.561 1.00 97.81 371 VAL A CA 1
ATOM 2867 C C . VAL A 1 371 ? 15.064 -2.775 -24.133 1.00 97.81 371 VAL A C 1
ATOM 2869 O O . VAL A 1 371 ? 16.171 -3.032 -24.610 1.00 97.81 371 VAL A O 1
ATOM 2872 N N . MET A 1 372 ? 14.577 -1.540 -24.076 1.00 96.94 372 MET A N 1
ATOM 2873 C CA . MET A 1 372 ? 15.302 -0.329 -24.441 1.00 96.94 372 MET A CA 1
ATOM 2874 C C . MET A 1 372 ? 15.231 0.674 -23.293 1.00 96.94 372 MET A C 1
ATOM 2876 O O . MET A 1 372 ? 14.133 1.059 -22.897 1.00 96.94 372 MET A O 1
ATOM 2880 N N . SER A 1 373 ? 16.383 1.121 -22.789 1.00 97.06 373 SER A N 1
ATOM 2881 C CA . SER A 1 373 ? 16.450 2.238 -21.841 1.00 97.06 373 SER A CA 1
ATOM 2882 C C . SER A 1 373 ? 16.022 3.548 -22.506 1.00 97.06 373 SER A C 1
ATOM 2884 O O . SER A 1 373 ? 16.104 3.694 -23.732 1.00 97.06 373 SER A O 1
ATOM 2886 N N . GLU A 1 374 ? 15.585 4.521 -21.708 1.00 96.31 374 GLU A N 1
ATOM 2887 C CA . GLU A 1 374 ? 15.254 5.866 -22.196 1.00 96.31 374 GLU A CA 1
ATOM 2888 C C . GLU A 1 374 ? 16.479 6.552 -22.834 1.00 96.31 374 GLU A C 1
ATOM 2890 O O . GLU A 1 374 ? 16.350 7.217 -23.865 1.00 96.31 374 GLU A O 1
ATOM 2895 N N . GLU A 1 375 ? 17.680 6.302 -22.301 1.00 95.44 375 GLU A N 1
ATOM 2896 C CA . GLU A 1 375 ? 18.953 6.749 -22.879 1.00 95.44 375 GLU A CA 1
ATOM 2897 C C . GLU A 1 375 ? 19.218 6.111 -24.252 1.00 95.44 375 GLU A C 1
ATOM 2899 O O . GLU A 1 375 ? 19.423 6.821 -25.239 1.00 95.44 375 GLU A O 1
ATOM 2904 N N . GLY A 1 376 ? 19.130 4.779 -24.355 1.00 95.62 376 GLY A N 1
ATOM 2905 C CA . GLY A 1 376 ? 19.319 4.064 -25.620 1.00 95.62 376 GLY A CA 1
ATOM 2906 C C . GLY A 1 376 ? 18.286 4.472 -26.673 1.00 95.62 376 GLY A C 1
ATOM 2907 O O . GLY A 1 376 ? 18.612 4.654 -27.846 1.00 95.62 376 GLY A O 1
ATOM 2908 N N . ARG A 1 377 ? 17.037 4.709 -26.252 1.00 95.69 377 ARG A N 1
ATOM 2909 C CA . ARG A 1 377 ? 15.983 5.261 -27.112 1.00 95.69 377 ARG A CA 1
ATOM 2910 C C . ARG A 1 377 ? 16.359 6.650 -27.634 1.00 95.69 377 ARG A C 1
ATOM 2912 O O . ARG A 1 377 ? 16.160 6.923 -28.822 1.00 95.69 377 ARG A O 1
ATOM 2919 N N . ALA A 1 378 ? 16.839 7.536 -26.763 1.00 95.56 378 ALA A N 1
ATOM 2920 C CA . ALA A 1 378 ? 17.212 8.899 -27.126 1.00 95.56 378 ALA A CA 1
ATOM 2921 C C . ALA A 1 378 ? 18.407 8.925 -28.092 1.00 95.56 378 ALA A C 1
ATOM 2923 O O . ALA A 1 378 ? 18.340 9.635 -29.101 1.00 95.56 378 ALA A O 1
ATOM 2924 N N . ALA A 1 379 ? 19.436 8.111 -27.834 1.00 95.56 379 ALA A N 1
ATOM 2925 C CA . ALA A 1 379 ? 20.621 7.974 -28.682 1.00 95.56 379 ALA A CA 1
ATOM 2926 C C . ALA A 1 379 ? 20.260 7.520 -30.108 1.00 95.56 379 ALA A C 1
ATOM 2928 O O . ALA A 1 379 ? 20.633 8.169 -31.087 1.00 95.56 379 ALA A O 1
ATOM 2929 N N . GLU A 1 380 ? 19.423 6.487 -30.229 1.00 95.44 380 GLU A N 1
ATOM 2930 C CA . GLU A 1 380 ? 19.004 5.914 -31.518 1.00 95.44 380 GLU A CA 1
ATOM 2931 C C . GLU A 1 380 ? 17.822 6.651 -32.171 1.00 95.44 380 GLU A C 1
ATOM 2933 O O . GLU A 1 380 ? 17.343 6.276 -33.244 1.00 95.44 380 GLU A O 1
ATOM 2938 N N . LYS A 1 381 ? 17.300 7.706 -31.526 1.00 95.12 381 LYS A N 1
ATOM 2939 C CA . LYS A 1 381 ? 16.083 8.434 -31.940 1.00 95.12 381 LYS A CA 1
ATOM 2940 C C . LYS A 1 381 ? 14.883 7.501 -32.174 1.00 95.12 381 LYS A C 1
ATOM 2942 O O . LYS A 1 381 ? 13.992 7.801 -32.981 1.00 95.12 381 LYS A O 1
ATOM 2947 N N . PHE A 1 382 ? 14.834 6.381 -31.456 1.00 94.31 382 PHE A N 1
ATOM 2948 C CA . PHE A 1 382 ? 13.784 5.381 -31.593 1.00 94.31 382 PHE A CA 1
ATOM 2949 C C . PHE A 1 382 ? 12.450 5.947 -31.086 1.00 94.31 382 PHE A C 1
ATOM 2951 O O . PHE A 1 382 ? 12.365 6.525 -30.002 1.00 94.31 382 PHE A O 1
ATOM 2958 N N . GLY A 1 383 ? 11.389 5.851 -31.894 1.00 92.56 383 GLY A N 1
ATOM 2959 C CA . GLY A 1 383 ? 10.106 6.490 -31.561 1.00 92.56 383 GLY A CA 1
ATOM 2960 C C . GLY A 1 383 ? 10.143 8.031 -31.568 1.00 92.56 383 GLY A C 1
ATOM 2961 O O . GLY A 1 383 ? 9.296 8.676 -30.941 1.00 92.56 383 GLY A O 1
ATOM 2962 N N . GLY A 1 384 ? 11.113 8.628 -32.274 1.00 92.56 384 GLY A N 1
ATOM 2963 C CA . GLY A 1 384 ? 11.282 10.075 -32.418 1.00 92.56 384 GLY A CA 1
ATOM 2964 C C . GLY A 1 384 ? 11.974 10.744 -31.224 1.00 92.56 384 GLY A C 1
ATOM 2965 O O . GLY A 1 384 ? 12.201 10.139 -30.182 1.00 92.56 384 GLY A O 1
ATOM 2966 N N . ALA A 1 385 ? 12.284 12.039 -31.351 1.00 89.31 385 ALA A N 1
ATOM 2967 C CA . ALA A 1 385 ? 13.092 12.772 -30.364 1.00 89.31 385 ALA A CA 1
ATOM 2968 C C . ALA A 1 385 ? 12.515 12.774 -28.931 1.00 89.31 385 ALA A C 1
ATOM 2970 O O . ALA A 1 385 ? 13.267 12.850 -27.969 1.00 89.31 385 ALA A O 1
ATOM 2971 N N . LYS A 1 386 ? 11.186 12.669 -28.782 1.00 87.31 386 LYS A N 1
ATOM 2972 C CA . LYS A 1 386 ? 10.481 12.704 -27.484 1.00 87.31 386 LYS A CA 1
ATOM 2973 C C . LYS A 1 386 ? 9.753 11.396 -27.140 1.00 87.31 386 LYS A C 1
ATOM 2975 O O . LYS A 1 386 ? 8.806 11.435 -26.367 1.00 87.31 386 LYS A O 1
ATOM 2980 N N . GLY A 1 387 ? 10.046 10.290 -27.828 1.00 87.19 387 GLY A N 1
ATOM 2981 C CA . GLY A 1 387 ? 9.419 8.982 -27.570 1.00 87.19 387 GLY A CA 1
ATOM 2982 C C . GLY A 1 387 ? 7.932 8.851 -27.946 1.00 87.19 387 GLY A C 1
ATOM 2983 O O . GLY A 1 387 ? 7.389 7.753 -27.919 1.00 87.19 387 GLY A O 1
ATOM 2984 N N . LYS A 1 388 ? 7.253 9.928 -28.371 1.00 89.38 388 LYS A N 1
ATOM 2985 C CA . LYS A 1 388 ? 5.801 9.930 -28.661 1.00 89.38 388 LYS A CA 1
ATOM 2986 C C . LYS A 1 388 ? 5.346 8.912 -29.714 1.00 89.38 388 LYS A C 1
ATOM 2988 O O . LYS A 1 388 ? 4.163 8.581 -29.751 1.00 89.38 388 LYS A O 1
ATOM 2993 N N . SER A 1 389 ? 6.229 8.456 -30.606 1.00 93.12 389 SER A N 1
ATOM 2994 C CA . SER A 1 389 ? 5.892 7.462 -31.632 1.00 93.12 389 SER A CA 1
ATOM 2995 C C . SER A 1 389 ? 6.436 6.063 -31.339 1.00 93.12 389 SER A C 1
ATOM 2997 O O . SER A 1 389 ? 6.382 5.214 -32.229 1.00 93.12 389 SER A O 1
ATOM 2999 N N . ILE A 1 390 ? 6.893 5.782 -30.111 1.00 93.06 390 ILE A N 1
ATOM 3000 C CA . ILE A 1 390 ? 7.441 4.468 -29.742 1.00 93.06 390 ILE A CA 1
ATOM 3001 C C . ILE A 1 390 ? 6.437 3.328 -29.943 1.00 93.06 390 ILE A C 1
ATOM 3003 O O . ILE A 1 390 ? 6.772 2.323 -30.561 1.00 93.06 390 ILE A O 1
ATOM 3007 N N . ALA A 1 391 ? 5.165 3.544 -29.595 1.00 92.12 391 ALA A N 1
ATOM 3008 C CA . ALA A 1 391 ? 4.098 2.558 -29.789 1.00 92.12 391 ALA A CA 1
ATOM 3009 C C . ALA A 1 391 ? 3.854 2.185 -31.268 1.00 92.12 391 ALA A C 1
ATOM 3011 O O . ALA A 1 391 ? 3.251 1.157 -31.572 1.00 92.12 391 ALA A O 1
ATOM 3012 N N . LYS A 1 392 ? 4.307 3.025 -32.210 1.00 93.56 392 LYS A N 1
ATOM 3013 C CA . LYS A 1 392 ? 4.205 2.784 -33.659 1.00 93.56 392 LYS A CA 1
ATOM 3014 C C . LYS A 1 392 ? 5.522 2.309 -34.279 1.00 93.56 392 LYS A C 1
ATOM 3016 O O . LYS A 1 392 ? 5.513 1.910 -35.442 1.00 93.56 392 LYS A O 1
ATOM 3021 N N . ALA A 1 393 ? 6.634 2.379 -33.549 1.00 95.94 393 ALA A N 1
ATOM 3022 C CA . ALA A 1 393 ? 7.936 1.948 -34.034 1.00 95.94 393 ALA A CA 1
ATOM 3023 C C . ALA A 1 393 ? 7.984 0.418 -34.173 1.00 95.94 393 ALA A C 1
ATOM 3025 O O . ALA A 1 393 ? 7.298 -0.308 -33.449 1.00 95.94 393 ALA A O 1
ATOM 3026 N N . LYS A 1 394 ? 8.782 -0.073 -35.125 1.00 96.56 394 LYS A N 1
ATOM 3027 C CA . LYS A 1 394 ? 9.028 -1.508 -35.297 1.00 96.56 394 LYS A CA 1
ATOM 3028 C C . LYS A 1 394 ? 10.150 -1.943 -34.365 1.00 96.56 394 LYS A C 1
ATOM 3030 O O . LYS A 1 394 ? 11.185 -1.289 -34.315 1.00 96.56 394 LYS A O 1
ATOM 3035 N N . CYS A 1 395 ? 9.950 -3.042 -33.654 1.00 97.19 395 CYS A N 1
ATOM 3036 C CA . CYS A 1 395 ? 10.956 -3.639 -32.797 1.00 97.19 395 CYS A CA 1
ATOM 3037 C C . CYS A 1 395 ? 12.162 -4.105 -33.623 1.00 97.19 395 CYS A C 1
ATOM 3039 O O . CYS A 1 395 ? 11.960 -4.839 -34.593 1.00 97.19 395 CYS A O 1
ATOM 3041 N N . PRO A 1 396 ? 13.398 -3.745 -33.234 1.00 95.94 396 PRO A N 1
ATOM 3042 C CA . PRO A 1 396 ? 14.598 -4.175 -33.951 1.00 95.94 396 PRO A CA 1
ATOM 3043 C C . PRO A 1 396 ? 14.815 -5.694 -33.891 1.00 95.94 396 PRO A C 1
ATOM 3045 O O . PRO A 1 396 ? 15.412 -6.257 -34.799 1.00 95.94 396 PRO A O 1
ATOM 3048 N N . GLY A 1 397 ? 14.303 -6.372 -32.856 1.00 95.62 397 GLY A N 1
ATOM 3049 C CA . GLY A 1 397 ? 14.472 -7.818 -32.692 1.00 95.62 397 GLY A CA 1
ATOM 3050 C C . GLY A 1 397 ? 13.459 -8.679 -33.455 1.00 95.62 397 GLY A C 1
ATOM 3051 O O . GLY A 1 397 ? 13.802 -9.772 -33.889 1.00 95.62 397 GLY A O 1
ATOM 3052 N N . CYS A 1 398 ? 12.207 -8.228 -33.608 1.00 96.62 398 CYS A N 1
ATOM 3053 C CA . CYS A 1 398 ? 11.131 -9.063 -34.174 1.00 96.62 398 CYS A CA 1
ATOM 3054 C C . CYS A 1 398 ? 10.264 -8.388 -35.250 1.00 96.62 398 CYS A C 1
ATOM 3056 O O . CYS A 1 398 ? 9.268 -8.971 -35.685 1.00 96.62 398 CYS A O 1
ATOM 3058 N N . GLU A 1 399 ? 10.595 -7.153 -35.637 1.00 96.38 399 GLU A N 1
ATOM 3059 C CA . GLU A 1 399 ? 9.918 -6.315 -36.644 1.00 96.38 399 GLU A CA 1
ATOM 3060 C C . GLU A 1 399 ? 8.436 -5.978 -36.392 1.00 96.38 399 GLU A C 1
ATOM 3062 O O . GLU A 1 399 ? 7.829 -5.217 -37.153 1.00 96.38 399 GLU A O 1
ATOM 3067 N N . GLN A 1 400 ? 7.834 -6.494 -35.318 1.00 96.12 400 GLN A N 1
ATOM 3068 C CA . GLN A 1 400 ? 6.477 -6.138 -34.903 1.00 96.12 400 GLN A CA 1
ATOM 3069 C C . GLN A 1 400 ? 6.434 -4.756 -34.259 1.00 96.12 400 GLN A C 1
ATOM 3071 O O . GLN A 1 400 ? 7.469 -4.182 -33.931 1.00 96.12 400 GLN A O 1
ATOM 3076 N N . LYS A 1 401 ? 5.233 -4.203 -34.057 1.00 94.12 401 LYS A N 1
ATOM 3077 C CA . LYS A 1 401 ? 5.080 -2.969 -33.273 1.00 94.12 401 LYS A CA 1
ATOM 3078 C C . LYS A 1 401 ? 5.695 -3.182 -31.891 1.00 94.12 401 LYS A C 1
ATOM 3080 O O . LYS A 1 401 ? 5.435 -4.208 -31.272 1.00 94.12 401 LYS A O 1
ATOM 3085 N N . PHE A 1 402 ? 6.519 -2.237 -31.443 1.00 93.06 402 PHE A N 1
ATOM 3086 C CA . PHE A 1 402 ? 7.247 -2.370 -30.183 1.00 93.06 402 PHE A CA 1
ATOM 3087 C C . PHE A 1 402 ? 6.281 -2.575 -29.006 1.00 93.06 402 PHE A C 1
ATOM 3089 O O . PHE A 1 402 ? 6.471 -3.493 -28.218 1.00 93.06 402 PHE A O 1
ATOM 3096 N N . GLY A 1 403 ? 5.189 -1.809 -28.969 1.00 83.19 403 GLY A N 1
ATOM 3097 C CA . GLY A 1 403 ? 4.141 -1.916 -27.951 1.00 83.19 403 GLY A CA 1
ATOM 3098 C C . GLY A 1 403 ? 4.126 -0.716 -27.006 1.00 83.19 403 GLY A C 1
ATOM 3099 O O . GLY A 1 403 ? 4.766 0.304 -27.270 1.00 83.19 403 GLY A O 1
ATOM 3100 N N . SER A 1 404 ? 3.349 -0.832 -25.929 1.00 82.75 404 SER A N 1
ATOM 3101 C CA . SER A 1 404 ? 3.142 0.213 -24.914 1.00 82.75 404 SER A CA 1
ATOM 3102 C C . SER A 1 404 ? 3.550 -0.222 -23.504 1.00 82.75 404 SER A C 1
ATOM 3104 O O . SER A 1 404 ? 3.071 0.361 -22.536 1.00 82.75 404 SER A O 1
ATOM 3106 N N . MET A 1 405 ? 4.406 -1.241 -23.375 1.00 94.19 405 MET A N 1
ATOM 3107 C CA . MET A 1 405 ? 4.941 -1.652 -22.075 1.00 94.19 405 MET A CA 1
ATOM 3108 C C . MET A 1 405 ? 6.021 -0.653 -21.658 1.00 94.19 405 MET A C 1
ATOM 3110 O O . MET A 1 405 ? 7.152 -0.694 -22.147 1.00 94.19 405 MET A O 1
ATOM 3114 N N . ILE A 1 406 ? 5.625 0.298 -20.818 1.00 95.81 406 ILE A N 1
ATOM 3115 C CA . ILE A 1 406 ? 6.500 1.319 -20.246 1.00 95.81 406 ILE A CA 1
ATOM 3116 C C . ILE A 1 406 ? 7.112 0.736 -18.974 1.00 95.81 406 ILE A C 1
ATOM 3118 O O . ILE A 1 406 ? 6.389 0.201 -18.136 1.00 95.81 406 ILE A O 1
ATOM 3122 N N . LEU A 1 407 ? 8.431 0.838 -18.851 1.00 97.12 407 LEU A N 1
ATOM 3123 C CA . LEU A 1 407 ? 9.163 0.512 -17.635 1.00 97.12 407 LEU A CA 1
ATOM 3124 C C . LEU A 1 407 ? 9.335 1.802 -16.834 1.00 97.12 407 LEU A C 1
ATOM 3126 O O . LEU A 1 407 ? 9.854 2.795 -17.357 1.00 97.12 407 LEU A O 1
ATOM 3130 N N . GLU A 1 408 ? 8.878 1.795 -15.588 1.00 97.75 408 GLU A N 1
ATOM 3131 C CA . GLU A 1 408 ? 8.893 2.959 -14.703 1.00 97.75 408 GLU A CA 1
ATOM 3132 C C . GLU A 1 408 ? 9.650 2.634 -13.412 1.00 97.75 408 GLU A C 1
ATOM 3134 O O . GLU A 1 408 ? 9.695 1.483 -12.980 1.00 97.75 408 GLU A O 1
ATOM 3139 N N . ALA A 1 409 ? 10.251 3.657 -12.815 1.00 97.88 409 ALA A N 1
ATOM 3140 C CA . ALA A 1 409 ? 10.937 3.602 -11.528 1.00 97.88 409 ALA A CA 1
ATOM 3141 C C . ALA A 1 409 ? 10.609 4.861 -10.713 1.00 97.88 409 ALA A C 1
ATOM 3143 O O . ALA A 1 409 ? 10.041 5.820 -11.246 1.00 97.88 409 ALA A O 1
ATOM 3144 N N . ILE A 1 410 ? 10.953 4.865 -9.427 1.00 97.56 410 ILE A N 1
ATOM 3145 C CA . ILE A 1 410 ? 10.783 6.037 -8.562 1.00 97.56 410 ILE A CA 1
ATOM 3146 C C . ILE A 1 410 ? 11.911 7.033 -8.867 1.00 97.56 410 ILE A C 1
ATOM 3148 O O . ILE A 1 410 ? 13.074 6.652 -8.937 1.00 97.56 410 ILE A O 1
ATOM 3152 N N . LYS A 1 411 ? 11.567 8.306 -9.089 1.00 95.50 411 LYS A N 1
ATOM 3153 C CA . LYS A 1 411 ? 12.469 9.345 -9.620 1.00 95.50 411 LYS A CA 1
ATOM 3154 C C . LYS A 1 411 ? 13.780 9.528 -8.859 1.00 95.50 411 LYS A C 1
ATOM 3156 O O . LYS A 1 411 ? 14.808 9.739 -9.494 1.00 95.50 411 LYS A O 1
ATOM 3161 N N . ASP A 1 412 ? 13.717 9.461 -7.537 1.00 93.81 412 ASP A N 1
ATOM 3162 C CA . ASP A 1 412 ? 14.836 9.752 -6.638 1.00 93.81 412 ASP A CA 1
ATOM 3163 C C . ASP A 1 412 ? 15.328 8.483 -5.918 1.00 93.81 412 ASP A C 1
ATOM 3165 O O . ASP A 1 412 ? 15.893 8.557 -4.829 1.00 93.81 412 ASP A O 1
ATOM 3169 N N . ASP A 1 413 ? 15.080 7.305 -6.498 1.00 94.69 413 ASP A N 1
ATOM 3170 C CA . ASP A 1 413 ? 15.513 6.042 -5.907 1.00 94.69 413 ASP A CA 1
ATOM 3171 C C . ASP A 1 413 ? 17.034 5.845 -6.055 1.00 94.69 413 ASP A C 1
ATOM 3173 O O . ASP A 1 413 ? 17.562 6.013 -7.163 1.00 94.69 413 ASP A O 1
ATOM 3177 N N . PRO A 1 414 ? 17.748 5.447 -4.983 1.00 93.75 414 PRO A N 1
ATOM 3178 C CA . PRO A 1 414 ? 19.177 5.147 -5.036 1.00 93.75 414 PRO A CA 1
ATOM 3179 C C . PRO A 1 414 ? 19.575 4.147 -6.126 1.00 93.75 414 PRO A C 1
ATOM 3181 O O . PRO A 1 414 ? 20.684 4.244 -6.643 1.00 93.75 414 PRO A O 1
ATOM 3184 N N . ILE A 1 415 ? 18.689 3.225 -6.528 1.00 93.06 415 ILE A N 1
ATOM 3185 C CA . ILE A 1 415 ? 18.980 2.242 -7.586 1.00 93.06 415 ILE A CA 1
ATOM 3186 C C . ILE A 1 415 ? 19.200 2.880 -8.967 1.00 93.06 415 ILE A C 1
ATOM 3188 O O . ILE A 1 415 ?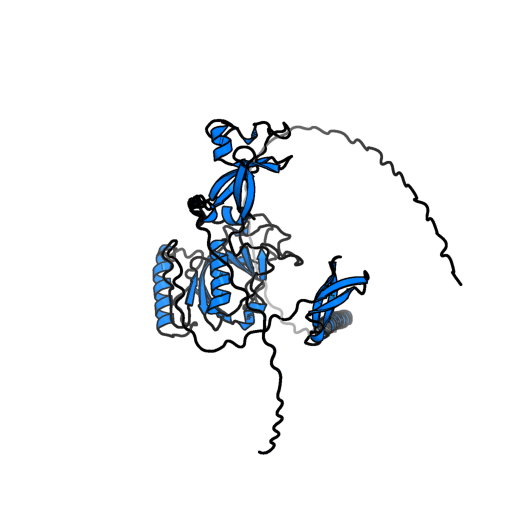 19.761 2.251 -9.863 1.00 93.06 415 ILE A O 1
ATOM 3192 N N . LEU A 1 416 ? 18.729 4.114 -9.165 1.00 92.31 416 LEU A N 1
ATOM 3193 C CA . LEU A 1 416 ? 18.916 4.865 -10.406 1.00 92.31 416 LEU A CA 1
ATOM 3194 C C . LEU A 1 416 ? 20.191 5.703 -10.409 1.00 92.31 416 LEU A C 1
ATOM 3196 O O . LEU A 1 416 ? 20.566 6.223 -11.465 1.00 92.31 416 LEU A O 1
ATOM 3200 N N . ALA A 1 417 ? 20.846 5.863 -9.257 1.00 90.12 417 ALA A N 1
ATOM 3201 C CA . ALA A 1 417 ? 22.139 6.517 -9.219 1.00 90.12 417 ALA A CA 1
ATOM 3202 C C . ALA A 1 417 ? 23.130 5.660 -10.024 1.00 90.12 417 ALA A C 1
ATOM 3204 O O . ALA A 1 417 ? 23.163 4.441 -9.836 1.00 90.12 417 ALA A O 1
ATOM 3205 N N . PRO A 1 418 ? 23.914 6.257 -10.943 1.00 79.00 418 PRO A N 1
ATOM 3206 C CA . PRO A 1 418 ? 24.958 5.511 -11.627 1.00 79.00 418 PRO A CA 1
ATOM 3207 C C . PRO A 1 418 ? 25.850 4.884 -10.558 1.00 79.00 418 PRO A C 1
ATOM 3209 O O . PRO A 1 418 ? 26.280 5.594 -9.642 1.00 79.00 418 PRO A O 1
ATOM 3212 N N . GLU A 1 419 ? 26.086 3.568 -10.646 1.00 76.44 419 GLU A N 1
ATOM 3213 C CA . GLU A 1 419 ? 27.080 2.934 -9.782 1.00 76.44 419 GLU A CA 1
ATOM 3214 C C . GLU A 1 419 ? 28.353 3.774 -9.899 1.00 76.44 419 GLU A C 1
ATOM 3216 O O . GLU A 1 419 ? 28.730 4.115 -11.028 1.00 76.44 419 GLU A O 1
ATOM 3221 N N . PRO A 1 420 ? 28.957 4.199 -8.771 1.00 75.50 420 PRO A N 1
ATOM 3222 C CA . PRO A 1 420 ? 30.197 4.944 -8.836 1.00 75.50 420 PRO A CA 1
ATOM 3223 C C . PRO A 1 420 ? 31.132 4.084 -9.668 1.00 75.50 420 PRO A C 1
ATOM 3225 O O . PRO A 1 420 ? 31.349 2.925 -9.310 1.00 75.50 420 PRO A O 1
ATOM 3228 N N . GLU A 1 421 ? 31.574 4.611 -10.816 1.00 71.56 421 GLU A N 1
ATOM 3229 C CA . GLU A 1 421 ? 32.571 3.950 -11.644 1.00 71.56 421 GLU A CA 1
ATOM 3230 C C . GLU A 1 421 ? 33.689 3.611 -10.673 1.00 71.56 421 GLU A C 1
ATOM 3232 O O . GLU A 1 421 ? 34.327 4.508 -10.119 1.00 71.56 421 GLU A O 1
ATOM 3237 N N . ASN A 1 422 ? 33.786 2.327 -10.323 1.00 66.75 422 ASN A N 1
ATOM 3238 C CA . ASN A 1 422 ? 34.803 1.842 -9.425 1.00 66.75 422 ASN A CA 1
ATOM 3239 C C . ASN A 1 422 ? 36.049 2.035 -10.269 1.00 66.75 422 ASN A C 1
ATOM 3241 O O . ASN A 1 422 ? 36.305 1.220 -11.155 1.00 66.75 422 ASN A O 1
ATOM 3245 N N . GLU A 1 423 ? 36.679 3.205 -10.119 1.00 65.56 423 GLU A N 1
ATOM 3246 C CA . GLU A 1 423 ? 37.979 3.538 -10.665 1.00 65.56 423 GLU A CA 1
ATOM 3247 C C . GLU A 1 423 ? 38.856 2.420 -10.138 1.00 65.56 423 GLU A C 1
ATOM 3249 O O . GLU A 1 423 ? 39.311 2.454 -8.993 1.00 65.56 423 GLU A O 1
ATOM 3254 N N . GLU A 1 424 ? 38.941 1.344 -10.925 1.00 64.44 424 GLU A N 1
ATOM 3255 C CA . GLU A 1 424 ? 39.820 0.236 -10.663 1.00 64.44 424 GLU A CA 1
ATOM 3256 C C . GLU A 1 424 ? 41.155 0.915 -10.460 1.00 64.44 424 GLU A C 1
ATOM 3258 O O . GLU A 1 424 ? 41.690 1.556 -11.368 1.00 64.44 424 GLU A O 1
ATOM 3263 N N . ALA A 1 425 ? 41.613 0.874 -9.211 1.00 58.03 425 ALA A N 1
ATOM 3264 C CA . ALA A 1 425 ? 42.966 1.195 -8.872 1.00 58.03 425 ALA A CA 1
ATOM 3265 C C . ALA A 1 425 ? 43.802 0.318 -9.798 1.00 58.03 425 ALA A C 1
ATOM 3267 O O . ALA A 1 425 ? 43.955 -0.884 -9.568 1.00 58.03 425 ALA A O 1
ATOM 3268 N N . GLU A 1 426 ? 44.279 0.919 -10.885 1.00 61.09 426 GLU A N 1
ATOM 3269 C CA . GLU A 1 426 ? 45.442 0.478 -11.624 1.00 61.09 426 GLU A CA 1
ATOM 3270 C C . GLU A 1 426 ? 46.599 0.577 -10.621 1.00 61.09 426 GLU A C 1
ATOM 3272 O O . GLU A 1 426 ? 47.392 1.515 -10.629 1.00 61.09 426 GLU A O 1
ATOM 3277 N N . ASP A 1 427 ? 46.614 -0.353 -9.661 1.00 56.81 427 ASP A N 1
ATOM 3278 C CA . ASP A 1 427 ? 47.735 -0.596 -8.781 1.00 56.81 427 ASP A CA 1
ATOM 3279 C C . ASP A 1 427 ? 48.832 -1.114 -9.695 1.00 56.81 427 ASP A C 1
ATOM 3281 O O . ASP A 1 427 ? 48.784 -2.222 -10.242 1.00 56.81 427 ASP A O 1
ATOM 3285 N N . GLU A 1 428 ? 49.756 -0.198 -9.950 1.00 60.06 428 GLU A N 1
ATOM 3286 C CA . GLU A 1 428 ? 50.993 -0.395 -10.655 1.00 60.06 428 GLU A CA 1
ATOM 3287 C C . GLU A 1 428 ? 51.646 -1.691 -10.163 1.00 60.06 428 GLU A C 1
ATOM 3289 O O . GLU A 1 428 ? 52.381 -1.718 -9.177 1.00 60.06 428 GLU A O 1
ATOM 3294 N N . THR A 1 429 ? 51.500 -2.776 -10.926 1.00 55.00 429 THR A N 1
ATOM 3295 C CA . THR A 1 429 ? 52.520 -3.825 -10.964 1.00 55.00 429 THR A CA 1
ATOM 3296 C C . THR A 1 429 ? 53.773 -3.241 -11.615 1.00 55.00 429 THR A C 1
ATOM 3298 O O . THR A 1 429 ? 54.142 -3.577 -12.741 1.00 55.00 429 THR A O 1
ATOM 3301 N N . ALA A 1 430 ? 54.421 -2.325 -10.897 1.00 60.88 430 ALA A N 1
ATOM 3302 C CA . ALA A 1 430 ? 55.787 -1.917 -11.108 1.00 60.88 430 ALA A CA 1
ATOM 3303 C C . ALA A 1 430 ? 56.675 -3.076 -10.652 1.00 60.88 430 ALA A C 1
ATOM 3305 O O . ALA A 1 430 ? 56.928 -3.322 -9.476 1.00 60.88 430 ALA A O 1
ATOM 3306 N N . THR A 1 431 ? 57.134 -3.808 -11.654 1.00 59.66 431 THR A N 1
ATOM 3307 C CA . THR A 1 431 ? 58.340 -4.624 -11.648 1.00 59.66 431 THR A CA 1
ATOM 3308 C C . THR A 1 431 ? 59.462 -4.020 -10.796 1.00 59.66 431 THR A C 1
ATOM 3310 O O . THR A 1 431 ? 60.066 -3.020 -11.183 1.00 59.66 431 THR A O 1
ATOM 3313 N N . ALA A 1 432 ? 59.831 -4.700 -9.715 1.00 56.84 432 ALA A N 1
ATOM 3314 C CA . ALA A 1 432 ? 61.177 -4.659 -9.162 1.00 56.84 432 ALA A CA 1
ATOM 3315 C C . ALA A 1 432 ? 61.572 -6.092 -8.798 1.00 56.84 432 ALA A C 1
ATOM 3317 O O . ALA A 1 432 ? 61.046 -6.687 -7.862 1.00 56.84 432 ALA A O 1
ATOM 3318 N N . GLY A 1 433 ? 62.451 -6.671 -9.615 1.00 60.25 433 GLY A N 1
ATOM 3319 C CA . GLY A 1 433 ? 63.138 -7.896 -9.254 1.00 60.25 433 GLY A CA 1
ATOM 3320 C C . GLY A 1 433 ? 64.138 -7.611 -8.142 1.00 60.25 433 GLY A C 1
ATOM 3321 O O . GLY A 1 433 ? 64.892 -6.649 -8.234 1.00 60.25 433 GLY A O 1
ATOM 3322 N N . GLU A 1 434 ? 64.178 -8.480 -7.142 1.00 58.88 434 GLU A N 1
ATOM 3323 C CA . GLU A 1 434 ? 65.374 -8.690 -6.339 1.00 58.88 434 GLU A CA 1
ATOM 3324 C C . GLU A 1 434 ? 65.417 -10.166 -5.930 1.00 58.88 434 GLU A C 1
ATOM 3326 O O . GLU A 1 434 ? 64.507 -10.704 -5.299 1.00 58.88 434 GLU A O 1
ATOM 3331 N N . GLU A 1 435 ? 66.459 -10.841 -6.411 1.00 59.03 435 GLU A N 1
ATOM 3332 C CA . GLU A 1 435 ? 66.920 -12.146 -5.954 1.00 59.03 435 GLU A CA 1
ATOM 3333 C C . GLU A 1 435 ? 67.173 -12.097 -4.436 1.00 59.03 435 GLU A C 1
ATOM 3335 O O . GLU A 1 435 ? 67.620 -11.055 -3.970 1.00 59.03 435 GLU A O 1
ATOM 3340 N N . THR A 1 436 ? 66.958 -13.192 -3.682 1.00 49.53 436 THR A N 1
ATOM 3341 C CA . THR A 1 436 ? 67.877 -13.717 -2.631 1.00 49.53 436 THR A CA 1
ATOM 3342 C C . THR A 1 436 ? 67.257 -14.891 -1.829 1.00 49.53 436 THR A C 1
ATOM 3344 O O . THR A 1 436 ? 66.182 -14.770 -1.255 1.00 49.53 436 THR A O 1
ATOM 3347 N N . SER A 1 437 ? 67.984 -16.025 -1.845 1.00 53.56 437 SER A N 1
ATOM 3348 C CA . SER A 1 437 ? 68.126 -17.163 -0.893 1.00 53.56 437 SER A CA 1
ATOM 3349 C C . SER A 1 437 ? 66.924 -17.665 -0.065 1.00 53.56 437 SER A C 1
ATOM 3351 O O . SER A 1 437 ? 66.366 -16.947 0.752 1.00 53.56 437 SER A O 1
ATOM 3353 N N . MET A 1 438 ? 66.523 -18.935 -0.216 1.00 53.59 438 MET A N 1
ATOM 3354 C CA . MET A 1 438 ? 66.966 -20.079 0.620 1.00 53.59 438 MET A CA 1
ATOM 3355 C C . MET A 1 438 ? 66.918 -19.818 2.137 1.00 53.59 438 MET A C 1
ATOM 3357 O O . MET A 1 438 ? 67.864 -19.258 2.672 1.00 53.59 438 MET A O 1
ATOM 3361 N N . GLU A 1 439 ? 65.917 -20.367 2.832 1.00 54.47 439 GLU A N 1
ATOM 3362 C CA . GLU A 1 439 ? 66.191 -21.306 3.928 1.00 54.47 439 GLU A CA 1
ATOM 3363 C C . GLU A 1 439 ? 64.984 -22.201 4.239 1.00 54.47 439 GLU A C 1
ATOM 3365 O O . GLU A 1 439 ? 63.817 -21.841 4.109 1.00 54.47 439 GLU A O 1
ATOM 3370 N N . GLU A 1 440 ? 65.349 -23.423 4.582 1.00 57.53 440 GLU A N 1
ATOM 3371 C CA . GLU A 1 440 ? 64.588 -24.645 4.744 1.00 57.53 440 GLU A CA 1
ATOM 3372 C C . GLU A 1 440 ? 64.404 -24.870 6.247 1.00 57.53 440 GLU A C 1
ATOM 3374 O O . GLU A 1 440 ? 65.401 -24.978 6.952 1.00 57.53 440 GLU A O 1
ATOM 3379 N N . VAL A 1 441 ? 63.171 -24.962 6.764 1.00 53.66 441 VAL A N 1
ATOM 3380 C CA . VAL A 1 441 ? 62.939 -25.530 8.105 1.00 53.66 441 VAL A CA 1
ATOM 3381 C C . VAL A 1 441 ? 61.670 -26.384 8.113 1.00 53.66 441 VAL A C 1
ATOM 3383 O O . VAL A 1 441 ? 60.543 -25.906 8.017 1.00 53.66 441 VAL A O 1
ATOM 3386 N N . THR A 1 442 ? 61.916 -27.685 8.216 1.00 55.16 442 THR A N 1
ATOM 3387 C CA . THR A 1 442 ? 61.010 -28.809 8.478 1.00 55.16 442 THR A CA 1
ATOM 3388 C C . THR A 1 442 ? 60.375 -28.793 9.887 1.00 55.16 442 THR A C 1
ATOM 3390 O O . THR A 1 442 ? 60.821 -28.046 10.755 1.00 55.16 442 THR A O 1
ATOM 3393 N N . PRO A 1 443 ? 59.341 -29.629 10.138 1.00 60.81 443 PRO A N 1
ATOM 3394 C CA . PRO A 1 443 ? 58.400 -29.494 11.253 1.00 60.81 443 PRO A CA 1
ATOM 3395 C C . PRO A 1 443 ? 58.856 -30.230 12.526 1.00 60.81 443 PRO A C 1
ATOM 3397 O O . PRO A 1 443 ? 59.615 -31.194 12.438 1.00 60.81 443 PRO A O 1
ATOM 3400 N N . SER A 1 444 ? 58.335 -29.846 13.702 1.00 51.91 444 SER A N 1
ATOM 3401 C CA . SER A 1 444 ? 58.436 -30.673 14.915 1.00 51.91 444 SER A CA 1
ATOM 3402 C C . SER A 1 444 ? 57.070 -31.027 15.503 1.00 51.91 444 SER A C 1
ATOM 3404 O O . SER A 1 444 ? 56.295 -30.160 15.907 1.00 51.91 444 SER A O 1
ATOM 3406 N N . GLU A 1 445 ? 56.844 -32.334 15.577 1.00 53.34 445 GLU A N 1
ATOM 3407 C CA . GLU A 1 445 ? 55.843 -33.037 16.374 1.00 53.34 445 GLU A CA 1
ATOM 3408 C C . GLU A 1 445 ? 56.044 -32.845 17.891 1.00 53.34 445 GLU A C 1
ATOM 3410 O O . GLU A 1 445 ? 57.157 -32.626 18.368 1.00 53.34 445 GLU A O 1
ATOM 3415 N N . GLY A 1 446 ? 54.960 -33.034 18.650 1.00 45.81 446 GLY A N 1
ATOM 3416 C CA . GLY A 1 446 ? 54.938 -33.219 20.108 1.00 45.81 446 GLY A CA 1
ATOM 3417 C C . GLY A 1 446 ? 53.511 -32.990 20.625 1.00 45.81 446 GLY A C 1
ATOM 3418 O O . GLY A 1 446 ? 53.084 -31.849 20.721 1.00 45.81 446 GLY A O 1
ATOM 3419 N N . ALA A 1 447 ? 52.622 -33.982 20.702 1.00 44.66 447 ALA A N 1
ATOM 3420 C CA . ALA A 1 447 ? 52.564 -35.127 21.621 1.00 44.66 447 ALA A CA 1
ATOM 3421 C C . ALA A 1 447 ? 52.282 -34.760 23.100 1.00 44.66 447 ALA A C 1
ATOM 3423 O O . ALA A 1 447 ? 53.145 -34.224 23.790 1.00 44.66 447 ALA A O 1
ATOM 3424 N N . SER A 1 448 ? 51.104 -35.219 23.558 1.00 42.91 448 SER A N 1
ATOM 3425 C CA . SER A 1 448 ? 50.814 -35.842 24.869 1.00 42.91 448 SER A CA 1
ATOM 3426 C C . SER A 1 448 ? 50.131 -35.061 26.010 1.00 42.91 448 SER A C 1
ATOM 3428 O O . SER A 1 448 ? 50.443 -33.911 26.293 1.00 42.91 448 SER A O 1
ATOM 3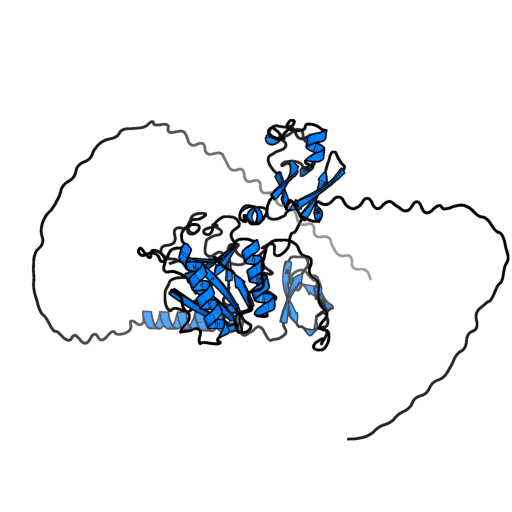430 N N . ALA A 1 449 ? 49.317 -35.860 26.727 1.00 50.22 449 ALA A N 1
ATOM 3431 C CA . ALA A 1 449 ? 48.754 -35.762 28.088 1.00 50.22 449 ALA A CA 1
ATOM 3432 C C . ALA A 1 449 ? 47.364 -35.097 28.203 1.00 50.22 449 ALA A C 1
ATOM 3434 O O . ALA A 1 449 ? 47.218 -33.905 27.972 1.00 50.22 449 ALA A O 1
ATOM 3435 N N . GLU A 1 450 ? 46.255 -35.827 28.394 1.00 52.97 450 GLU A N 1
ATOM 3436 C CA . GLU A 1 450 ? 45.829 -36.659 29.550 1.00 52.97 450 GLU A CA 1
ATOM 3437 C C . GLU A 1 450 ? 45.710 -35.895 30.884 1.00 52.97 450 GLU A C 1
ATOM 3439 O O . GLU A 1 450 ? 46.705 -35.485 31.475 1.00 52.97 450 GLU A O 1
ATOM 3444 N N . SER A 1 451 ? 44.467 -35.732 31.358 1.00 52.38 451 SER A N 1
ATOM 3445 C CA . SER A 1 451 ? 43.993 -35.770 32.764 1.00 52.38 451 SER A CA 1
ATOM 3446 C C . SER A 1 451 ? 42.518 -35.327 32.756 1.00 52.38 451 SER A C 1
ATOM 3448 O O . SER A 1 451 ? 42.196 -34.193 32.424 1.00 52.38 451 SER A O 1
ATOM 3450 N N . GLU A 1 452 ? 41.537 -36.231 32.823 1.00 53.72 452 GLU A N 1
ATOM 3451 C CA . GLU A 1 452 ? 40.948 -36.778 34.059 1.00 53.72 452 GLU A CA 1
ATOM 3452 C C . GLU A 1 452 ? 41.029 -35.844 35.274 1.00 53.72 452 GLU A C 1
ATOM 3454 O O . GLU A 1 452 ? 42.087 -35.678 35.868 1.00 53.72 452 GLU A O 1
ATOM 3459 N N . THR A 1 453 ? 39.882 -35.303 35.696 1.00 53.72 453 THR A N 1
ATOM 3460 C CA . THR A 1 453 ? 39.562 -35.119 37.121 1.00 53.72 453 THR A CA 1
ATOM 3461 C C . THR A 1 453 ? 38.048 -35.158 37.344 1.00 53.72 453 THR A C 1
ATOM 3463 O O . THR A 1 453 ? 37.287 -34.330 36.847 1.00 53.72 453 THR A O 1
ATOM 3466 N N . GLU A 1 454 ? 37.634 -36.167 38.110 1.00 54.78 454 GLU A N 1
ATOM 3467 C CA . GLU A 1 454 ? 36.389 -36.245 38.872 1.00 54.78 454 GLU A CA 1
ATOM 3468 C C . GLU A 1 454 ? 36.285 -35.131 39.931 1.00 54.78 454 GLU A C 1
ATOM 3470 O O . GLU A 1 454 ? 37.276 -34.820 40.588 1.00 54.78 454 GLU A O 1
ATOM 3475 N N . ALA A 1 455 ? 35.064 -34.644 40.188 1.00 52.31 455 ALA A N 1
ATOM 3476 C CA . ALA A 1 455 ? 34.481 -34.334 41.513 1.00 52.31 455 ALA A CA 1
ATOM 3477 C C . ALA A 1 455 ? 33.073 -33.744 41.264 1.00 52.31 455 ALA A C 1
ATOM 3479 O O . ALA A 1 455 ? 32.946 -32.717 40.615 1.00 52.31 455 ALA A O 1
ATOM 3480 N N . LYS A 1 456 ? 31.945 -34.414 41.526 1.00 50.75 456 LYS A N 1
ATOM 3481 C CA . LYS A 1 456 ? 31.359 -34.878 42.796 1.00 50.75 456 LYS A CA 1
ATOM 3482 C C . LYS A 1 456 ? 30.937 -33.739 43.745 1.00 50.75 456 LYS A C 1
ATOM 3484 O O . LYS A 1 456 ? 31.777 -33.074 44.334 1.00 50.75 456 LYS A O 1
ATOM 3489 N N . SER A 1 457 ? 29.625 -33.728 44.002 1.00 51.38 457 SER A N 1
ATOM 3490 C CA . SER A 1 457 ? 28.963 -33.501 45.301 1.00 51.38 457 SER A CA 1
ATOM 3491 C C . SER A 1 457 ? 28.322 -32.138 45.597 1.00 51.38 457 SER A C 1
ATOM 3493 O O . SER A 1 457 ? 29.008 -31.133 45.716 1.00 51.38 457 SER A O 1
ATOM 3495 N N . GLU A 1 458 ? 27.013 -32.244 45.881 1.00 54.53 458 GLU A N 1
ATOM 3496 C CA . GLU A 1 458 ? 26.183 -31.468 46.825 1.00 54.53 458 GLU A CA 1
ATOM 3497 C C . GLU A 1 458 ? 25.830 -30.016 46.443 1.00 54.53 458 GLU A C 1
ATOM 3499 O O . GLU A 1 458 ? 26.691 -29.211 46.125 1.00 54.53 458 GLU A O 1
ATOM 3504 N N . LYS A 1 459 ? 24.559 -29.595 46.483 1.00 54.78 459 LYS A N 1
ATOM 3505 C CA . LYS A 1 459 ? 23.478 -29.968 47.407 1.00 54.78 459 LYS A CA 1
ATOM 3506 C C . LYS A 1 459 ? 22.105 -29.613 46.838 1.00 54.78 459 LYS A C 1
ATOM 3508 O O . LYS A 1 459 ? 22.039 -28.600 46.109 1.00 54.78 459 LYS A O 1
#

Mean predicted aligned error: 17.2 Å

Sequence (459 aa):
ELIPAEEATIPLVESEAQVEAVEQPVSESAPAPESSEDASAAKTSPKQKEKGDEESVAHSEATGADVLLNIALEEERETGRRKLQNLLPGMFIVYCPKGHRIKVREKHRGLTGKCPVCKAAFHVPAEEPKSDSEEAAGEESKLEEGSTDDKTIVTGSYSGWMQDVSQHRVDPARLKLRPGSLVKEFTPVDLAFSADGLLICELSKPGALFGGGPKKNPAIREEIYEHLRQGLSIDKLPGHKHRFFSTENFSELRIVQPCPAGQISLFHDIPVFGEGRIAIQIPRMDEGNELEFLSFSLSQFRSFVAGMRTVCGQADFAADAGIPLEENYELFKCHYTQQQVPALNQMDYYKADKSFELITVGYQCEKCGLVMSEEGRAAEKFGGAKGKSIAKAKCPGCEQKFGSMILEAIKDDPILAPEPENEEAEDETATAGEETSMEEVTPSEGASAESETEAKSEK

Secondary structure (DSSP, 8-state):
-PPPPPP--------------------------------------------------------HHHHHHHHHHHHHHHHHHHHHTT--TTEEEEE-TT--EEEEEGGGTT-EEE-TTT--EEEPPPPP------S-----------SS-----EETTEEEEEEEEEEEEE-TTT----TTTTTT--EEEEEEEETTEEEEEE-S-TT-TTT-STTTHHHHHHHHHHHHHTT--GGG-SSSEEEEEEGGGGGG-EEEESPPTTSPPTTTT--TT-TT-EEEEPP--SSSS-EEEEEE-HHHHHHHHHHHHHTT--TTTTTTS---SS--EEEEEBTTT--EEEEES-HHHHHH-TTS-EEEEEEE-TTT--EEEHHHHHHTTTTSTTSTTGGGSBPTTTSSB--SEEEEEETT-GGGSPPP---------------------------------------

pLDDT: mean 80.35, std 20.93, range [33.81, 98.44]

Radius of gyration: 35.28 Å; Cα contacts (8 Å, |Δi|>4): 575; chains: 1; bounding box: 130×91×87 Å

Solvent-accessible surface area (backbone atoms only — not comparable to full-atom values): 29507 Å² total; per-residue (Å²): 140,89,83,86,84,83,88,82,89,80,84,85,81,86,81,90,79,89,79,83,87,81,89,80,82,89,83,89,82,87,86,87,84,88,82,82,90,87,87,81,83,88,83,82,86,87,84,89,88,82,90,78,91,76,92,74,87,76,81,74,70,76,53,70,64,60,60,52,51,50,50,50,55,50,51,52,52,53,57,54,51,59,66,64,70,68,67,61,90,61,59,50,81,47,66,33,92,86,68,51,83,38,85,41,50,59,94,45,44,62,37,78,48,63,38,91,86,78,58,47,68,31,79,36,71,55,77,76,78,77,72,91,76,85,78,91,78,95,70,87,80,83,75,79,96,75,86,78,91,76,69,78,57,71,32,59,73,30,44,49,71,45,74,71,37,36,33,31,80,42,46,74,92,76,61,69,93,39,73,36,61,41,62,84,54,60,47,59,24,32,40,37,23,18,67,66,25,43,39,43,37,29,63,54,58,89,85,53,89,77,80,54,47,82,87,48,45,65,60,42,49,52,50,34,43,52,45,33,50,70,67,53,63,73,95,72,55,64,56,63,48,74,50,76,43,46,58,80,49,53,80,57,50,39,63,56,30,60,55,28,82,93,60,84,43,90,58,76,81,48,40,31,66,24,70,38,36,37,29,34,36,53,63,83,87,62,97,61,82,60,43,41,33,43,43,31,41,49,67,56,43,42,53,50,46,48,35,38,28,75,42,47,66,42,77,71,68,62,74,72,42,83,62,80,79,62,94,51,65,49,77,39,60,17,71,77,71,63,45,78,38,62,22,49,58,72,57,52,30,55,72,56,19,83,90,55,60,75,36,76,46,26,36,35,22,75,84,80,62,55,31,37,28,47,65,42,29,54,74,69,40,48,23,43,90,81,46,83,41,32,55,72,28,60,28,93,89,75,65,42,63,20,37,82,48,71,28,37,30,59,70,85,42,74,89,73,52,76,75,74,77,73,75,71,77,81,71,76,85,71,87,74,90,77,89,83,81,91,87,87,83,83,88,84,89,82,86,89,83,90,78,89,80,90,80,88,83,87,133